Protein AF-A0A943FW60-F1 (afdb_monomer)

Mean predicted aligned error: 16.67 Å

Nearest PDB structures (foldseek):
  3njx-assembly1_A  TM=7.071E-01  e=3.151E-04  Aspergillus aculeatus
  1nkg-assembly1_A  TM=7.070E-01  e=3.762E-04  Aspergillus aculeatus
  6fwv-assembly1_A  TM=6.153E-01  e=6.038E-04  Bacillus anthracis
  6fwv-assembly2_B  TM=6.222E-01  e=6.406E-04  Bacillus anthracis
  4iyk-assembly1_A  TM=6.056E-01  e=4.251E-03  Bacteroides uniformis ATCC 8492

Radius of gyration: 39.15 Å; Cα contacts (8 Å, |Δi|>4): 670; chains: 1; bounding box: 63×108×120 Å

Foldseek 3Di:
DDDDDDDDDDDDDDDDDPDPDPPPPPPPPKAKEKEFEPADDQPDKKWKWKDDPPDIDIWIADRRRITMDIRDDFAKIWIWIDDPQKFTDDIDIFGGDPHYGYDYYTYIHGEDPPDWDWDWDDDPGPPTDIGIDHDDDFDWDQDPNDTFGAAPADCQVVCCVPALEGEGPPAHHDHNVNNVLLVVLLVLQDADDDHAHEYEYEDCDDDVLQKDWDDDPRYIYMYGYPCLPVQQPWDFDDDPNDTDITGDCSSVLRSLCVRCVLQPNQVSLQVRLCPQQNAGADDPWPCVQCPPNQNDGCLQFDRDDSNVSSLVSSLLVPDDSVLSYFPLEYYETETDAPDARPVCRPDQKAWQQVDVSTYIYGYPVLCVDPDSVSVSVSVVVNSVVRVVVVVVVD

Secondary structure (DSSP, 8-state):
------------------------------EEEEEEEES--TT--PEEEEE-SS-EEEEE--TTSEEEEEEEPSEEEEEEEE-TTEE-PPPEEEEE-SS-EEPPPEE-EEPPSS---EEEE--SSTT-EEEE----PPP-EEETTEEE-B--STTHHHHHHHH-EEEE-SSSPPPHHHHHHHHHHHTTS---S----EEEEEESS--GGGEEEE--SS-EEEEEEGGGGTTTS-EEEEETTEEEEE---HHHHHHHHHHHTTTT-HHHHHHHIIIIIS-BS--S-HHHHHTTTT---GGGEEPPPHHHHHHHHHHHHTS-GGGTS-TTEEEEEEEPTT---SS-TT-SEEEETTSSSEEEEE-GGGG--SSHHHHHHHHHHHHHHHHHHHHHT-

Sequence (394 aa):
MKNVKRILLSMILVVVIQLCFPCDTISATELSTSGRITGLQNGDAANVILYNNYQSYSAATDEKGDYSFRGIESGDYFVKIDMAGYSVPKPVQVKVESAGVVVPDMEVTKAAESDYFYQWKADDTYFGYEETANVVSPWKVEFLDEDVYPSDATDSIRLYQKYKVILSDEEKKWAGDYTSRFYELYQNIPQQGEKKPSKWILTDKHINNDITITYGEEANTVTLSKDVFQNAIPRKAKVNGTLGTFFSNRLYDALVRYVTHDGEDIDAVDYILVQNFGCSIKVPDYEELTAGVTDETAAAFEMFKPEELVAILNMFEEMPSGFHKISGLKYLIRRTDGTKNPIYPDAAAVSWVHHDPGYMEFVDVAFKGDQVSDTFRLMLHEKSHFYIVHRKSR

Solvent-accessible surface area (backbone atoms only — not comparable to full-atom values): 23099 Å² total; per-residue (Å²): 134,89,87,87,85,88,88,79,91,82,89,80,88,83,79,91,74,87,75,84,69,80,84,73,76,81,71,69,79,65,26,41,38,37,36,40,41,43,62,70,58,94,85,56,66,45,36,36,38,43,32,51,96,87,53,76,48,77,35,62,29,42,94,79,25,43,35,63,49,71,69,48,77,76,46,72,31,36,38,39,64,55,60,87,67,32,26,43,62,79,67,44,80,44,71,40,55,86,79,67,36,70,48,76,72,44,63,34,44,72,41,64,99,71,70,77,61,83,47,87,48,90,59,100,51,94,78,51,58,71,44,36,55,68,68,78,75,77,61,78,41,82,53,94,93,35,87,40,57,46,43,89,32,79,33,33,62,56,37,30,77,78,52,33,34,37,41,34,45,86,77,31,75,70,47,44,70,56,35,44,52,49,51,62,52,54,71,72,54,66,81,79,84,86,71,58,39,30,42,37,35,35,35,92,57,90,46,74,79,37,45,48,77,48,85,48,95,76,42,32,43,35,42,33,21,55,68,28,59,58,47,42,68,73,39,86,40,71,60,95,87,43,80,46,76,48,62,38,61,52,44,56,48,35,54,48,31,65,71,12,59,55,30,66,36,59,68,45,48,34,48,33,33,38,75,62,33,48,25,34,65,79,74,92,50,44,45,73,67,26,53,96,75,75,66,41,50,61,88,57,42,42,82,75,52,29,66,56,46,48,47,52,54,49,52,50,65,74,43,59,77,84,62,32,50,50,71,63,47,39,37,48,47,30,40,33,79,92,54,63,49,94,89,50,65,85,53,43,58,49,58,41,67,89,44,88,74,6,34,37,40,32,31,56,66,35,78,65,47,98,43,76,65,53,34,45,50,47,53,54,53,42,56,43,53,33,54,56,56,60,59,72,78,107

pLDDT: mean 77.91, std 17.72, range [29.31, 97.94]

Structure (mmCIF, N/CA/C/O backbone):
data_AF-A0A943FW60-F1
#
_entry.id   AF-A0A943FW60-F1
#
loop_
_atom_site.group_PDB
_atom_site.id
_atom_site.type_symbol
_atom_site.label_atom_id
_atom_site.label_alt_id
_atom_site.label_comp_id
_atom_site.label_asym_id
_atom_site.label_entity_id
_atom_site.label_seq_id
_atom_site.pdbx_PDB_ins_code
_atom_site.Cartn_x
_atom_site.Cartn_y
_atom_site.Cartn_z
_atom_site.occupancy
_atom_site.B_iso_or_equiv
_atom_site.auth_seq_id
_atom_site.auth_comp_id
_atom_site.auth_asym_id
_atom_site.auth_atom_id
_atom_site.pdbx_PDB_model_num
ATOM 1 N N . MET A 1 1 ? -34.688 -87.440 65.136 1.00 37.09 1 MET A N 1
ATOM 2 C CA . MET A 1 1 ? -33.322 -87.992 65.315 1.00 37.09 1 MET A CA 1
ATOM 3 C C . MET A 1 1 ? -32.353 -86.814 65.317 1.00 37.09 1 MET A C 1
ATOM 5 O O . MET A 1 1 ? -32.345 -86.087 64.342 1.00 37.09 1 MET A O 1
ATOM 9 N N . LYS A 1 2 ? -31.844 -86.412 66.495 1.00 35.75 2 LYS A N 1
ATOM 10 C CA . LYS A 1 2 ? -30.420 -86.535 66.903 1.00 35.75 2 LYS A CA 1
ATOM 11 C C . LYS A 1 2 ? -29.481 -85.807 65.910 1.00 35.75 2 LYS A C 1
ATOM 13 O O . LYS A 1 2 ? -29.371 -86.254 64.784 1.00 35.75 2 LYS A O 1
ATOM 18 N N . ASN A 1 3 ? -28.792 -84.710 66.236 1.00 34.03 3 ASN A N 1
ATOM 19 C CA . ASN A 1 3 ? -27.900 -84.553 67.384 1.00 34.03 3 ASN A CA 1
ATOM 20 C C . ASN A 1 3 ? -27.645 -83.089 67.782 1.00 34.03 3 ASN A C 1
ATOM 22 O O . ASN A 1 3 ? -27.417 -82.216 66.955 1.00 34.03 3 ASN A O 1
ATOM 26 N N . VAL A 1 4 ? -27.598 -82.910 69.098 1.00 36.97 4 VAL A N 1
ATOM 27 C CA . VAL A 1 4 ? -27.123 -81.755 69.861 1.00 36.97 4 VAL A CA 1
ATOM 28 C C . VAL A 1 4 ? -25.605 -81.869 70.055 1.00 36.97 4 VAL A C 1
ATOM 30 O O . VAL A 1 4 ? -25.117 -82.969 70.314 1.00 36.97 4 VAL A O 1
ATOM 33 N N . LYS A 1 5 ? -24.879 -80.744 70.084 1.00 37.06 5 LYS A N 1
ATOM 34 C CA . LYS A 1 5 ? -23.734 -80.566 70.996 1.00 37.06 5 LYS A CA 1
ATOM 35 C C . LYS A 1 5 ? -23.797 -79.181 71.654 1.00 37.06 5 LYS A C 1
ATOM 37 O O . LYS A 1 5 ? -23.880 -78.162 70.984 1.00 37.06 5 LYS A O 1
ATOM 42 N N . ARG A 1 6 ? -23.836 -79.231 72.988 1.00 39.31 6 ARG A N 1
ATOM 43 C CA . ARG A 1 6 ? -23.852 -78.165 74.006 1.00 39.31 6 ARG A CA 1
ATOM 44 C C . ARG A 1 6 ? -22.451 -77.589 74.248 1.00 39.31 6 ARG A C 1
ATOM 46 O O . ARG A 1 6 ? -21.493 -78.266 73.884 1.00 39.31 6 ARG A O 1
ATOM 53 N N . ILE A 1 7 ? -22.400 -76.472 75.000 1.00 36.09 7 ILE A N 1
ATOM 54 C CA . ILE A 1 7 ? -21.472 -76.063 76.107 1.00 36.09 7 ILE A CA 1
ATOM 55 C C . ILE A 1 7 ? -21.351 -74.518 76.053 1.00 36.09 7 ILE A C 1
ATOM 57 O O . ILE A 1 7 ? -21.173 -74.008 74.958 1.00 36.09 7 ILE A O 1
ATOM 61 N N . LEU A 1 8 ? -21.431 -73.667 77.088 1.00 29.86 8 LEU A N 1
ATOM 62 C CA . LEU A 1 8 ? -21.658 -73.689 78.550 1.00 29.86 8 LEU A CA 1
ATOM 63 C C . LEU A 1 8 ? -22.066 -72.226 78.916 1.00 29.86 8 LEU A C 1
ATOM 65 O O . LEU A 1 8 ? -21.502 -71.296 78.355 1.00 29.86 8 LEU A O 1
ATOM 69 N N . LEU A 1 9 ? -23.152 -71.972 79.652 1.00 31.09 9 LEU A N 1
ATOM 70 C CA . LEU A 1 9 ? -23.178 -71.502 81.055 1.00 31.09 9 LEU A CA 1
ATOM 71 C C . LEU A 1 9 ? -22.248 -70.313 81.418 1.00 31.09 9 LEU A C 1
ATOM 73 O O . LEU A 1 9 ? -21.047 -70.514 81.537 1.00 31.09 9 LEU A O 1
ATOM 77 N N . SER A 1 10 ? -22.815 -69.144 81.758 1.00 29.31 10 SER A N 1
ATOM 78 C CA . SER A 1 10 ? -22.619 -68.532 83.090 1.00 29.31 10 SER A CA 1
ATOM 79 C C . SER A 1 10 ? -23.564 -67.345 83.339 1.00 29.31 10 SER A C 1
ATOM 81 O O . SER A 1 10 ? -23.728 -66.470 82.494 1.00 29.31 10 SER A O 1
ATOM 83 N N . MET A 1 11 ? -24.178 -67.350 84.524 1.00 37.59 11 MET A N 1
ATOM 84 C CA . MET A 1 11 ? -24.876 -66.237 85.176 1.00 37.59 11 MET A CA 1
ATOM 85 C C . MET A 1 11 ? -23.999 -64.979 85.243 1.00 37.59 11 MET A C 1
ATOM 87 O O . MET A 1 11 ? -22.787 -65.120 85.379 1.00 37.59 11 MET A O 1
ATOM 91 N N . ILE A 1 12 ? -24.617 -63.791 85.296 1.00 33.78 12 ILE A N 1
ATOM 92 C CA . ILE A 1 12 ? -24.427 -62.802 86.379 1.00 33.78 12 ILE A CA 1
ATOM 93 C C . ILE A 1 12 ? -25.436 -61.644 86.210 1.00 33.78 12 ILE A C 1
ATOM 95 O O . ILE A 1 12 ? -25.520 -60.981 85.182 1.00 33.78 12 ILE A O 1
ATOM 99 N N . LEU A 1 13 ? -26.243 -61.492 87.261 1.00 34.62 13 LEU A N 1
ATOM 100 C CA . LEU A 1 13 ? -26.992 -60.316 87.714 1.00 34.62 13 LEU A CA 1
ATOM 101 C C . LEU A 1 13 ? -26.156 -59.027 87.579 1.00 34.62 13 LEU A C 1
ATOM 103 O O . LEU A 1 13 ? -24.967 -59.121 87.830 1.00 34.62 13 LEU A O 1
ATOM 107 N N . VAL A 1 14 ? -26.744 -57.851 87.306 1.00 30.55 14 VAL A N 1
ATOM 108 C CA . VAL A 1 14 ? -26.433 -56.571 88.004 1.00 30.55 14 VAL A CA 1
ATOM 109 C C . VAL A 1 14 ? -27.142 -55.374 87.343 1.00 30.55 14 VAL A C 1
ATOM 111 O O . VAL A 1 14 ? -26.886 -55.015 86.202 1.00 30.55 14 VAL A O 1
ATOM 114 N N . VAL A 1 15 ? -28.055 -54.802 88.137 1.00 33.50 15 VAL A N 1
ATOM 115 C CA . VAL A 1 15 ? -28.299 -53.372 88.415 1.00 33.50 15 VAL A CA 1
ATOM 116 C C . VAL A 1 15 ? -28.470 -52.415 87.228 1.00 33.50 15 VAL A C 1
ATOM 118 O O . VAL A 1 15 ? -27.521 -51.999 86.573 1.00 33.50 15 VAL A O 1
ATOM 121 N N . VAL A 1 16 ? -29.710 -51.942 87.076 1.00 36.56 16 VAL A N 1
ATOM 122 C CA . VAL A 1 16 ? -30.055 -50.727 86.332 1.00 36.56 16 VAL A CA 1
ATOM 123 C C . VAL A 1 16 ? -29.531 -49.521 87.115 1.00 36.56 16 VAL A C 1
ATOM 125 O O . VAL A 1 16 ? -30.083 -49.166 88.155 1.00 36.56 16 VAL A O 1
ATOM 128 N N . ILE A 1 17 ? -28.455 -48.902 86.628 1.00 37.06 17 ILE A N 1
ATOM 129 C CA . ILE A 1 17 ? -28.017 -47.578 87.077 1.00 37.06 17 ILE A CA 1
ATOM 130 C C . ILE A 1 17 ? -28.623 -46.554 86.118 1.00 37.06 17 ILE A C 1
ATOM 132 O O . ILE A 1 17 ? -28.239 -46.465 84.954 1.00 37.06 17 ILE A O 1
ATOM 136 N N . GLN A 1 18 ? -29.576 -45.778 86.630 1.00 46.03 18 GLN A N 1
ATOM 137 C CA . GLN A 1 18 ? -30.077 -44.565 85.997 1.00 46.03 18 GLN A CA 1
ATOM 138 C C . GLN A 1 18 ? -28.960 -43.507 86.042 1.00 46.03 18 GLN A C 1
ATOM 140 O O . GLN A 1 18 ? -28.789 -42.817 87.045 1.00 46.03 18 GLN A O 1
ATOM 145 N N . LEU A 1 19 ? -28.165 -43.400 84.976 1.00 34.84 19 LEU A N 1
ATOM 146 C CA . LEU A 1 19 ? -27.246 -42.278 84.790 1.00 34.84 19 LEU A CA 1
ATOM 147 C C . LEU A 1 19 ? -28.019 -41.122 84.150 1.00 34.84 19 LEU A C 1
ATOM 149 O O . LEU A 1 19 ? -28.229 -41.086 82.939 1.00 34.84 19 LEU A O 1
ATOM 153 N N . CYS A 1 20 ? -28.450 -40.176 84.985 1.00 42.00 20 CYS A N 1
ATOM 154 C CA . CYS A 1 20 ? -28.709 -38.811 84.541 1.00 42.00 20 CYS A CA 1
ATOM 155 C C . CYS A 1 20 ? -27.380 -38.221 84.060 1.00 42.00 20 CYS A C 1
ATOM 157 O O . CYS A 1 20 ? -26.581 -37.753 84.870 1.00 42.00 20 CYS A O 1
ATOM 159 N N . PHE A 1 21 ? -27.136 -38.260 82.753 1.00 37.72 21 PHE A N 1
ATOM 160 C CA . PHE A 1 21 ? -26.127 -37.405 82.146 1.00 37.72 21 PHE A CA 1
ATOM 161 C C . PHE A 1 21 ? -26.724 -35.998 82.014 1.00 37.72 21 PHE A C 1
ATOM 163 O O . PHE A 1 21 ? -27.829 -35.873 81.474 1.00 37.72 21 PHE A O 1
ATOM 170 N N . PRO A 1 22 ? -26.058 -34.938 82.507 1.00 36.66 22 PRO A N 1
ATOM 171 C CA . PRO A 1 22 ? -26.393 -33.596 82.064 1.00 36.66 22 PRO A CA 1
ATOM 172 C C . PRO A 1 22 ? -26.253 -33.572 80.540 1.00 36.66 22 PRO A C 1
ATOM 174 O O . PRO A 1 22 ? -25.255 -34.027 79.983 1.00 36.66 22 PRO A O 1
ATOM 177 N N . CYS A 1 23 ? -27.300 -33.108 79.862 1.00 35.84 23 CYS A N 1
ATOM 178 C CA . CYS A 1 23 ? -27.227 -32.772 78.451 1.00 35.84 23 CYS A CA 1
ATOM 179 C C . CYS A 1 23 ? -26.368 -31.510 78.344 1.00 35.84 23 CYS A C 1
ATOM 181 O O . CYS A 1 23 ? -26.896 -30.401 78.264 1.00 35.84 23 CYS A O 1
ATOM 183 N N . ASP A 1 24 ? -25.049 -31.678 78.404 1.00 35.44 24 ASP A N 1
ATOM 184 C CA . ASP A 1 24 ? -24.130 -30.632 77.995 1.00 35.44 24 ASP A CA 1
ATOM 185 C C . ASP A 1 24 ? -24.350 -30.441 76.498 1.00 35.44 24 ASP A C 1
ATOM 187 O O . ASP A 1 24 ? -24.058 -31.302 75.665 1.00 35.44 24 ASP A O 1
ATOM 191 N N . THR A 1 25 ? -24.966 -29.313 76.166 1.00 36.19 25 THR A N 1
ATOM 192 C CA . THR A 1 25 ? -24.981 -28.807 74.804 1.00 36.19 25 THR A CA 1
ATOM 193 C C . THR A 1 25 ? -23.523 -28.626 74.401 1.00 36.19 25 THR A C 1
ATOM 195 O O . THR A 1 25 ? -22.812 -27.782 74.944 1.00 36.19 25 THR A O 1
ATOM 198 N N . ILE A 1 26 ? -23.047 -29.450 73.465 1.00 33.66 26 ILE A N 1
ATOM 199 C CA . ILE A 1 26 ? -21.820 -29.150 72.735 1.00 33.66 26 ILE A CA 1
ATOM 200 C C . ILE A 1 26 ? -22.152 -27.898 71.929 1.00 33.66 26 ILE A C 1
ATOM 202 O O . ILE A 1 26 ? -22.713 -27.974 70.839 1.00 33.66 26 ILE A O 1
ATOM 206 N N . SER A 1 27 ? -21.876 -26.731 72.504 1.00 37.31 27 SER A N 1
ATOM 207 C CA . SER A 1 27 ? -21.803 -25.505 71.733 1.00 37.31 27 SER A CA 1
ATOM 208 C C . SER A 1 27 ? -20.583 -25.679 70.840 1.00 37.31 27 SER A C 1
ATOM 210 O O . SER A 1 27 ? -19.449 -25.502 71.289 1.00 37.31 27 SER A O 1
ATOM 212 N N . ALA A 1 28 ? -20.802 -26.092 69.589 1.00 38.62 28 ALA A N 1
ATOM 213 C CA . ALA A 1 28 ? -19.820 -25.838 68.551 1.00 38.62 28 ALA A CA 1
ATOM 214 C C . ALA A 1 28 ? -19.491 -24.347 68.661 1.00 38.62 28 ALA A C 1
ATOM 216 O O . ALA A 1 28 ? -20.400 -23.518 68.746 1.00 38.62 28 ALA A O 1
ATOM 217 N N . THR A 1 29 ? -18.214 -24.001 68.795 1.00 47.34 29 THR A N 1
ATOM 218 C CA . THR A 1 29 ? -17.797 -22.602 68.739 1.00 47.34 29 THR A CA 1
ATOM 219 C C . THR A 1 29 ? -18.213 -22.082 67.372 1.00 47.34 29 THR A C 1
ATOM 221 O O . THR A 1 29 ? -17.558 -22.389 66.381 1.00 47.34 29 THR A O 1
ATOM 224 N N . GLU A 1 30 ? -19.341 -21.376 67.310 1.00 53.62 30 GLU A N 1
ATOM 225 C CA . GLU A 1 30 ? -19.839 -20.783 66.078 1.00 53.62 30 GLU A CA 1
ATOM 226 C C . GLU A 1 30 ? -18.832 -19.720 65.644 1.00 53.62 30 GLU A C 1
ATOM 228 O O . GLU A 1 30 ? -18.739 -18.647 66.242 1.00 53.62 30 GLU A O 1
ATOM 233 N N . LEU A 1 31 ? -18.024 -20.038 64.632 1.00 68.00 31 LEU A N 1
ATOM 234 C CA . LEU A 1 31 ? -17.124 -19.061 64.040 1.00 68.00 31 LEU A CA 1
ATOM 235 C C . LEU A 1 31 ? -17.931 -18.160 63.111 1.00 68.00 31 LEU A C 1
ATOM 237 O O . LEU A 1 31 ? -18.854 -18.598 62.415 1.00 68.00 31 LEU A O 1
ATOM 241 N N . SER A 1 32 ? -17.561 -16.886 63.109 1.00 70.62 32 SER A N 1
ATOM 242 C CA . SER A 1 32 ? -18.087 -15.891 62.190 1.00 70.62 32 SER A CA 1
ATOM 243 C C . SER A 1 32 ? -16.956 -15.274 61.385 1.00 70.62 32 SER A C 1
ATOM 245 O O . SER A 1 32 ? -15.884 -14.991 61.927 1.00 70.62 32 SER A O 1
ATOM 247 N N . THR A 1 33 ? -17.224 -15.014 60.112 1.00 76.38 33 THR A N 1
ATOM 248 C CA . THR A 1 33 ? -16.368 -14.195 59.251 1.00 76.38 33 THR A CA 1
ATOM 249 C C . THR A 1 33 ? -17.203 -13.062 58.678 1.00 76.38 33 THR A C 1
ATOM 251 O O . THR A 1 33 ? -18.402 -13.223 58.432 1.00 76.38 33 THR A O 1
ATOM 254 N N . SER A 1 34 ? -16.585 -11.900 58.527 1.00 78.69 34 SER A N 1
ATOM 255 C CA . SER A 1 34 ? -17.225 -10.705 57.990 1.00 78.69 34 SER A CA 1
ATOM 256 C C . SER A 1 34 ? -16.289 -10.014 57.021 1.00 78.69 34 SER A C 1
ATOM 258 O O . SER A 1 34 ? -15.069 -10.105 57.155 1.00 78.69 34 SER A O 1
ATOM 260 N N . GLY A 1 35 ? -16.870 -9.285 56.087 1.00 81.88 35 GLY A N 1
ATOM 261 C CA . GLY A 1 35 ? -16.140 -8.418 55.183 1.00 81.88 35 GLY A CA 1
ATOM 262 C C . GLY A 1 35 ? -17.048 -7.309 54.693 1.00 81.88 35 GLY A C 1
ATOM 263 O O . GLY A 1 35 ? -18.225 -7.236 55.065 1.00 81.88 35 GLY A O 1
ATOM 264 N N . ARG A 1 36 ? -16.486 -6.461 53.841 1.00 81.81 36 ARG A N 1
ATOM 265 C CA . ARG A 1 36 ? -17.207 -5.353 53.238 1.00 81.81 36 ARG A CA 1
ATOM 266 C C . ARG A 1 36 ? -17.058 -5.366 51.728 1.00 81.81 36 ARG A C 1
ATOM 268 O O . ARG A 1 36 ? -15.999 -5.698 51.195 1.00 81.81 36 ARG A O 1
ATOM 275 N N . ILE A 1 37 ? -18.134 -4.996 51.046 1.00 79.31 37 ILE A N 1
ATOM 276 C CA . ILE A 1 37 ? -18.135 -4.710 49.618 1.00 79.31 37 ILE A CA 1
ATOM 277 C C . ILE A 1 37 ? -18.173 -3.197 49.424 1.00 79.31 37 ILE A C 1
ATOM 279 O O . ILE A 1 37 ? -19.042 -2.507 49.959 1.00 79.31 37 ILE A O 1
ATOM 283 N N . THR A 1 38 ? -17.226 -2.674 48.655 1.00 79.69 38 THR A N 1
ATOM 284 C CA . THR A 1 38 ? -17.142 -1.253 48.299 1.00 79.69 38 THR A CA 1
ATOM 285 C C . THR A 1 38 ? -17.600 -1.034 46.854 1.00 79.69 38 THR A C 1
ATOM 287 O O . THR A 1 38 ? -17.493 -1.930 46.024 1.00 79.69 38 THR A O 1
ATOM 290 N N . GLY A 1 39 ? -18.152 0.147 46.544 1.00 72.75 39 GLY A N 1
ATOM 291 C CA . GLY A 1 39 ? -18.574 0.517 45.180 1.00 72.75 39 GLY A CA 1
ATOM 292 C C . GLY A 1 39 ? -20.020 0.161 44.787 1.00 72.75 39 GLY A C 1
ATOM 293 O O . GLY A 1 39 ? -20.423 0.390 43.645 1.00 72.75 39 GLY A O 1
ATOM 294 N N . LEU A 1 40 ? -20.829 -0.320 45.739 1.00 78.00 40 LEU A N 1
ATOM 295 C CA . LEU A 1 40 ? -22.283 -0.473 45.594 1.00 78.00 40 LEU A CA 1
ATOM 296 C C . LEU A 1 40 ? -22.992 0.889 45.505 1.00 78.00 40 LEU A C 1
ATOM 298 O O . LEU A 1 40 ? -22.668 1.815 46.252 1.00 78.00 40 LEU A O 1
ATOM 302 N N . GLN A 1 41 ? -23.977 1.019 44.609 1.00 76.75 41 GLN A N 1
ATOM 303 C CA . GLN A 1 41 ? -24.851 2.194 44.573 1.00 76.75 41 GLN A CA 1
ATOM 304 C C . GLN A 1 41 ? -25.934 2.131 45.654 1.00 76.75 41 GLN A C 1
ATOM 306 O O . GLN A 1 41 ? -26.288 1.070 46.163 1.00 76.75 41 GLN A O 1
ATOM 311 N N . ASN A 1 42 ? -26.461 3.302 46.012 1.00 67.88 42 ASN A N 1
ATOM 312 C CA . ASN A 1 42 ? -27.416 3.449 47.103 1.00 67.88 42 ASN A CA 1
ATOM 313 C C . ASN A 1 42 ? -28.703 2.646 46.827 1.00 67.88 42 ASN A C 1
ATOM 315 O O . ASN A 1 42 ? -29.452 2.990 45.912 1.00 67.88 42 ASN A O 1
ATOM 319 N N . GLY A 1 43 ? -28.950 1.605 47.627 1.00 66.44 43 GLY A N 1
ATOM 320 C CA . GLY A 1 43 ? -30.103 0.705 47.501 1.00 66.44 43 GLY A CA 1
ATOM 321 C C . GLY A 1 43 ? -29.822 -0.649 46.836 1.00 66.44 43 GLY A C 1
ATOM 322 O O . GLY A 1 43 ? -30.708 -1.501 46.853 1.00 66.44 43 GLY A O 1
ATOM 323 N N . ASP A 1 44 ? -28.616 -0.880 46.304 1.00 74.81 44 ASP A N 1
ATOM 324 C CA . ASP A 1 44 ? -28.230 -2.167 45.712 1.00 74.81 44 ASP A CA 1
ATOM 325 C C . ASP A 1 44 ? -27.589 -3.089 46.771 1.00 74.81 44 ASP A C 1
ATOM 327 O O . ASP A 1 44 ? -26.747 -2.656 47.558 1.00 74.81 44 ASP A O 1
ATOM 331 N N . ALA A 1 45 ? -27.965 -4.373 46.780 1.00 76.31 45 ALA A N 1
ATOM 332 C CA . ALA A 1 45 ? -27.434 -5.384 47.700 1.00 76.31 45 ALA A CA 1
ATOM 333 C C . ALA A 1 45 ? -26.796 -6.545 46.928 1.00 76.31 45 ALA A C 1
ATOM 335 O O . ALA A 1 45 ? -27.416 -7.106 46.023 1.00 76.31 45 ALA A O 1
ATOM 336 N N . ALA A 1 46 ? -25.566 -6.909 47.286 1.00 77.31 46 ALA A N 1
ATOM 337 C CA . ALA A 1 46 ? -24.833 -8.008 46.669 1.00 77.31 46 ALA A CA 1
ATOM 338 C C . ALA A 1 46 ? -25.069 -9.321 47.422 1.00 77.31 46 ALA A C 1
ATOM 340 O O . ALA A 1 46 ? -25.193 -9.328 48.650 1.00 77.31 46 ALA A O 1
ATOM 341 N N . ASN A 1 47 ? -25.077 -10.442 46.698 1.00 78.75 47 ASN A N 1
ATOM 342 C CA . ASN A 1 47 ? -25.062 -11.768 47.304 1.00 78.75 47 ASN A CA 1
ATOM 343 C C . ASN A 1 47 ? -23.614 -12.266 47.394 1.00 78.75 47 ASN A C 1
ATOM 345 O O . ASN A 1 47 ? -22.930 -12.403 46.382 1.00 78.75 47 ASN A O 1
ATOM 349 N N . VAL A 1 48 ? -23.135 -12.538 48.604 1.00 80.81 48 VAL A N 1
ATOM 350 C CA . VAL A 1 48 ? -21.794 -13.074 48.850 1.00 80.81 48 VAL A CA 1
ATOM 351 C C . VAL A 1 48 ? -21.907 -14.552 49.171 1.00 80.81 48 VAL A C 1
ATOM 353 O O . VAL A 1 48 ? -22.685 -14.955 50.036 1.00 80.81 48 VAL A O 1
ATOM 356 N N . ILE A 1 49 ? -21.107 -15.368 48.493 1.00 79.00 49 ILE A N 1
ATOM 357 C CA . ILE A 1 49 ? -21.096 -16.819 48.655 1.00 79.00 49 ILE A CA 1
ATOM 358 C C . ILE A 1 49 ? -19.724 -17.242 49.178 1.00 79.00 49 ILE A C 1
ATOM 360 O O . ILE A 1 49 ? -18.712 -17.043 48.509 1.00 79.00 49 ILE A O 1
ATOM 364 N N . LEU A 1 50 ? -19.701 -17.854 50.361 1.00 79.50 50 LEU A N 1
ATOM 365 C CA . LEU A 1 50 ? -18.534 -18.504 50.955 1.00 79.50 50 LEU A CA 1
ATOM 366 C C . LEU A 1 50 ? -18.655 -20.013 50.734 1.00 79.50 50 LEU A C 1
ATOM 368 O O . LEU A 1 50 ? -19.653 -20.607 51.133 1.00 79.50 50 LEU A O 1
ATOM 372 N N . TYR A 1 51 ? -17.668 -20.657 50.121 1.00 75.69 51 TYR A N 1
ATOM 373 C CA . TYR A 1 51 ? -17.775 -22.072 49.767 1.00 75.69 51 TYR A CA 1
ATOM 374 C C . TYR A 1 51 ? -16.453 -22.829 49.866 1.00 75.69 51 TYR A C 1
ATOM 376 O O . TYR A 1 51 ? -15.372 -22.260 49.741 1.00 75.69 51 TYR A O 1
ATOM 384 N N . ASN A 1 52 ? -16.556 -24.136 50.078 1.00 74.75 52 ASN A N 1
ATOM 385 C CA . ASN A 1 52 ? -15.468 -25.101 49.950 1.00 74.75 52 ASN A CA 1
ATOM 386 C C . ASN A 1 52 ? -15.973 -26.329 49.162 1.00 74.75 52 ASN A C 1
ATOM 388 O O . ASN A 1 52 ? -17.018 -26.282 48.516 1.00 74.75 52 ASN A O 1
ATOM 392 N N . ASN A 1 53 ? -15.246 -27.443 49.214 1.00 65.25 53 ASN A N 1
ATOM 393 C CA . ASN A 1 53 ? -15.560 -28.653 48.443 1.00 65.25 53 ASN A CA 1
ATOM 394 C C . ASN A 1 53 ? -16.825 -29.390 48.912 1.00 65.25 53 ASN A C 1
ATOM 396 O O . ASN A 1 53 ? -17.296 -30.289 48.218 1.00 65.25 53 ASN A O 1
ATOM 400 N N . TYR A 1 54 ? -17.333 -29.075 50.104 1.00 62.75 54 TYR A N 1
ATOM 401 C CA . TYR A 1 54 ? -18.373 -29.845 50.790 1.00 62.75 54 TYR A CA 1
ATOM 402 C C . TYR A 1 54 ? -19.597 -29.002 51.159 1.00 62.75 54 TYR A C 1
ATOM 404 O O . TYR A 1 54 ? -20.687 -29.551 51.321 1.00 62.75 54 TYR A O 1
ATOM 412 N N . GLN A 1 55 ? -19.427 -27.689 51.328 1.00 70.12 55 GLN A N 1
ATOM 413 C CA . GLN A 1 55 ? -20.423 -26.783 51.892 1.00 70.12 55 GLN A CA 1
ATOM 414 C C . GLN A 1 55 ? -20.349 -25.396 51.237 1.00 70.12 55 GLN A C 1
ATOM 416 O O . GLN A 1 55 ? -19.284 -24.930 50.828 1.00 70.12 55 GLN A O 1
ATOM 421 N N . SER A 1 56 ? -21.498 -24.721 51.178 1.00 75.06 56 SER A N 1
ATOM 422 C CA . SER A 1 56 ? -21.634 -23.341 50.709 1.00 75.06 56 SER A CA 1
ATOM 423 C C . SER A 1 56 ? -22.568 -22.555 51.625 1.00 75.06 56 SER A C 1
ATOM 425 O O . SER A 1 56 ? -23.638 -23.047 51.985 1.00 75.06 56 SER A O 1
ATOM 427 N N . TYR A 1 57 ? -22.198 -21.317 51.926 1.00 76.06 57 TYR A N 1
ATOM 428 C CA . TYR A 1 57 ? -22.957 -20.352 52.710 1.00 76.06 57 TYR A CA 1
ATOM 429 C C . TYR A 1 57 ? -23.216 -19.109 51.856 1.00 76.06 57 TYR A C 1
ATOM 431 O O . TYR A 1 57 ? -22.335 -18.678 51.116 1.00 76.06 57 TYR A O 1
ATOM 439 N N . SER A 1 58 ? -24.400 -18.510 51.973 1.00 75.88 58 SER A N 1
ATOM 440 C CA . SER A 1 58 ? -24.774 -17.277 51.267 1.00 75.88 58 SER A CA 1
ATOM 441 C C . SER A 1 58 ? -25.203 -16.196 52.255 1.00 75.88 58 SER A C 1
ATOM 443 O O . SER A 1 58 ? -25.974 -16.483 53.174 1.00 75.88 58 SER A O 1
ATOM 445 N N . ALA A 1 59 ? -24.744 -14.966 52.052 1.00 79.00 59 ALA A N 1
ATOM 446 C CA . ALA A 1 59 ? -25.127 -13.799 52.836 1.00 79.00 59 ALA A CA 1
ATOM 447 C C . ALA A 1 59 ? -25.341 -12.598 51.909 1.00 79.00 59 ALA A C 1
ATOM 449 O O . ALA A 1 59 ? -24.511 -12.323 51.047 1.00 79.00 59 ALA A O 1
ATOM 450 N N . ALA A 1 60 ? -26.438 -11.868 52.105 1.00 76.75 60 ALA A N 1
ATOM 451 C CA . ALA A 1 60 ? -26.654 -10.589 51.436 1.00 76.75 60 ALA A CA 1
ATOM 452 C C . ALA A 1 60 ? -25.931 -9.464 52.193 1.00 76.75 60 ALA A C 1
ATOM 454 O O . ALA A 1 60 ? -25.852 -9.506 53.425 1.00 76.75 60 ALA A O 1
ATOM 455 N N . THR A 1 61 ? -25.429 -8.463 51.472 1.00 83.50 61 THR A N 1
ATOM 456 C CA . THR A 1 61 ? -24.889 -7.241 52.084 1.00 83.50 61 THR A CA 1
ATOM 457 C C . THR A 1 61 ? -25.994 -6.348 52.639 1.00 83.50 61 THR A C 1
ATOM 459 O O . THR A 1 61 ? -27.106 -6.319 52.110 1.00 83.50 61 THR A O 1
ATOM 462 N N . ASP A 1 62 ? -25.676 -5.570 53.672 1.00 79.75 62 ASP A N 1
ATOM 463 C CA . ASP A 1 62 ? -26.524 -4.469 54.129 1.00 79.75 62 ASP A CA 1
ATOM 464 C C . ASP A 1 62 ? -26.380 -3.204 53.251 1.00 79.75 62 ASP A C 1
ATOM 466 O O . ASP A 1 62 ? -25.619 -3.179 52.281 1.00 79.75 62 ASP A O 1
ATOM 470 N N . GLU A 1 63 ? -27.100 -2.127 53.597 1.00 71.38 63 GLU A N 1
ATOM 471 C CA . GLU A 1 63 ? -27.069 -0.835 52.881 1.00 71.38 63 GLU A CA 1
ATOM 472 C C . GLU A 1 63 ? -25.678 -0.165 52.852 1.00 71.38 63 GLU A C 1
ATOM 474 O O . GLU A 1 63 ? -25.462 0.786 52.101 1.00 71.38 63 GLU A O 1
ATOM 479 N N . LYS A 1 64 ? -24.728 -0.627 53.676 1.00 73.69 64 LYS A N 1
ATOM 480 C CA . LYS A 1 64 ? -23.350 -0.115 53.753 1.00 73.69 64 LYS A CA 1
ATOM 481 C C . LYS A 1 64 ? -22.334 -1.028 53.062 1.00 73.69 64 LYS A C 1
ATOM 483 O O . LYS A 1 64 ? -21.146 -0.673 53.026 1.00 73.69 64 LYS A O 1
ATOM 488 N N . GLY A 1 65 ? -22.801 -2.150 52.509 1.00 77.94 65 GLY A N 1
ATOM 489 C CA . GLY A 1 65 ? -21.988 -3.180 51.872 1.00 77.94 65 GLY A CA 1
ATOM 490 C C . GLY A 1 65 ? -21.402 -4.202 52.848 1.00 77.94 65 GLY A C 1
ATOM 491 O O . GLY A 1 65 ? -20.571 -5.009 52.435 1.00 77.94 65 GLY A O 1
ATOM 492 N N . ASP A 1 66 ? -21.795 -4.189 54.123 1.00 83.50 66 ASP A N 1
ATOM 493 C CA . ASP A 1 66 ? -21.260 -5.100 55.134 1.00 83.50 66 ASP A CA 1
ATOM 494 C C . ASP A 1 66 ? -21.996 -6.450 55.076 1.00 83.50 66 ASP A C 1
ATOM 496 O O . ASP A 1 66 ? -23.223 -6.510 54.954 1.00 83.50 66 ASP A O 1
ATOM 500 N N . TYR A 1 67 ? -21.255 -7.558 55.170 1.00 82.81 67 TYR A N 1
ATOM 501 C CA . TYR A 1 67 ? -21.819 -8.911 55.229 1.00 82.81 67 TYR A CA 1
ATOM 502 C C . TYR A 1 67 ? -21.161 -9.738 56.334 1.00 82.81 67 TYR A C 1
ATOM 504 O O . TYR A 1 67 ? -20.007 -9.528 56.717 1.00 82.81 67 TYR A O 1
ATOM 512 N N . SER A 1 68 ? -21.903 -10.715 56.862 1.00 82.06 68 SER A N 1
ATOM 513 C CA . SER A 1 68 ? -21.374 -11.653 57.851 1.00 82.06 68 SER A CA 1
ATOM 514 C C . SER A 1 68 ? -21.950 -13.047 57.666 1.00 82.06 68 SER A C 1
ATOM 516 O O . SER A 1 68 ? -23.138 -13.217 57.397 1.00 82.06 68 SER A O 1
ATOM 518 N N . PHE A 1 69 ? -21.099 -14.042 57.865 1.00 81.38 69 PHE A N 1
ATOM 519 C CA . PHE A 1 69 ? -21.475 -15.444 57.931 1.00 81.38 69 PHE A CA 1
ATOM 520 C C . PHE A 1 69 ? -21.300 -15.939 59.369 1.00 81.38 69 PHE A C 1
ATOM 522 O O . PHE A 1 69 ? -20.386 -15.502 60.073 1.00 81.38 69 PHE A O 1
ATOM 529 N N . ARG A 1 70 ? -22.172 -16.846 59.819 1.00 79.81 70 ARG A N 1
ATOM 530 C CA . ARG A 1 70 ? -22.155 -17.428 61.172 1.00 79.81 70 ARG A CA 1
ATOM 531 C C . ARG A 1 70 ? -22.256 -18.947 61.094 1.00 79.81 70 ARG A C 1
ATOM 533 O O . ARG A 1 70 ? -22.833 -19.466 60.143 1.00 79.81 70 ARG A O 1
ATOM 540 N N . GLY A 1 71 ? -21.734 -19.635 62.107 1.00 73.25 71 GLY A N 1
ATOM 541 C CA . GLY A 1 71 ? -21.817 -21.095 62.205 1.00 73.25 71 GLY A CA 1
ATOM 542 C C . GLY A 1 71 ? -20.931 -21.821 61.191 1.00 73.25 71 GLY A C 1
ATOM 543 O O . GLY A 1 71 ? -21.327 -22.860 60.669 1.00 73.25 71 GLY A O 1
ATOM 544 N N . ILE A 1 72 ? -19.761 -21.257 60.880 1.00 80.00 72 ILE A N 1
ATOM 545 C CA . ILE A 1 72 ? -18.829 -21.827 59.899 1.00 80.00 72 ILE A CA 1
ATOM 546 C C . ILE A 1 72 ? -17.805 -22.714 60.609 1.00 80.00 72 ILE A C 1
ATOM 548 O O . ILE A 1 72 ? -17.295 -22.363 61.674 1.00 80.00 72 ILE A O 1
ATOM 552 N N . GLU A 1 73 ? -17.478 -23.857 60.014 1.00 75.38 73 GLU A N 1
ATOM 553 C CA . GLU A 1 73 ? -16.396 -24.720 60.492 1.00 75.38 73 GLU A CA 1
ATOM 554 C C . GLU A 1 73 ? -15.025 -24.157 60.094 1.00 75.38 73 GLU A C 1
ATOM 556 O O . GLU A 1 73 ? -14.883 -23.533 59.042 1.00 75.38 73 GLU A O 1
ATOM 561 N N . SER A 1 74 ? -13.989 -24.392 60.904 1.00 76.00 74 SER A N 1
ATOM 562 C CA . SER A 1 74 ? -12.633 -23.958 60.549 1.00 76.00 74 SER A CA 1
ATOM 563 C C . SER A 1 74 ? -12.130 -24.701 59.309 1.00 76.00 74 SER A C 1
ATOM 565 O O . SER A 1 74 ? -12.246 -25.922 59.223 1.00 76.00 74 SER A O 1
ATOM 567 N N . GLY A 1 75 ? -11.565 -23.969 58.350 1.00 76.69 75 GLY A N 1
ATOM 568 C CA . GLY A 1 75 ? -11.095 -24.540 57.091 1.00 76.69 75 GLY A CA 1
ATOM 569 C C . GLY A 1 75 ? -10.735 -23.487 56.049 1.00 76.69 75 GLY A C 1
ATOM 570 O O . GLY A 1 75 ? -10.862 -22.284 56.286 1.00 76.69 75 GLY A O 1
ATOM 571 N N . ASP A 1 76 ? -10.284 -23.955 54.889 1.00 81.50 76 ASP A N 1
ATOM 572 C CA . ASP A 1 76 ? -10.013 -23.118 53.722 1.00 81.50 76 ASP A CA 1
ATOM 573 C C . ASP A 1 76 ? -11.287 -22.978 52.878 1.00 81.50 76 ASP A C 1
ATOM 575 O O . ASP A 1 76 ? -11.901 -23.972 52.482 1.00 81.50 76 ASP A O 1
ATOM 579 N N . TYR A 1 77 ? -11.675 -21.737 52.599 1.00 81.88 77 TYR A N 1
ATOM 580 C CA . TYR A 1 77 ? -12.853 -21.387 51.814 1.00 81.88 77 TYR A CA 1
ATOM 581 C C . TYR A 1 77 ? -12.487 -20.417 50.690 1.00 81.88 77 TYR A C 1
ATOM 583 O O . TYR A 1 77 ? -11.448 -19.761 50.717 1.00 81.88 77 TYR A O 1
ATOM 591 N N . PHE A 1 78 ? -13.383 -20.287 49.721 1.00 79.25 78 PHE A N 1
ATOM 592 C CA . PHE A 1 78 ? -13.381 -19.232 48.719 1.00 79.25 78 PHE A CA 1
ATOM 593 C C . PHE A 1 78 ? -14.599 -18.338 48.917 1.00 79.25 78 PHE A C 1
ATOM 595 O O . PHE A 1 78 ? -15.692 -18.822 49.207 1.00 79.25 78 PHE A O 1
ATOM 602 N N . VAL A 1 79 ? -14.410 -17.033 48.752 1.00 82.06 79 VAL A N 1
ATOM 603 C CA . VAL A 1 79 ? -15.479 -16.033 48.772 1.00 82.06 79 VAL A CA 1
ATOM 604 C C . VAL A 1 79 ? -15.679 -15.516 47.356 1.00 82.06 79 VAL A C 1
ATOM 606 O O . VAL A 1 79 ? -14.716 -15.070 46.736 1.00 82.06 79 VAL A O 1
ATOM 609 N N . LYS A 1 80 ? -16.917 -15.543 46.855 1.00 80.12 80 LYS A N 1
ATOM 610 C CA . LYS A 1 80 ? -17.305 -14.917 45.585 1.00 80.12 80 LYS A CA 1
ATOM 611 C C . LYS A 1 80 ? -18.501 -13.987 45.751 1.00 80.12 80 LYS A C 1
ATOM 613 O O . LYS A 1 80 ? -19.302 -14.161 46.669 1.00 80.12 80 LYS A O 1
ATOM 618 N N . ILE A 1 81 ? -18.622 -13.037 44.832 1.00 79.00 81 ILE A N 1
ATOM 619 C CA . ILE A 1 81 ? -19.761 -12.124 44.732 1.00 79.00 81 ILE A CA 1
ATOM 620 C C . ILE A 1 81 ? -20.615 -12.558 43.545 1.00 79.00 81 ILE A C 1
ATOM 622 O O . ILE A 1 81 ? -20.099 -12.784 42.455 1.00 79.00 81 ILE A O 1
ATOM 626 N N . ASP A 1 82 ? -21.914 -12.675 43.778 1.00 74.94 82 ASP A N 1
ATOM 627 C CA . ASP A 1 82 ? -22.934 -12.954 42.779 1.00 74.94 82 ASP A CA 1
ATOM 628 C C . ASP A 1 82 ? -23.867 -11.740 42.694 1.00 74.94 82 ASP A C 1
ATOM 630 O O . ASP A 1 82 ? -24.615 -11.431 43.629 1.00 74.94 82 ASP A O 1
ATOM 634 N N . MET A 1 83 ? -23.736 -10.975 41.609 1.00 70.31 83 MET A N 1
ATOM 635 C CA . MET A 1 83 ? -24.454 -9.719 41.426 1.00 70.31 83 MET A CA 1
ATOM 636 C C . MET A 1 83 ? -24.615 -9.374 39.945 1.00 70.31 83 MET A C 1
ATOM 638 O O . MET A 1 83 ? -23.646 -9.311 39.191 1.00 70.31 83 MET A O 1
ATOM 642 N N . ALA A 1 84 ? -25.850 -9.081 39.537 1.00 67.00 84 ALA A N 1
ATOM 643 C CA . ALA A 1 84 ? -26.148 -8.615 38.188 1.00 67.00 84 ALA A CA 1
ATOM 644 C C . ALA A 1 84 ? -25.858 -7.113 38.036 1.00 67.00 84 ALA A C 1
ATOM 646 O O . ALA A 1 84 ? -26.121 -6.326 38.942 1.00 67.00 84 ALA A O 1
ATOM 647 N N . GLY A 1 85 ? -25.358 -6.704 36.865 1.00 68.00 85 GLY A N 1
ATOM 648 C CA . GLY A 1 85 ? -25.147 -5.288 36.536 1.00 68.00 85 GLY A CA 1
ATOM 649 C C . GLY A 1 85 ? -23.943 -4.630 37.222 1.00 68.00 85 GLY A C 1
ATOM 650 O O . GLY A 1 85 ? -23.826 -3.409 37.192 1.00 68.00 85 GLY A O 1
ATOM 651 N N . TYR A 1 86 ? -23.044 -5.411 37.821 1.00 74.44 86 TYR A N 1
ATOM 652 C CA . TYR A 1 86 ? -21.798 -4.946 38.438 1.00 74.44 86 TYR A CA 1
ATOM 653 C C . TYR A 1 86 ? -20.631 -5.774 37.926 1.00 74.44 86 TYR A C 1
ATOM 655 O O . TYR A 1 86 ? -20.813 -6.967 37.727 1.00 74.44 86 TYR A O 1
ATOM 663 N N . SER A 1 87 ? -19.452 -5.169 37.750 1.00 72.62 87 SER A N 1
ATOM 664 C CA . SER A 1 87 ? -18.178 -5.867 37.551 1.00 72.62 87 SER A CA 1
ATOM 665 C C . SER A 1 87 ? -17.709 -6.459 38.879 1.00 72.62 87 SER A C 1
ATOM 667 O O . SER A 1 87 ? -17.505 -5.709 39.839 1.00 72.62 87 SER A O 1
ATOM 669 N N . VAL A 1 88 ? -17.594 -7.790 38.941 1.00 76.75 88 VAL A N 1
ATOM 670 C CA . VAL A 1 88 ? -17.223 -8.534 40.155 1.00 76.75 88 VAL A CA 1
ATOM 671 C C . VAL A 1 88 ? -15.771 -9.039 40.092 1.00 76.75 88 VAL A C 1
ATOM 673 O O . VAL A 1 88 ? -15.311 -9.468 39.030 1.00 76.75 88 VAL A O 1
ATOM 676 N N . PRO A 1 89 ? -15.023 -8.997 41.210 1.00 74.94 89 PRO A N 1
ATOM 677 C CA . PRO A 1 89 ? -13.658 -9.509 41.279 1.00 74.94 89 PRO A CA 1
ATOM 678 C C . PRO A 1 89 ? -13.618 -11.046 41.317 1.00 74.94 89 PRO A C 1
ATOM 680 O O . PRO A 1 89 ? -14.614 -11.716 41.591 1.00 74.94 89 PRO A O 1
ATOM 683 N N . LYS A 1 90 ? -12.430 -11.616 41.073 1.00 75.44 90 LYS A N 1
ATOM 684 C CA . LYS A 1 90 ? -12.199 -13.068 41.167 1.00 75.44 90 LYS A CA 1
ATOM 685 C C . LYS A 1 90 ? -12.410 -13.588 42.598 1.00 75.44 90 LYS A C 1
ATOM 687 O O . LYS A 1 90 ? -12.144 -12.836 43.538 1.00 75.44 90 LYS A O 1
ATOM 692 N N . PRO A 1 91 ? -12.793 -14.870 42.780 1.00 78.56 91 PRO A N 1
ATOM 693 C CA . PRO A 1 91 ? -12.945 -15.461 44.100 1.00 78.56 91 PRO A CA 1
ATOM 694 C C . PRO A 1 91 ? -11.675 -15.330 44.941 1.00 78.56 91 PRO A C 1
ATOM 696 O O . PRO A 1 91 ? -10.569 -15.608 44.472 1.00 78.56 91 PRO A O 1
ATOM 699 N N . VAL A 1 92 ? -11.839 -14.929 46.198 1.00 80.75 92 VAL A N 1
ATOM 700 C CA . VAL A 1 92 ? -10.735 -14.741 47.145 1.00 80.75 92 VAL A CA 1
ATOM 701 C C . VAL A 1 92 ? -10.661 -15.949 48.067 1.00 80.75 92 VAL A C 1
ATOM 703 O O . VAL A 1 92 ? -11.658 -16.323 48.684 1.00 80.75 92 VAL A O 1
ATOM 706 N N . GLN A 1 93 ? -9.481 -16.557 48.188 1.00 81.06 93 GLN A N 1
ATOM 707 C CA . GLN A 1 93 ? -9.259 -17.621 49.163 1.00 81.06 93 GLN A CA 1
ATOM 708 C C . GLN A 1 93 ? -9.157 -17.024 50.572 1.00 81.06 93 GLN A C 1
ATOM 710 O O . GLN A 1 93 ? -8.356 -16.123 50.822 1.00 81.06 93 GLN A O 1
ATOM 715 N N . VAL A 1 94 ? -9.953 -17.547 51.500 1.00 81.94 94 VAL A N 1
ATOM 716 C CA . VAL A 1 94 ? -10.012 -17.119 52.897 1.00 81.94 94 VAL A CA 1
ATOM 717 C C . VAL A 1 94 ? -9.852 -18.330 53.798 1.00 81.94 94 VAL A C 1
ATOM 719 O O . VAL A 1 94 ? -10.532 -19.343 53.643 1.00 81.94 94 VAL A O 1
ATOM 722 N N . LYS A 1 95 ? -8.966 -18.208 54.783 1.00 80.62 95 LYS A N 1
ATOM 723 C CA . LYS A 1 95 ? -8.754 -19.233 55.797 1.00 80.62 95 LYS A CA 1
ATOM 724 C C . LYS A 1 95 ? -9.536 -18.882 57.054 1.00 80.62 95 LYS A C 1
ATOM 726 O O . LYS A 1 95 ? -9.233 -17.882 57.697 1.00 80.62 95 LYS A O 1
ATOM 731 N N . VAL A 1 96 ? -10.540 -19.687 57.398 1.00 78.56 96 VAL A N 1
ATOM 732 C CA . VAL A 1 96 ? -11.374 -19.489 58.590 1.00 78.56 96 VAL A CA 1
ATOM 733 C C . VAL A 1 96 ? -10.733 -20.217 59.773 1.00 78.56 96 VAL A C 1
ATOM 735 O O . VAL A 1 96 ? -10.816 -21.439 59.889 1.00 78.56 96 VAL A O 1
ATOM 738 N N . GLU A 1 97 ? -10.084 -19.465 60.661 1.00 70.62 97 GLU A N 1
ATOM 739 C CA . GLU A 1 97 ? -9.512 -19.930 61.934 1.00 70.62 97 GLU A CA 1
ATOM 740 C C . GLU A 1 97 ? -10.131 -19.136 63.102 1.00 70.62 97 GLU A C 1
ATOM 742 O O . GLU A 1 97 ? -10.855 -18.169 62.880 1.00 70.62 97 GLU A O 1
ATOM 747 N N . SER A 1 98 ? -9.932 -19.586 64.345 1.00 57.66 98 SER A N 1
ATOM 748 C CA . SER A 1 98 ? -10.592 -19.093 65.572 1.00 57.66 98 SER A CA 1
ATOM 749 C C . SER A 1 98 ? -10.969 -17.595 65.597 1.00 57.66 98 SER A C 1
ATOM 751 O O . SER A 1 98 ? -10.119 -16.744 65.370 1.00 57.66 98 SER A O 1
ATOM 753 N N . ALA A 1 99 ? -12.235 -17.325 65.948 1.00 52.03 99 ALA A N 1
ATOM 754 C CA . ALA A 1 99 ? -12.913 -16.043 66.186 1.00 52.03 99 ALA A CA 1
ATOM 755 C C . ALA A 1 99 ? -12.326 -14.792 65.493 1.00 52.03 99 ALA A C 1
ATOM 757 O O . ALA A 1 99 ? -11.495 -14.088 66.063 1.00 52.03 99 ALA A O 1
ATOM 758 N N . GLY A 1 100 ? -12.891 -14.445 64.328 1.00 56.47 100 GLY A N 1
ATOM 759 C CA . GLY A 1 100 ? -12.782 -13.097 63.754 1.00 56.47 100 GLY A CA 1
ATOM 760 C C . GLY A 1 100 ? -11.921 -12.985 62.500 1.00 56.47 100 GLY A C 1
ATOM 761 O O . GLY A 1 100 ? -11.077 -12.096 62.416 1.00 56.47 100 GLY A O 1
ATOM 762 N N . VAL A 1 101 ? -12.140 -13.849 61.506 1.00 60.88 101 VAL A N 1
ATOM 763 C CA . VAL A 1 101 ? -11.494 -13.685 60.197 1.00 60.88 101 VAL A CA 1
ATOM 764 C C . VAL A 1 101 ? -12.181 -12.564 59.429 1.00 60.88 101 VAL A C 1
ATOM 766 O O . VAL A 1 101 ? -13.377 -12.646 59.137 1.00 60.88 101 VAL A O 1
ATOM 769 N N . VAL A 1 102 ? -11.414 -11.522 59.114 1.00 63.38 102 VAL A N 1
ATOM 770 C CA . VAL A 1 102 ? -11.836 -10.426 58.242 1.00 63.38 102 VAL A CA 1
ATOM 771 C C . VAL A 1 102 ? -11.509 -10.823 56.808 1.00 63.38 102 VAL A C 1
ATOM 773 O O . VAL A 1 102 ? -10.342 -11.022 56.467 1.00 63.38 102 VAL A O 1
ATOM 776 N N . VAL A 1 103 ? -12.541 -10.972 55.981 1.00 69.44 103 VAL A N 1
ATOM 777 C CA . VAL A 1 103 ? -12.362 -11.119 54.534 1.00 69.44 103 VAL A CA 1
ATOM 778 C C . VAL A 1 103 ? -11.845 -9.781 54.000 1.00 69.44 103 VAL A C 1
ATOM 780 O O . VAL A 1 103 ? -12.405 -8.751 54.383 1.00 69.44 103 VAL A O 1
ATOM 783 N N . PRO A 1 104 ? -10.801 -9.759 53.149 1.00 70.69 104 PRO A N 1
ATOM 784 C CA . PRO A 1 104 ? -10.377 -8.531 52.488 1.00 70.69 104 PRO A CA 1
ATOM 785 C C . PRO A 1 104 ? -11.558 -7.836 51.807 1.00 70.69 104 PRO A C 1
ATOM 787 O O . PRO A 1 104 ? -12.396 -8.505 51.197 1.00 70.69 104 PRO A O 1
ATOM 790 N N . ASP A 1 105 ? -11.612 -6.509 51.908 1.00 76.25 105 ASP A N 1
ATOM 791 C CA . ASP A 1 105 ? -12.647 -5.726 51.237 1.00 76.25 105 ASP A CA 1
ATOM 792 C C . ASP A 1 105 ? -12.621 -6.020 49.732 1.00 76.25 105 ASP A C 1
ATOM 794 O O . ASP A 1 105 ? -11.561 -6.024 49.098 1.00 76.25 105 ASP A O 1
ATOM 798 N N . MET A 1 106 ? -13.795 -6.289 49.168 1.00 76.25 106 MET A N 1
ATOM 799 C CA . MET A 1 106 ? -13.955 -6.566 47.744 1.00 76.25 106 MET A CA 1
ATOM 800 C C . MET A 1 106 ? -14.622 -5.370 47.076 1.00 76.25 106 MET A C 1
ATOM 802 O O . MET A 1 106 ? -15.698 -4.942 47.485 1.00 76.25 106 MET A O 1
ATOM 806 N N . GLU A 1 107 ? -13.989 -4.829 46.044 1.00 80.00 107 GLU A N 1
ATOM 807 C CA . GLU A 1 107 ? -14.527 -3.700 45.289 1.00 80.00 107 GLU A CA 1
ATOM 808 C C . GLU A 1 107 ? -15.356 -4.202 44.101 1.00 80.00 107 GLU A C 1
ATOM 810 O O . GLU A 1 107 ? -14.905 -5.059 43.339 1.00 80.00 107 GLU A O 1
ATOM 815 N N . VAL A 1 108 ? -16.564 -3.658 43.941 1.00 77.88 108 VAL A N 1
ATOM 816 C CA . VAL A 1 108 ? -17.419 -3.850 42.764 1.00 77.88 108 VAL A CA 1
ATOM 817 C C . VAL A 1 108 ? -17.637 -2.516 42.065 1.00 77.88 108 VAL A C 1
ATOM 819 O O . VAL A 1 108 ? -17.682 -1.464 42.693 1.00 77.88 108 VAL A O 1
ATOM 822 N N . THR A 1 109 ? -17.795 -2.530 40.746 1.00 78.19 109 THR A N 1
ATOM 823 C CA . THR A 1 109 ? -18.081 -1.311 39.971 1.00 78.19 109 THR A CA 1
ATOM 824 C C . THR A 1 109 ? -19.370 -1.499 39.189 1.00 78.19 109 THR A C 1
ATOM 826 O O . THR A 1 109 ? -19.480 -2.479 38.456 1.00 78.19 109 THR A O 1
ATOM 829 N N . LYS A 1 110 ? -20.344 -0.584 39.312 1.00 73.94 110 LYS A N 1
ATOM 830 C CA . LYS A 1 110 ? -21.592 -0.677 38.535 1.00 73.94 110 LYS A CA 1
ATOM 831 C C . LYS A 1 110 ? -21.286 -0.661 37.039 1.00 73.94 110 LYS A C 1
ATOM 833 O O . LYS A 1 110 ? -20.562 0.215 36.564 1.00 73.94 110 LYS A O 1
ATOM 838 N N . ALA A 1 111 ? -21.842 -1.627 36.321 1.00 64.44 111 ALA A N 1
ATOM 839 C CA . ALA A 1 111 ? -21.725 -1.707 34.878 1.00 64.44 111 ALA A CA 1
ATOM 840 C C . ALA A 1 111 ? -22.573 -0.616 34.210 1.00 64.44 111 ALA A C 1
ATOM 842 O O . ALA A 1 111 ? -23.642 -0.252 34.706 1.00 64.44 111 ALA A O 1
ATOM 843 N N . ALA A 1 112 ? -22.086 -0.071 33.094 1.00 62.75 112 ALA A N 1
ATOM 844 C CA . ALA A 1 112 ? -22.846 0.890 32.301 1.00 62.75 112 ALA A CA 1
ATOM 845 C C . ALA A 1 112 ? -24.153 0.247 31.793 1.00 62.75 112 ALA A C 1
ATOM 847 O O . ALA A 1 112 ? -24.176 -0.936 31.464 1.00 62.75 112 ALA A O 1
ATOM 848 N N . GLU A 1 113 ? -25.244 1.019 31.717 1.00 57.12 113 GLU A N 1
ATOM 849 C CA . GLU A 1 113 ? -26.590 0.514 31.369 1.00 57.12 113 GLU A CA 1
ATOM 850 C C . GLU A 1 113 ? -26.693 -0.109 29.963 1.00 57.12 113 GLU A C 1
ATOM 852 O O . GLU A 1 113 ? -27.675 -0.785 29.658 1.00 57.12 113 GLU A O 1
ATOM 857 N N . SER A 1 114 ? -25.683 0.098 29.115 1.00 52.84 114 SER A N 1
ATOM 858 C CA . SER A 1 114 ? -25.586 -0.489 27.780 1.00 52.84 114 SER A CA 1
ATOM 859 C C . SER A 1 114 ? -24.398 -1.448 27.722 1.00 52.84 114 SER A C 1
ATOM 861 O O . SER A 1 114 ? -23.252 -1.047 27.898 1.00 52.84 114 SER A O 1
ATOM 863 N N . ASP A 1 115 ? -24.728 -2.712 27.458 1.00 53.72 115 ASP A N 1
ATOM 864 C CA . ASP A 1 115 ? -23.847 -3.806 27.050 1.00 53.72 115 ASP A CA 1
ATOM 865 C C . ASP A 1 115 ? -22.967 -4.441 28.145 1.00 53.72 115 ASP A C 1
ATOM 867 O O . ASP A 1 115 ? -21.841 -4.036 28.417 1.00 53.72 115 ASP A O 1
ATOM 871 N N . TYR A 1 116 ? -23.465 -5.540 28.721 1.00 51.59 116 TYR A N 1
ATOM 872 C CA . TYR A 1 116 ? -22.685 -6.508 29.499 1.00 51.59 116 TYR A CA 1
ATOM 873 C C . TYR A 1 116 ? -22.727 -7.879 28.815 1.00 51.59 116 TYR A C 1
ATOM 875 O O . TYR A 1 116 ? -23.715 -8.243 28.175 1.00 51.59 116 TYR A O 1
ATOM 883 N N . PHE A 1 117 ? -21.666 -8.669 28.971 1.00 50.72 117 PHE A N 1
ATOM 884 C CA . PHE A 1 117 ? -21.674 -10.085 28.609 1.00 50.72 117 PHE A CA 1
ATOM 885 C C . PHE A 1 117 ? -21.060 -10.923 29.731 1.00 50.72 117 PHE A C 1
ATOM 887 O O . PHE A 1 117 ? -20.165 -10.469 30.442 1.00 50.72 117 PHE A O 1
ATOM 894 N N . TYR A 1 118 ? -21.556 -12.150 29.872 1.00 50.69 118 TYR A N 1
ATOM 895 C CA . TYR A 1 118 ? -21.084 -13.117 30.859 1.00 50.69 118 TYR A CA 1
ATOM 896 C C . TYR A 1 118 ? -20.094 -14.078 30.213 1.00 50.69 118 TYR A C 1
ATOM 898 O O . TYR A 1 118 ? -20.343 -14.590 29.117 1.00 50.69 118 TYR A O 1
ATOM 906 N N . GLN A 1 119 ? -18.997 -14.372 30.907 1.00 48.72 119 GLN A N 1
ATOM 907 C CA . GLN A 1 119 ? -18.084 -15.437 30.511 1.00 48.72 119 GLN A CA 1
ATOM 908 C C . GLN A 1 119 ? -17.922 -16.451 31.644 1.00 48.72 119 GLN A C 1
ATOM 910 O O . GLN A 1 119 ? -17.524 -16.100 32.751 1.00 48.72 119 GLN A O 1
ATOM 915 N N . TRP A 1 120 ? -18.171 -17.725 31.335 1.00 49.38 120 TRP A N 1
ATOM 916 C CA . TRP A 1 120 ? -17.866 -18.845 32.223 1.00 49.38 120 TRP A CA 1
ATOM 917 C C . TRP A 1 120 ? -16.414 -19.278 32.030 1.00 49.38 120 TRP A C 1
ATOM 919 O O . TRP A 1 120 ? -16.007 -19.613 30.912 1.00 49.38 120 TRP A O 1
ATOM 929 N N . LYS A 1 121 ? -15.632 -19.302 33.111 1.00 48.38 121 LYS A N 1
ATOM 930 C CA . LYS A 1 121 ? -14.281 -19.875 33.129 1.00 48.38 121 LYS A CA 1
ATOM 931 C C . LYS A 1 121 ? -14.216 -20.984 34.171 1.00 48.38 121 LYS A C 1
ATOM 933 O O . LYS A 1 121 ? -14.610 -20.788 35.315 1.00 48.38 121 LYS A O 1
ATOM 938 N N . ALA A 1 122 ? -13.716 -22.145 33.757 1.00 47.41 122 ALA A N 1
ATOM 939 C CA . ALA A 1 122 ? -13.285 -23.172 34.693 1.00 47.41 122 ALA A CA 1
ATOM 940 C C . ALA A 1 122 ? -11.927 -22.746 35.267 1.00 47.41 122 ALA A C 1
ATOM 942 O O . ALA A 1 122 ? -11.004 -22.459 34.501 1.00 47.41 122 ALA A O 1
ATOM 943 N N . ASP A 1 123 ? -11.821 -22.677 36.587 1.00 58.22 123 ASP A N 1
ATOM 944 C CA . ASP A 1 123 ? -10.587 -22.399 37.316 1.00 58.22 123 ASP A CA 1
ATOM 945 C C . ASP A 1 123 ? -10.342 -23.486 38.375 1.00 58.22 123 ASP A C 1
ATOM 947 O O . ASP A 1 123 ? -11.091 -24.460 38.465 1.00 58.22 123 ASP A O 1
ATOM 951 N N . ASP A 1 124 ? -9.282 -23.338 39.172 1.00 54.94 124 ASP A N 1
ATOM 952 C CA . ASP A 1 124 ? -8.950 -24.281 40.249 1.00 54.94 124 ASP A CA 1
ATOM 953 C C . ASP A 1 124 ? -9.947 -24.217 41.433 1.00 54.94 124 ASP A C 1
ATOM 955 O O . ASP A 1 124 ? -9.764 -24.916 42.435 1.00 54.94 124 ASP A O 1
ATOM 959 N N . THR A 1 125 ? -11.009 -23.398 41.350 1.00 56.16 125 THR A N 1
ATOM 960 C CA . THR A 1 125 ? -12.087 -23.373 42.344 1.00 56.16 125 THR A CA 1
ATOM 961 C C . THR A 1 125 ? -13.187 -24.372 41.982 1.00 56.16 125 THR A C 1
ATOM 963 O O . THR A 1 125 ? -13.562 -24.562 40.828 1.00 56.16 125 THR A O 1
ATOM 966 N N . TYR A 1 126 ? -13.760 -25.017 42.997 1.00 52.00 126 TYR A N 1
ATOM 967 C CA . TYR A 1 126 ? -14.669 -26.156 42.816 1.00 52.00 126 TYR A CA 1
ATOM 968 C C . TYR A 1 126 ? -16.011 -25.813 42.149 1.00 52.00 126 TYR A C 1
ATOM 970 O O . TYR A 1 126 ? -16.716 -26.721 41.714 1.00 52.00 126 TYR A O 1
ATOM 978 N N . PHE A 1 127 ? -16.373 -24.528 42.065 1.00 50.47 127 PHE A N 1
ATOM 979 C CA . PHE A 1 127 ? -17.690 -24.083 41.598 1.00 50.47 127 PHE A CA 1
ATOM 980 C C . PHE A 1 127 ? -17.667 -23.140 40.391 1.00 50.47 127 PHE A C 1
ATOM 982 O O . PHE A 1 127 ? -18.744 -22.781 39.913 1.00 50.47 127 PHE A O 1
ATOM 989 N N . GLY A 1 128 ? -16.493 -22.749 39.884 1.00 50.62 128 GLY A N 1
ATOM 990 C CA . GLY A 1 128 ? -16.388 -21.696 38.875 1.00 50.62 128 GLY A CA 1
ATOM 991 C C . GLY A 1 128 ? -16.993 -20.360 39.339 1.00 50.62 128 GLY A C 1
ATOM 992 O O . GLY A 1 128 ? -17.690 -20.250 40.361 1.00 50.62 128 GLY A O 1
ATOM 993 N N . TYR A 1 129 ? -16.722 -19.304 38.584 1.00 49.19 129 TYR A N 1
ATOM 994 C CA . TYR A 1 129 ? -17.266 -17.982 38.874 1.00 49.19 129 TYR A CA 1
ATOM 995 C C . TYR A 1 129 ? -17.618 -17.230 37.591 1.00 49.19 129 TYR A C 1
ATOM 997 O O . TYR A 1 129 ? -17.079 -17.510 36.517 1.00 49.19 129 TYR A O 1
ATOM 1005 N N . GLU A 1 130 ? -18.569 -16.308 37.719 1.00 47.25 130 GLU A N 1
ATOM 1006 C CA . GLU A 1 130 ? -18.972 -15.406 36.647 1.00 47.25 130 GLU A CA 1
ATOM 1007 C C . GLU A 1 130 ? -18.101 -14.146 36.717 1.00 47.25 130 GLU A C 1
ATOM 1009 O O . GLU A 1 130 ? -17.982 -13.530 37.774 1.00 47.25 130 GLU A O 1
ATOM 1014 N N . GLU A 1 131 ? -17.469 -13.773 35.602 1.00 48.72 131 GLU A N 1
ATOM 1015 C CA . GLU A 1 131 ? -16.844 -12.456 35.441 1.00 48.72 131 GLU A CA 1
ATOM 1016 C C . GLU A 1 131 ? -17.777 -11.558 34.632 1.00 48.72 131 GLU A C 1
ATOM 1018 O O . GLU A 1 131 ? -18.261 -11.934 33.562 1.00 48.72 131 GLU A O 1
ATOM 1023 N N . THR A 1 132 ? -17.974 -10.344 35.124 1.00 46.03 132 THR A N 1
ATOM 1024 C CA . THR A 1 132 ? -18.654 -9.247 34.438 1.00 46.03 132 THR A CA 1
ATOM 1025 C C . THR A 1 132 ? -17.619 -8.164 34.158 1.00 46.03 132 THR A C 1
ATOM 1027 O O . THR A 1 132 ? -16.948 -7.675 35.066 1.00 46.03 132 THR A O 1
ATOM 1030 N N . ALA A 1 133 ? -17.441 -7.798 32.892 1.00 43.66 133 ALA A N 1
ATOM 1031 C CA . ALA A 1 133 ? -16.484 -6.775 32.482 1.00 43.66 133 ALA A CA 1
ATOM 1032 C C . ALA A 1 133 ? -17.223 -5.544 31.954 1.00 43.66 133 ALA A C 1
ATOM 1034 O O . ALA A 1 133 ? -18.183 -5.668 31.194 1.00 43.66 133 ALA A O 1
ATOM 1035 N N . ASN A 1 134 ? -16.747 -4.359 32.333 1.00 41.94 134 ASN A N 1
ATOM 1036 C CA . ASN A 1 134 ? -17.182 -3.118 31.705 1.00 41.94 134 ASN A CA 1
ATOM 1037 C C . ASN A 1 134 ? -16.663 -3.075 30.265 1.00 41.94 134 ASN A C 1
ATOM 1039 O O . ASN A 1 134 ? -15.487 -3.364 30.020 1.00 41.94 134 ASN A O 1
ATOM 1043 N N . VAL A 1 135 ? -17.520 -2.683 29.321 1.00 46.97 135 VAL A N 1
ATOM 1044 C CA . VAL A 1 135 ? -17.079 -2.344 27.965 1.00 46.97 135 VAL A CA 1
ATOM 1045 C C . VAL A 1 135 ? -16.096 -1.184 28.087 1.00 46.97 135 VAL A C 1
ATOM 1047 O O . VAL A 1 135 ? -16.411 -0.140 28.660 1.00 46.97 135 VAL A O 1
ATOM 1050 N N . VAL A 1 136 ? -14.870 -1.390 27.606 1.00 50.12 136 VAL A N 1
ATOM 1051 C CA . VAL A 1 136 ? -13.845 -0.345 27.563 1.00 50.12 136 VAL A CA 1
ATOM 1052 C C . VAL A 1 136 ? -14.413 0.811 26.745 1.00 50.12 136 VAL A C 1
ATOM 1054 O O . VAL A 1 136 ? -14.683 0.642 25.557 1.00 50.12 136 VAL A O 1
ATOM 1057 N N . SER A 1 137 ? -14.619 1.971 27.378 1.00 52.69 137 SER A N 1
ATOM 1058 C CA . SER A 1 137 ? -15.050 3.175 26.663 1.00 52.69 137 SER A CA 1
ATOM 1059 C C . SER A 1 137 ? -14.064 3.444 25.523 1.00 52.69 137 SER A C 1
ATOM 1061 O O . SER A 1 137 ? -12.854 3.461 25.784 1.00 52.69 137 SER A O 1
ATOM 1063 N N . PRO A 1 138 ? -14.537 3.659 24.281 1.00 60.19 138 PRO A N 1
ATOM 1064 C CA . PRO A 1 138 ? -13.650 3.936 23.165 1.00 60.19 138 PRO A CA 1
ATOM 1065 C C . PRO A 1 138 ? -12.811 5.175 23.485 1.00 60.19 138 PRO A C 1
ATOM 1067 O O . PRO A 1 138 ? -13.308 6.181 23.999 1.00 60.19 138 PRO A O 1
ATOM 1070 N N . TRP A 1 139 ? -11.508 5.070 23.241 1.00 62.25 139 TRP A N 1
ATOM 1071 C CA . TRP A 1 139 ? -10.586 6.188 23.381 1.00 62.25 139 TRP A CA 1
ATOM 1072 C C . TRP A 1 139 ? -10.864 7.203 22.269 1.00 62.25 139 TRP A C 1
ATOM 1074 O O . TRP A 1 139 ? -11.294 6.833 21.179 1.00 62.25 139 TRP A O 1
ATOM 1084 N N . LYS A 1 140 ? -10.657 8.489 22.553 1.00 75.50 140 LYS A N 1
ATOM 1085 C CA . LYS A 1 140 ? -10.927 9.572 21.602 1.00 75.50 140 LYS A CA 1
ATOM 1086 C C . LYS A 1 140 ? -9.637 10.136 21.019 1.00 75.50 140 LYS A C 1
ATOM 1088 O O . LYS A 1 140 ? -8.636 10.245 21.732 1.00 75.50 140 LYS A O 1
ATOM 1093 N N . VAL A 1 141 ? -9.680 10.502 19.742 1.00 76.62 141 VAL A N 1
ATOM 1094 C CA . VAL A 1 141 ? -8.606 11.206 19.038 1.00 76.62 141 VAL A CA 1
ATOM 1095 C C . VAL A 1 141 ? -9.180 12.472 18.428 1.00 76.62 141 VAL A C 1
ATOM 1097 O O . VAL A 1 141 ? -10.124 12.405 17.652 1.00 76.62 141 VAL A O 1
ATOM 1100 N N . GLU A 1 142 ? -8.589 13.611 18.764 1.00 75.19 142 GLU A N 1
ATOM 1101 C CA . GLU A 1 142 ? -8.893 14.883 18.113 1.00 75.19 142 GLU A CA 1
ATOM 1102 C C . GLU A 1 142 ? -8.227 14.892 16.728 1.00 75.19 142 GLU A C 1
ATOM 1104 O O . GLU A 1 142 ? -7.006 14.746 16.611 1.00 75.19 142 GLU A O 1
ATOM 1109 N N . PHE A 1 143 ? -9.035 14.975 15.673 1.00 72.56 143 PHE A N 1
ATOM 1110 C CA . PHE A 1 143 ? -8.606 14.965 14.278 1.00 72.56 143 PHE A CA 1
ATOM 1111 C C . PHE A 1 143 ? -9.277 16.122 13.540 1.00 72.56 143 PHE A C 1
ATOM 1113 O O . PHE A 1 143 ? -10.494 16.122 13.397 1.00 72.56 143 PHE A O 1
ATOM 1120 N N . LEU A 1 144 ? -8.484 17.083 13.049 1.00 76.44 144 LEU A N 1
ATOM 1121 C CA . LEU A 1 144 ? -8.984 18.304 12.393 1.00 76.44 144 LEU A CA 1
ATOM 1122 C C . LEU A 1 144 ? -10.040 19.044 13.246 1.00 76.44 144 LEU A C 1
ATOM 1124 O O . LEU A 1 144 ? -11.105 19.387 12.745 1.00 76.44 144 LEU A O 1
ATOM 1128 N N . ASP A 1 145 ? -9.754 19.237 14.540 1.00 73.50 145 ASP A N 1
ATOM 1129 C CA . ASP A 1 145 ? -10.648 19.851 15.541 1.00 73.50 145 ASP A CA 1
ATOM 1130 C C . ASP A 1 145 ? -11.990 19.112 15.772 1.00 73.50 145 ASP A C 1
ATOM 1132 O O . ASP A 1 145 ? -12.901 19.637 16.418 1.00 73.50 145 ASP A O 1
ATOM 1136 N N . GLU A 1 146 ? -12.116 17.871 15.285 1.00 76.75 146 GLU A N 1
ATOM 1137 C CA . GLU A 1 146 ? -13.262 16.990 15.523 1.00 76.75 146 GLU A CA 1
ATOM 1138 C C . GLU A 1 146 ? -12.865 15.765 16.363 1.00 76.75 146 GLU A C 1
ATOM 1140 O O . GLU A 1 146 ? -11.823 15.139 16.153 1.00 76.75 146 GLU A O 1
ATOM 1145 N N . ASP A 1 147 ? -13.722 15.382 17.315 1.00 76.56 147 ASP A N 1
ATOM 1146 C CA . ASP A 1 147 ? -13.547 14.150 18.090 1.00 76.56 147 ASP A CA 1
ATOM 1147 C C . ASP A 1 147 ? -13.863 12.931 17.197 1.00 76.56 147 ASP A C 1
ATOM 1149 O O . ASP A 1 147 ? -15.016 12.674 16.844 1.00 76.56 147 ASP A O 1
ATOM 1153 N N . VAL A 1 148 ? -12.836 12.143 16.861 1.00 76.19 148 VAL A N 1
ATOM 1154 C CA . VAL A 1 148 ? -12.955 10.869 16.138 1.00 76.19 148 VAL A CA 1
ATOM 1155 C C . VAL A 1 148 ? -12.697 9.716 17.100 1.00 76.19 148 VAL A C 1
ATOM 1157 O O . VAL A 1 148 ? -11.695 9.688 17.817 1.00 76.19 148 VAL A O 1
ATOM 1160 N N . TYR A 1 149 ? -13.593 8.730 17.093 1.00 75.12 149 TYR A N 1
ATOM 1161 C CA . TYR A 1 149 ? -13.450 7.496 17.862 1.00 75.12 149 TYR A CA 1
ATOM 1162 C C . TYR A 1 149 ? -12.818 6.418 16.979 1.00 75.12 149 TYR A C 1
ATOM 1164 O O . TYR A 1 149 ? -13.469 5.945 16.043 1.00 75.12 149 TYR A O 1
ATOM 1172 N N . PRO A 1 150 ? -11.556 6.025 17.227 1.00 75.62 150 PRO A N 1
ATOM 1173 C CA . PRO A 1 150 ? -10.913 4.980 16.451 1.00 75.62 150 PRO A CA 1
ATOM 1174 C C . PRO A 1 150 ? -11.565 3.624 16.722 1.00 75.62 150 PRO A C 1
ATOM 1176 O O . PRO A 1 150 ? -12.024 3.355 17.833 1.00 75.62 150 PRO A O 1
ATOM 1179 N N . SER A 1 151 ? -11.539 2.750 15.719 1.00 75.31 151 SER A N 1
ATOM 1180 C CA . SER A 1 151 ? -12.100 1.404 15.812 1.00 7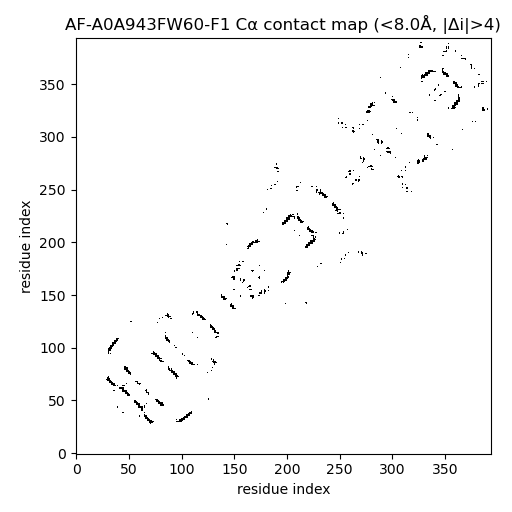5.31 151 SER A CA 1
ATOM 1181 C C . SER A 1 151 ? -11.499 0.603 16.974 1.00 75.31 151 SER A C 1
ATOM 1183 O O . SER A 1 151 ? -10.296 0.692 17.250 1.00 75.31 151 SER A O 1
ATOM 1185 N N . ASP A 1 152 ? -12.336 -0.219 17.610 1.00 66.69 152 ASP A N 1
ATOM 1186 C CA . ASP A 1 152 ? -11.992 -1.164 18.682 1.00 66.69 152 ASP A CA 1
ATOM 1187 C C . ASP A 1 152 ? -11.276 -2.433 18.174 1.00 66.69 152 ASP A C 1
ATOM 1189 O O . ASP A 1 152 ? -10.871 -3.293 18.961 1.00 66.69 152 ASP A O 1
ATOM 1193 N N . ALA A 1 153 ? -11.099 -2.556 16.857 1.00 69.38 153 ALA A N 1
ATOM 1194 C CA . ALA A 1 153 ? -10.482 -3.704 16.213 1.00 69.38 153 ALA A CA 1
ATOM 1195 C C . ALA A 1 153 ? -8.991 -3.897 16.576 1.00 69.38 153 ALA A C 1
ATOM 1197 O O . ALA A 1 153 ? -8.242 -2.957 16.853 1.00 69.38 153 ALA A O 1
ATOM 1198 N N . THR A 1 154 ? -8.551 -5.159 16.539 1.00 68.69 154 THR A N 1
ATOM 1199 C CA . THR A 1 154 ? -7.325 -5.672 17.178 1.00 68.69 154 THR A CA 1
ATOM 1200 C C . THR A 1 154 ? -6.044 -4.884 16.882 1.00 68.69 154 THR A C 1
ATOM 1202 O O . THR A 1 154 ? -5.254 -4.657 17.799 1.00 68.69 154 THR A O 1
ATOM 1205 N N . ASP A 1 155 ? -5.821 -4.455 15.637 1.00 77.06 155 ASP A N 1
ATOM 1206 C CA . ASP A 1 155 ? -4.580 -3.772 15.236 1.00 77.06 155 ASP A CA 1
ATOM 1207 C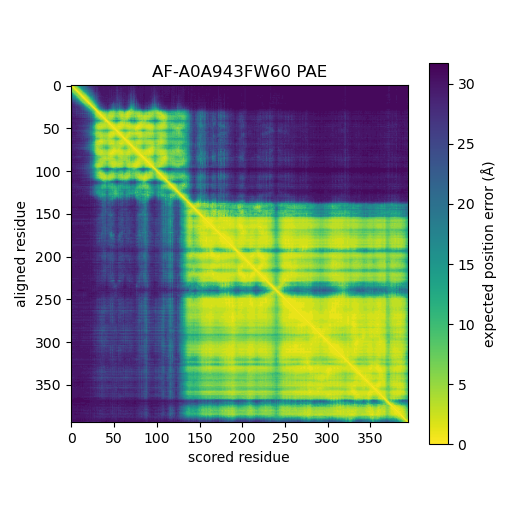 C . ASP A 1 155 ? -4.736 -2.251 15.037 1.00 77.06 155 ASP A C 1
ATOM 1209 O O . ASP A 1 155 ? -3.763 -1.569 14.703 1.00 77.06 155 ASP A O 1
ATOM 1213 N N . SER A 1 156 ? -5.917 -1.692 15.331 1.00 74.75 156 SER A N 1
ATOM 1214 C CA . SER A 1 156 ? -6.209 -0.249 15.242 1.00 74.75 156 SER A CA 1
ATOM 1215 C C . SER A 1 156 ? -5.240 0.592 16.087 1.00 74.75 156 SER A C 1
ATOM 1217 O O . SER A 1 156 ? -4.624 1.546 15.606 1.00 74.75 156 SER A O 1
ATOM 1219 N N . ILE A 1 157 ? -4.979 0.165 17.328 1.00 76.88 157 ILE A N 1
ATOM 1220 C CA . ILE A 1 157 ? -4.047 0.850 18.238 1.00 76.88 157 ILE A CA 1
ATOM 1221 C C . ILE A 1 157 ? -2.610 0.821 17.695 1.00 76.88 157 ILE A C 1
ATOM 1223 O O . ILE A 1 157 ? -1.889 1.817 17.784 1.00 76.88 157 ILE A O 1
ATOM 1227 N N . ARG A 1 158 ? -2.176 -0.301 17.104 1.00 83.19 158 ARG A N 1
ATOM 1228 C CA . ARG A 1 158 ? -0.816 -0.432 16.552 1.00 83.19 158 ARG A CA 1
ATOM 1229 C C . ARG A 1 158 ? -0.626 0.449 15.321 1.00 83.19 158 ARG A C 1
ATOM 1231 O O . ARG A 1 158 ? 0.432 1.066 15.172 1.00 83.19 158 ARG A O 1
ATOM 1238 N N . LEU A 1 159 ? -1.646 0.519 14.466 1.00 87.00 159 LEU A N 1
ATOM 1239 C CA . LEU A 1 159 ? -1.684 1.407 13.307 1.00 87.00 159 LEU A CA 1
ATOM 1240 C C . LEU A 1 159 ? -1.569 2.874 13.732 1.00 87.00 159 LEU A C 1
ATOM 1242 O O . LEU A 1 159 ? -0.717 3.598 13.210 1.00 87.00 159 LEU A O 1
ATOM 1246 N N . TYR A 1 160 ? -2.309 3.285 14.759 1.00 87.62 160 TYR A N 1
ATOM 1247 C CA . TYR A 1 160 ? -2.206 4.639 15.290 1.00 87.62 160 TYR A CA 1
ATOM 1248 C C . TYR A 1 160 ? -0.831 4.936 15.899 1.00 87.62 160 TYR A C 1
ATOM 1250 O O . TYR A 1 160 ? -0.183 5.918 15.536 1.00 87.62 160 TYR A O 1
ATOM 1258 N N . GLN A 1 161 ? -0.338 4.083 16.798 1.00 85.19 161 GLN A N 1
ATOM 1259 C CA . GLN A 1 161 ? 0.912 4.342 17.516 1.00 85.19 161 GLN A CA 1
ATOM 1260 C C . GLN A 1 161 ? 2.129 4.412 16.583 1.00 85.19 161 GLN A C 1
ATOM 1262 O O . GLN A 1 161 ? 2.991 5.271 16.769 1.00 85.19 161 GLN A O 1
ATOM 1267 N N . LYS A 1 162 ? 2.200 3.532 15.574 1.00 88.62 162 LYS A N 1
ATOM 1268 C CA . LYS A 1 162 ? 3.370 3.407 14.686 1.00 88.62 162 LYS A CA 1
ATOM 1269 C C . LYS A 1 162 ? 3.258 4.226 13.397 1.00 88.62 162 LYS A C 1
ATOM 1271 O O . LYS A 1 162 ? 4.286 4.600 12.820 1.00 88.62 162 LYS A O 1
ATOM 1276 N N . TYR A 1 163 ? 2.038 4.479 12.923 1.00 91.12 163 TYR A N 1
ATOM 1277 C CA . TYR A 1 163 ? 1.800 5.117 11.627 1.00 91.12 163 TYR A CA 1
ATOM 1278 C C . TYR A 1 163 ? 0.878 6.334 11.667 1.00 91.12 163 TYR A C 1
ATOM 1280 O O . TYR A 1 163 ? 0.678 6.940 10.622 1.00 91.12 163 TYR A O 1
ATOM 1288 N N . LYS A 1 164 ? 0.331 6.701 12.835 1.00 92.06 164 LYS A N 1
ATOM 1289 C CA . LYS A 1 164 ? -0.675 7.770 12.969 1.00 92.06 164 LYS A CA 1
ATOM 1290 C C . LYS A 1 164 ? -1.906 7.536 12.079 1.00 92.06 164 LYS A C 1
ATOM 1292 O O . LYS A 1 164 ? -2.568 8.480 11.661 1.00 92.06 164 LYS A O 1
ATOM 1297 N N . VAL A 1 165 ? -2.204 6.265 11.803 1.00 93.81 165 VAL A N 1
ATOM 1298 C CA . VAL A 1 165 ? -3.389 5.819 11.064 1.00 93.81 165 VAL A CA 1
ATOM 1299 C C . VAL A 1 165 ? -4.537 5.645 12.053 1.00 93.81 165 VAL A C 1
ATOM 1301 O O . VAL A 1 165 ? -4.431 4.869 13.001 1.00 93.81 165 VAL A O 1
ATOM 1304 N N . ILE A 1 166 ? -5.621 6.376 11.830 1.00 91.88 166 ILE A N 1
ATOM 1305 C CA . ILE A 1 166 ? -6.856 6.334 12.609 1.00 91.88 166 ILE A CA 1
ATOM 1306 C C . ILE A 1 166 ? -7.892 5.595 11.767 1.00 91.88 166 ILE A C 1
ATOM 1308 O O . ILE A 1 166 ? -8.291 6.078 10.709 1.00 91.88 166 ILE A O 1
ATOM 1312 N N . LEU A 1 167 ? -8.320 4.422 12.222 1.00 88.06 167 LEU A N 1
ATOM 1313 C CA . LEU A 1 167 ? -9.390 3.670 11.570 1.00 88.06 167 LEU A CA 1
ATOM 1314 C C . LEU A 1 167 ? -10.737 4.174 12.092 1.00 88.06 167 LEU A C 1
ATOM 1316 O O . LEU A 1 167 ? -11.008 4.027 13.280 1.00 88.06 167 LEU A O 1
ATOM 1320 N N . SER A 1 168 ? -11.552 4.781 11.231 1.00 88.69 168 SER A N 1
ATOM 1321 C CA . SER A 1 168 ? -12.872 5.314 11.588 1.00 88.69 168 SER A CA 1
ATOM 1322 C C . SER A 1 168 ? -13.974 4.324 11.213 1.00 88.69 168 SER A C 1
ATOM 1324 O O . SER A 1 168 ? -14.025 3.854 10.074 1.00 88.69 168 SER A O 1
ATOM 1326 N N . ASP A 1 169 ? -14.874 4.049 12.161 1.00 84.31 169 ASP A N 1
ATOM 1327 C CA . ASP A 1 169 ? -16.073 3.218 11.967 1.00 84.31 169 ASP A CA 1
ATOM 1328 C C . ASP A 1 169 ? -17.296 4.046 11.496 1.00 84.31 169 ASP A C 1
ATOM 1330 O O . ASP A 1 169 ? -18.427 3.562 11.544 1.00 84.31 169 ASP A O 1
ATOM 1334 N N . GLU A 1 170 ? -17.090 5.293 11.042 1.00 84.38 170 GLU A N 1
ATOM 1335 C CA . GLU A 1 170 ? -18.162 6.252 10.710 1.00 84.38 170 GLU A CA 1
ATOM 1336 C C . GLU A 1 170 ? -19.112 5.792 9.589 1.00 84.38 170 GLU A C 1
ATOM 1338 O O . GLU A 1 170 ? -20.314 6.043 9.664 1.00 84.38 170 GLU A O 1
ATOM 1343 N N . GLU A 1 171 ? -18.603 5.096 8.566 1.00 86.38 171 GLU A N 1
ATOM 1344 C CA . GLU A 1 171 ? -19.428 4.549 7.478 1.00 86.38 171 GLU A CA 1
ATOM 1345 C C . GLU A 1 171 ? -19.602 3.027 7.593 1.00 86.38 171 GLU A C 1
ATOM 1347 O O . GLU A 1 171 ? -20.721 2.504 7.510 1.00 86.38 171 GLU A O 1
ATOM 1352 N N . LYS A 1 172 ? -18.502 2.293 7.792 1.00 85.25 172 LYS A N 1
ATOM 1353 C CA . LYS A 1 172 ? -18.511 0.845 8.026 1.00 85.25 172 LYS A CA 1
ATOM 1354 C C . LYS A 1 172 ? -17.555 0.480 9.142 1.00 85.25 172 LYS A C 1
ATOM 1356 O O . LYS A 1 172 ? -16.439 0.984 9.196 1.00 85.25 172 LYS A O 1
ATOM 1361 N N . LYS A 1 173 ? -17.983 -0.485 9.959 1.00 81.88 173 LYS A N 1
ATOM 1362 C CA . LYS A 1 173 ? -17.155 -1.043 11.024 1.00 81.88 173 LYS A CA 1
ATOM 1363 C C . LYS A 1 173 ? -15.986 -1.848 10.449 1.00 81.88 173 LYS A C 1
ATOM 1365 O O . LYS A 1 173 ? -16.193 -2.750 9.630 1.00 81.88 173 LYS A O 1
ATOM 1370 N N . TRP A 1 174 ? -14.779 -1.556 10.918 1.00 81.38 174 TRP A N 1
ATOM 1371 C CA . TRP A 1 174 ? -13.577 -2.334 10.652 1.00 81.38 174 TRP A CA 1
ATOM 1372 C C . TRP A 1 174 ? -13.636 -3.679 11.382 1.00 81.38 174 TRP A C 1
ATOM 1374 O O . TRP A 1 174 ? -13.820 -3.755 12.595 1.00 81.38 174 TRP A O 1
ATOM 1384 N N . ALA A 1 175 ? -13.471 -4.771 10.637 1.00 77.31 175 ALA A N 1
ATOM 1385 C CA . ALA A 1 175 ? -13.369 -6.102 11.220 1.00 77.31 175 ALA A CA 1
ATOM 1386 C C . ALA A 1 175 ? -11.933 -6.380 11.699 1.00 77.31 175 ALA A C 1
ATOM 1388 O O . ALA A 1 175 ? -10.964 -5.873 11.128 1.00 77.31 175 ALA A O 1
ATOM 1389 N N . GLY A 1 176 ? -11.783 -7.205 12.740 1.00 70.25 176 GLY A N 1
ATOM 1390 C CA . GLY A 1 176 ? -10.473 -7.523 13.320 1.00 70.25 176 GLY A CA 1
ATOM 1391 C C . GLY A 1 176 ? -9.487 -8.093 12.296 1.00 70.25 176 GLY A C 1
ATOM 1392 O O . GLY A 1 176 ? -8.361 -7.614 12.192 1.00 70.25 176 GLY A O 1
ATOM 1393 N N . ASP A 1 177 ? -9.942 -9.030 11.463 1.00 73.25 177 ASP A N 1
ATOM 1394 C CA . ASP A 1 177 ? -9.161 -9.628 10.377 1.00 73.25 177 ASP A CA 1
ATOM 1395 C C . ASP A 1 177 ? -8.728 -8.607 9.311 1.00 73.25 177 ASP A C 1
ATOM 1397 O O . ASP A 1 177 ? -7.606 -8.688 8.805 1.00 73.25 177 ASP A O 1
ATOM 1401 N N . TYR A 1 178 ? -9.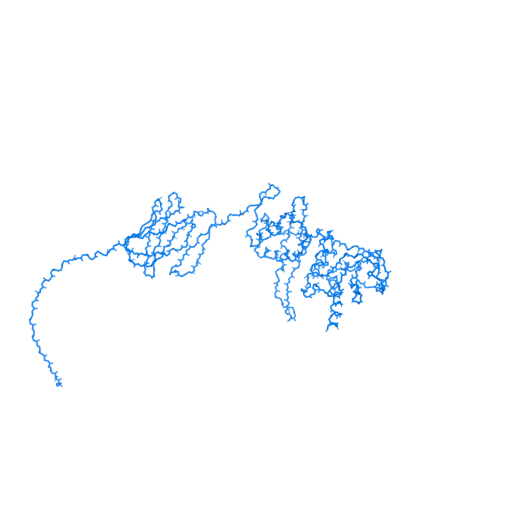562 -7.605 9.016 1.00 82.62 178 TYR A N 1
ATOM 1402 C CA . TYR A 1 178 ? -9.202 -6.508 8.110 1.00 82.62 178 TYR A CA 1
ATOM 1403 C C . TYR A 1 178 ? -8.088 -5.650 8.700 1.00 82.62 178 TYR A C 1
ATOM 1405 O O . TYR A 1 178 ? -7.108 -5.362 8.013 1.00 82.62 178 TYR A O 1
ATOM 1413 N N . THR A 1 179 ? -8.192 -5.287 9.982 1.00 79.31 179 THR A N 1
ATOM 1414 C CA . THR A 1 179 ? -7.161 -4.474 10.646 1.00 79.31 179 THR A CA 1
ATOM 1415 C C . THR A 1 179 ? -5.828 -5.202 10.758 1.00 79.31 179 THR A C 1
ATOM 1417 O O . THR A 1 179 ? -4.785 -4.602 10.495 1.00 79.31 179 THR A O 1
ATOM 1420 N N . SER A 1 180 ? -5.851 -6.507 11.046 1.00 80.00 180 SER A N 1
ATOM 1421 C CA . SER A 1 180 ? -4.640 -7.325 11.076 1.00 80.00 180 SER A CA 1
ATOM 1422 C C . SER A 1 180 ? -3.988 -7.420 9.706 1.00 80.00 180 SER A C 1
ATOM 1424 O O . SER A 1 180 ? -2.776 -7.242 9.595 1.00 80.00 180 SER A O 1
ATOM 1426 N N . ARG A 1 181 ? -4.778 -7.633 8.645 1.00 82.56 181 ARG A N 1
ATOM 1427 C CA . ARG A 1 181 ? -4.239 -7.706 7.284 1.00 82.56 181 ARG A CA 1
ATOM 1428 C C . ARG A 1 181 ? -3.711 -6.358 6.790 1.00 82.56 181 ARG A C 1
ATOM 1430 O O . ARG A 1 181 ? -2.660 -6.329 6.154 1.00 82.56 181 ARG A O 1
ATOM 1437 N N . PHE A 1 182 ? -4.398 -5.258 7.108 1.00 87.88 182 PHE A N 1
ATOM 1438 C CA . PHE A 1 182 ? -3.899 -3.905 6.853 1.00 87.88 182 PHE A CA 1
ATOM 1439 C C . PHE A 1 182 ? -2.532 -3.744 7.508 1.00 87.88 182 PHE A C 1
ATOM 1441 O O . PHE A 1 182 ? -1.559 -3.436 6.825 1.00 87.88 182 PHE A O 1
ATOM 1448 N N . TYR A 1 183 ? -2.442 -3.971 8.820 1.00 86.56 183 TYR A N 1
ATOM 1449 C CA . TYR A 1 183 ? -1.202 -3.793 9.566 1.00 86.56 183 TYR A CA 1
ATOM 1450 C C . TYR A 1 183 ? -0.063 -4.652 9.007 1.00 86.56 183 TYR A C 1
ATOM 1452 O O . TYR A 1 183 ? 1.047 -4.149 8.836 1.00 86.56 183 TYR A O 1
ATOM 1460 N N . GLU A 1 184 ? -0.346 -5.916 8.676 1.00 85.81 184 GLU A N 1
ATOM 1461 C CA . GLU A 1 184 ? 0.625 -6.862 8.124 1.00 85.81 184 GLU A CA 1
ATOM 1462 C C . GLU A 1 184 ? 1.227 -6.396 6.792 1.00 85.81 184 GLU A C 1
ATOM 1464 O O . GLU A 1 184 ? 2.435 -6.515 6.598 1.00 85.81 184 GLU A O 1
ATOM 1469 N N . LEU A 1 185 ? 0.410 -5.868 5.878 1.00 89.44 185 LEU A N 1
ATOM 1470 C CA . LEU A 1 185 ? 0.901 -5.353 4.598 1.00 89.44 185 LEU A CA 1
ATOM 1471 C C . LEU A 1 185 ? 1.578 -3.997 4.769 1.00 89.44 185 LEU A C 1
ATOM 1473 O O . LEU A 1 185 ? 2.675 -3.776 4.264 1.00 89.44 185 LEU A O 1
ATOM 1477 N N . TYR A 1 186 ? 0.960 -3.103 5.535 1.00 93.19 186 TYR A N 1
ATOM 1478 C CA . TYR A 1 186 ? 1.439 -1.737 5.694 1.00 93.19 186 TYR A CA 1
ATOM 1479 C C . TYR A 1 186 ? 2.798 -1.664 6.396 1.00 93.19 186 TYR A C 1
ATOM 1481 O O . TYR A 1 186 ? 3.600 -0.780 6.103 1.00 93.19 186 TYR A O 1
ATOM 1489 N N . GLN A 1 187 ? 3.116 -2.617 7.281 1.00 91.19 187 GLN A N 1
ATOM 1490 C CA . GLN A 1 187 ? 4.454 -2.704 7.874 1.00 91.19 187 GLN A CA 1
ATOM 1491 C C . GLN A 1 187 ? 5.554 -3.110 6.892 1.00 91.19 187 GLN A C 1
ATOM 1493 O O . GLN A 1 187 ? 6.715 -2.792 7.149 1.00 91.19 187 GLN A O 1
ATOM 1498 N N . ASN A 1 188 ? 5.195 -3.796 5.806 1.00 90.44 188 ASN A N 1
ATOM 1499 C CA . ASN A 1 188 ? 6.129 -4.263 4.785 1.00 90.44 188 ASN A CA 1
ATOM 1500 C C . ASN A 1 188 ? 6.322 -3.234 3.663 1.00 90.44 188 ASN A C 1
ATOM 1502 O O . ASN A 1 188 ? 7.185 -3.432 2.812 1.00 90.44 188 ASN A O 1
ATOM 1506 N N . ILE A 1 189 ? 5.559 -2.135 3.668 1.00 95.00 189 ILE A N 1
ATOM 1507 C CA . ILE A 1 189 ? 5.741 -1.009 2.751 1.00 95.00 189 ILE A CA 1
ATOM 1508 C C . ILE A 1 189 ? 6.640 0.026 3.449 1.00 95.00 189 ILE A C 1
ATOM 1510 O O . ILE A 1 189 ? 6.187 0.721 4.366 1.00 95.00 189 ILE A O 1
ATOM 1514 N N . PRO A 1 190 ? 7.927 0.117 3.076 1.00 94.12 190 PRO A N 1
ATOM 1515 C CA . PRO A 1 190 ? 8.859 1.046 3.695 1.00 94.12 190 PRO A CA 1
ATOM 1516 C C . PRO A 1 190 ? 8.502 2.490 3.308 1.00 94.12 190 PRO A C 1
ATOM 1518 O O . PRO A 1 190 ? 8.156 2.776 2.167 1.00 94.12 190 PRO A O 1
ATOM 1521 N N . GLN A 1 191 ? 8.586 3.403 4.275 1.00 90.50 191 GLN A N 1
ATOM 1522 C CA . GLN A 1 191 ? 8.221 4.818 4.127 1.00 90.50 191 GLN A CA 1
ATOM 1523 C C . GLN A 1 191 ? 9.363 5.699 4.636 1.00 90.50 191 GLN A C 1
ATOM 1525 O O . GLN A 1 191 ? 10.009 5.345 5.628 1.00 90.50 191 GLN A O 1
ATOM 1530 N N . GLN A 1 192 ? 9.591 6.840 3.988 1.00 85.25 192 GLN A N 1
ATOM 1531 C CA . GLN A 1 192 ? 10.546 7.856 4.438 1.00 85.25 192 GLN A CA 1
ATOM 1532 C C . GLN A 1 192 ? 9.821 9.042 5.083 1.00 85.25 192 GLN A C 1
ATOM 1534 O O . GLN A 1 192 ? 8.663 9.311 4.781 1.00 85.25 192 GLN A O 1
ATOM 1539 N N . GLY A 1 193 ? 10.525 9.766 5.955 1.00 81.25 193 GLY A N 1
ATOM 1540 C CA . GLY A 1 193 ? 10.037 11.017 6.535 1.00 81.25 193 GLY A CA 1
ATOM 1541 C C . GLY A 1 193 ? 9.063 10.865 7.707 1.00 81.25 193 GLY A C 1
ATOM 1542 O O . GLY A 1 193 ? 8.796 9.770 8.212 1.00 81.25 193 GLY A O 1
ATOM 1543 N N . GLU A 1 194 ? 8.575 12.011 8.183 1.00 78.56 194 GLU A N 1
ATOM 1544 C CA . GLU A 1 194 ? 7.573 12.075 9.244 1.00 78.56 194 GLU A CA 1
ATOM 1545 C C . GLU A 1 194 ? 6.184 11.735 8.705 1.00 78.56 194 GLU A C 1
ATOM 1547 O O . GLU A 1 194 ? 5.760 12.204 7.649 1.00 78.56 194 GLU A O 1
ATOM 1552 N N . LYS A 1 195 ? 5.454 10.914 9.461 1.00 81.25 195 LYS A N 1
ATOM 1553 C CA . LYS A 1 195 ? 4.125 10.449 9.066 1.00 81.25 195 LYS A CA 1
ATOM 1554 C C . LYS A 1 195 ? 3.075 11.441 9.534 1.00 81.25 195 LYS A C 1
ATOM 1556 O O . LYS A 1 195 ? 2.849 11.576 10.739 1.00 81.25 195 LYS A O 1
ATOM 1561 N N . LYS A 1 196 ? 2.403 12.077 8.577 1.00 87.38 196 LYS A N 1
ATOM 1562 C CA . LYS A 1 196 ? 1.202 12.863 8.858 1.00 87.38 196 LYS A CA 1
ATOM 1563 C C . LYS A 1 196 ? 0.078 11.950 9.369 1.00 87.38 196 LYS A C 1
ATOM 1565 O O . LYS A 1 196 ? -0.060 10.829 8.865 1.00 87.38 196 LYS A O 1
ATOM 1570 N N . PRO A 1 197 ? -0.730 12.399 10.345 1.00 92.38 197 PRO A N 1
ATOM 1571 C CA . PRO A 1 197 ? -1.942 11.695 10.734 1.00 92.38 197 PRO A CA 1
ATOM 1572 C C . PRO A 1 197 ? -2.856 11.437 9.536 1.00 92.38 197 PRO A C 1
ATOM 1574 O O . PRO A 1 197 ? -2.980 12.271 8.638 1.00 92.38 197 PRO A O 1
ATOM 1577 N N . SER A 1 198 ? -3.506 10.275 9.521 1.00 95.00 198 SER A N 1
ATOM 1578 C CA . SER A 1 198 ? -4.468 9.934 8.473 1.00 95.00 198 SER A CA 1
ATOM 1579 C C . SER A 1 198 ? -5.695 9.231 9.030 1.00 95.00 198 SER A C 1
ATOM 1581 O O . SER A 1 198 ? -5.564 8.291 9.812 1.00 95.00 198 SER A O 1
ATOM 1583 N N . LYS A 1 199 ? -6.884 9.671 8.613 1.00 94.88 199 LYS A N 1
ATOM 1584 C CA . LYS A 1 199 ? -8.168 9.040 8.943 1.00 94.88 199 LYS A CA 1
ATOM 1585 C C . LYS A 1 199 ? -8.610 8.142 7.793 1.00 94.88 199 LYS A C 1
ATOM 1587 O O . LYS A 1 199 ? -8.704 8.609 6.663 1.00 94.88 199 LYS A O 1
ATOM 1592 N N . TRP A 1 200 ? -8.885 6.873 8.080 1.00 95.75 200 TRP A N 1
ATOM 1593 C CA . TRP A 1 200 ? -9.243 5.853 7.095 1.00 95.75 200 TRP A CA 1
ATOM 1594 C C . TRP A 1 200 ? -10.664 5.349 7.322 1.00 95.75 200 TRP A C 1
ATOM 1596 O O . TRP A 1 200 ? -11.004 4.898 8.416 1.00 95.75 200 TRP A O 1
ATOM 1606 N N . ILE A 1 201 ? -11.475 5.398 6.271 1.00 93.81 201 ILE A N 1
ATOM 1607 C CA . ILE A 1 201 ? -12.905 5.088 6.287 1.00 93.81 201 ILE A CA 1
ATOM 1608 C C . ILE A 1 201 ? -13.165 3.925 5.328 1.00 93.81 201 ILE A C 1
ATOM 1610 O O . ILE A 1 201 ? -12.628 3.907 4.219 1.00 93.81 201 ILE A O 1
ATOM 1614 N N . LEU A 1 202 ? -13.989 2.958 5.736 1.00 91.75 202 LEU A N 1
ATOM 1615 C CA . LEU A 1 202 ? -14.447 1.873 4.863 1.00 91.75 202 LEU A CA 1
ATOM 1616 C C . LEU A 1 202 ? -15.813 2.180 4.261 1.00 91.75 202 LEU A C 1
ATOM 1618 O O . LEU A 1 202 ? -16.744 2.536 4.978 1.00 91.75 202 LEU A O 1
ATOM 1622 N N . THR A 1 203 ? -15.962 1.918 2.965 1.00 92.44 203 THR A N 1
ATOM 1623 C CA . THR A 1 203 ? -17.246 2.009 2.261 1.00 92.44 203 THR A CA 1
ATOM 1624 C C . THR A 1 203 ? -17.576 0.719 1.511 1.00 92.44 203 THR A C 1
ATOM 1626 O O . THR A 1 203 ? -16.690 0.008 1.042 1.00 92.44 203 THR A O 1
ATOM 1629 N N . ASP A 1 204 ? -18.869 0.425 1.360 1.00 91.06 204 ASP A N 1
ATOM 1630 C CA . ASP A 1 204 ? -19.352 -0.623 0.446 1.00 91.06 204 ASP A CA 1
ATOM 1631 C C . ASP A 1 204 ? -19.489 -0.103 -1.002 1.00 91.06 204 ASP A C 1
ATOM 1633 O O . ASP A 1 204 ? -19.855 -0.854 -1.906 1.00 91.06 204 ASP A O 1
ATOM 1637 N N . LYS A 1 205 ? -19.247 1.193 -1.242 1.00 91.75 205 LYS A N 1
ATOM 1638 C CA . LYS A 1 205 ? -19.297 1.768 -2.587 1.00 91.75 205 LYS A CA 1
ATOM 1639 C C . LYS A 1 205 ? -18.096 1.299 -3.404 1.00 91.75 205 LYS A C 1
ATOM 1641 O O . LYS A 1 205 ? -16.983 1.143 -2.896 1.00 91.75 205 LYS A O 1
ATOM 1646 N N . HIS A 1 206 ? -18.332 1.119 -4.698 1.00 90.69 206 HIS A N 1
ATOM 1647 C CA . HIS A 1 206 ? -17.246 0.939 -5.645 1.00 90.69 206 HIS A CA 1
ATOM 1648 C C . HIS A 1 206 ? -16.475 2.254 -5.791 1.00 90.69 206 HIS A C 1
ATOM 1650 O O . HIS A 1 206 ? -17.076 3.315 -5.968 1.00 90.69 206 HIS A O 1
ATOM 1656 N N . ILE A 1 207 ? -15.153 2.158 -5.720 1.00 92.25 207 ILE A N 1
ATOM 1657 C CA . ILE A 1 207 ? -14.215 3.256 -5.922 1.00 92.25 207 ILE A CA 1
ATOM 1658 C C . ILE A 1 207 ? -13.206 2.781 -6.969 1.00 92.25 207 ILE A C 1
ATOM 1660 O O . ILE A 1 207 ? -12.759 1.635 -6.913 1.00 92.25 207 ILE A O 1
ATOM 1664 N N . ASN A 1 208 ? -12.844 3.645 -7.917 1.00 89.00 208 ASN A N 1
ATOM 1665 C CA . ASN A 1 208 ? -11.776 3.338 -8.869 1.00 89.00 208 ASN A CA 1
ATOM 1666 C C . ASN A 1 208 ? -10.464 3.102 -8.114 1.00 89.00 208 ASN A C 1
ATOM 1668 O O . ASN A 1 208 ? -10.144 3.854 -7.199 1.00 89.00 208 ASN A O 1
ATOM 1672 N N . ASN A 1 209 ? -9.724 2.055 -8.485 1.00 88.31 209 ASN A N 1
ATOM 1673 C CA . ASN A 1 209 ? -8.503 1.622 -7.788 1.00 88.31 209 ASN A CA 1
ATOM 1674 C C . ASN A 1 209 ? -8.708 1.331 -6.286 1.00 88.31 209 ASN A C 1
ATOM 1676 O O . ASN A 1 209 ? -7.752 1.252 -5.523 1.00 88.31 209 ASN A O 1
ATOM 1680 N N . ASP A 1 210 ? -9.966 1.173 -5.863 1.00 93.31 210 ASP A N 1
ATOM 1681 C CA . ASP A 1 210 ? -10.401 0.859 -4.505 1.00 93.31 210 ASP A CA 1
ATOM 1682 C C . ASP A 1 210 ? -10.031 1.866 -3.403 1.00 93.31 210 ASP A C 1
ATOM 1684 O O . ASP A 1 210 ? -10.275 1.598 -2.221 1.00 93.31 210 ASP A O 1
ATOM 1688 N N . ILE A 1 211 ? -9.500 3.034 -3.767 1.00 96.38 211 ILE A N 1
ATOM 1689 C CA . ILE A 1 211 ? -9.062 4.065 -2.827 1.00 96.38 211 ILE A CA 1
ATOM 1690 C C . ILE A 1 211 ? -9.373 5.473 -3.343 1.00 96.38 211 ILE A C 1
ATOM 1692 O O . ILE A 1 211 ? -9.313 5.766 -4.532 1.00 96.38 211 ILE A O 1
ATOM 1696 N N . THR A 1 212 ? -9.726 6.372 -2.431 1.00 96.38 212 THR A N 1
ATOM 1697 C CA . THR A 1 212 ? -9.769 7.818 -2.671 1.00 96.38 212 THR A CA 1
ATOM 1698 C C . THR A 1 212 ? -9.038 8.516 -1.542 1.00 96.38 212 THR A C 1
ATOM 1700 O O . THR A 1 212 ? -9.276 8.210 -0.372 1.00 96.38 212 THR A O 1
ATOM 1703 N N . ILE A 1 213 ? -8.153 9.447 -1.889 1.00 95.50 213 ILE A N 1
ATOM 1704 C CA . ILE A 1 213 ? -7.281 10.125 -0.936 1.00 95.50 213 ILE A CA 1
ATOM 1705 C C . ILE A 1 213 ? -7.493 11.629 -1.052 1.00 95.50 213 ILE A C 1
ATOM 1707 O O . ILE A 1 213 ? -7.383 12.207 -2.129 1.00 95.50 213 ILE A O 1
ATOM 1711 N N . THR A 1 214 ? -7.766 12.260 0.082 1.00 94.56 214 THR A N 1
ATOM 1712 C CA . THR A 1 214 ? -7.802 13.711 0.227 1.00 94.56 214 THR A CA 1
ATOM 1713 C C . THR A 1 214 ? -6.594 14.124 1.054 1.00 94.56 214 THR A C 1
ATOM 1715 O O . THR A 1 214 ? -6.556 13.899 2.268 1.00 94.56 214 THR A O 1
ATOM 1718 N N . TYR A 1 215 ? -5.599 14.706 0.389 1.00 90.12 215 TYR A N 1
ATOM 1719 C CA . TYR A 1 215 ? -4.384 15.202 1.028 1.00 90.12 215 TYR A CA 1
ATOM 1720 C C . TYR A 1 215 ? -4.630 16.580 1.644 1.00 90.12 215 TYR A C 1
ATOM 1722 O O . TYR A 1 215 ? -5.001 17.520 0.941 1.00 90.12 215 TYR A O 1
ATOM 1730 N N . GLY A 1 216 ? -4.431 16.692 2.956 1.00 87.50 216 GLY A N 1
ATOM 1731 C CA . GLY A 1 216 ? -4.522 17.952 3.691 1.00 87.50 216 GLY A CA 1
ATOM 1732 C C . GLY A 1 216 ? -3.152 18.456 4.145 1.00 87.50 216 GLY A C 1
ATOM 1733 O O . GLY A 1 216 ? -2.151 17.731 4.124 1.00 87.50 216 GLY A O 1
ATOM 1734 N N . GLU A 1 217 ? -3.096 19.716 4.579 1.00 85.19 217 GLU A N 1
ATOM 1735 C CA . GLU A 1 217 ? -1.862 20.294 5.124 1.00 85.19 217 GLU A CA 1
ATOM 1736 C C . GLU A 1 217 ? -1.438 19.576 6.413 1.00 85.19 217 GLU A C 1
ATOM 1738 O O . GLU A 1 217 ? -0.286 19.142 6.521 1.00 85.19 217 GLU A O 1
ATOM 1743 N N . GLU A 1 218 ? -2.383 19.368 7.333 1.00 85.44 218 GLU A N 1
ATOM 1744 C CA . GLU A 1 218 ? -2.138 18.775 8.654 1.00 85.44 218 GLU A CA 1
ATOM 1745 C C . GLU A 1 218 ? -2.405 17.267 8.708 1.00 85.44 218 GLU A C 1
ATOM 1747 O O . GLU A 1 218 ? -1.673 16.529 9.370 1.00 85.44 218 GLU A O 1
ATOM 1752 N N . ALA A 1 219 ? -3.426 16.790 7.992 1.00 90.50 219 ALA A N 1
ATOM 1753 C CA . ALA A 1 219 ? -3.818 15.388 8.003 1.00 90.50 219 ALA A CA 1
ATOM 1754 C C . ALA A 1 219 ? -4.474 14.948 6.691 1.00 90.50 219 ALA A C 1
ATOM 1756 O O . ALA A 1 219 ? -5.065 15.751 5.970 1.00 90.50 219 ALA A O 1
ATOM 1757 N N . ASN A 1 220 ? -4.400 13.648 6.406 1.00 93.94 220 ASN A N 1
ATOM 1758 C CA . ASN A 1 220 ? -4.997 13.049 5.214 1.00 93.94 220 ASN A CA 1
ATOM 1759 C C . ASN A 1 220 ? -6.299 12.323 5.562 1.00 93.94 220 ASN A C 1
ATOM 1761 O O . ASN A 1 220 ? -6.406 11.694 6.614 1.00 93.94 220 ASN A O 1
ATOM 1765 N N . THR A 1 221 ? -7.267 12.338 4.651 1.00 95.00 221 THR A N 1
ATOM 1766 C CA . THR A 1 221 ? -8.460 11.485 4.750 1.00 95.00 221 THR A CA 1
ATOM 1767 C C . THR A 1 221 ? -8.455 10.479 3.613 1.00 95.00 221 THR A C 1
ATOM 1769 O O . THR A 1 221 ? -8.271 10.849 2.458 1.00 95.00 221 THR A O 1
ATOM 1772 N N . VAL A 1 222 ? -8.651 9.205 3.937 1.00 96.62 222 VAL A N 1
ATOM 1773 C CA . VAL A 1 222 ? -8.624 8.097 2.985 1.00 96.62 222 VAL A CA 1
ATOM 1774 C C . VAL A 1 222 ? -9.932 7.329 3.071 1.00 96.62 222 VAL A C 1
ATOM 1776 O O . VAL A 1 222 ? -10.360 6.932 4.152 1.00 96.62 222 VAL A O 1
ATOM 1779 N N . THR A 1 223 ? -10.555 7.088 1.924 1.00 96.69 223 THR A N 1
ATOM 1780 C CA . THR A 1 223 ? -11.714 6.200 1.811 1.00 96.69 223 THR A CA 1
ATOM 1781 C C . THR A 1 223 ? -11.308 4.961 1.029 1.00 96.69 223 THR A C 1
ATOM 1783 O O . THR A 1 223 ? -10.846 5.073 -0.104 1.00 96.69 223 THR A O 1
ATOM 1786 N N . LEU A 1 224 ? -11.477 3.787 1.634 1.00 95.56 224 LEU A N 1
ATOM 1787 C CA . LEU A 1 224 ? -11.204 2.490 1.026 1.00 95.56 224 LEU A CA 1
ATOM 1788 C C . LEU A 1 224 ? -12.504 1.762 0.708 1.00 95.56 224 LEU A C 1
ATOM 1790 O O . LEU A 1 224 ? -13.393 1.645 1.557 1.00 95.56 224 LEU A O 1
ATOM 1794 N N . SER A 1 225 ? -12.580 1.187 -0.488 1.00 94.62 225 SER A N 1
ATOM 1795 C CA . SER A 1 225 ? -13.628 0.220 -0.787 1.00 94.62 225 SER A CA 1
ATOM 1796 C C . SER A 1 225 ? -13.379 -1.060 0.006 1.00 94.62 225 SER A C 1
ATOM 1798 O O . SER A 1 225 ? -12.274 -1.599 0.012 1.00 94.62 225 SER A O 1
ATOM 1800 N N . LYS A 1 226 ? -14.415 -1.607 0.644 1.00 88.50 226 LYS A N 1
ATOM 1801 C CA . LYS A 1 226 ? -14.344 -2.885 1.369 1.00 88.50 226 LYS A CA 1
ATOM 1802 C C . LYS A 1 226 ? -13.888 -4.043 0.474 1.00 88.50 226 LYS A C 1
ATOM 1804 O O . LYS A 1 226 ? -13.351 -5.040 0.964 1.00 88.50 226 LYS A O 1
ATOM 1809 N N . ASP A 1 227 ? -14.050 -3.898 -0.836 1.00 88.94 227 ASP A N 1
ATOM 1810 C CA . ASP A 1 227 ? -13.649 -4.891 -1.819 1.00 88.94 227 ASP A CA 1
ATOM 1811 C C . ASP A 1 227 ? -12.139 -5.176 -1.838 1.00 88.94 227 ASP A C 1
ATOM 1813 O O . ASP A 1 227 ? -11.750 -6.277 -2.242 1.00 88.94 227 ASP A O 1
ATOM 1817 N N . VAL A 1 228 ? -11.292 -4.272 -1.318 1.00 89.44 228 VAL A N 1
ATOM 1818 C CA . VAL A 1 228 ? -9.848 -4.537 -1.155 1.00 89.44 228 VAL A CA 1
ATOM 1819 C C . VAL A 1 228 ? -9.567 -5.765 -0.297 1.00 89.44 228 VAL A C 1
ATOM 1821 O O . VAL A 1 228 ? -8.547 -6.423 -0.488 1.00 89.44 228 VAL A O 1
ATOM 1824 N N . PHE A 1 229 ? -10.471 -6.107 0.629 1.00 84.88 229 PHE A N 1
ATOM 1825 C CA . PHE A 1 229 ? -10.319 -7.249 1.531 1.00 84.88 229 PHE A CA 1
ATOM 1826 C C . PHE A 1 229 ? -10.795 -8.570 0.919 1.00 84.88 229 PHE A C 1
ATOM 1828 O O . PHE A 1 229 ? -10.544 -9.641 1.486 1.00 84.88 229 PHE A O 1
ATOM 1835 N N . GLN A 1 230 ? -11.435 -8.546 -0.256 1.00 80.94 230 GLN A N 1
ATOM 1836 C CA . GLN A 1 230 ? -11.822 -9.770 -0.949 1.00 80.94 230 GLN A CA 1
ATOM 1837 C C . GLN A 1 230 ? -10.572 -10.551 -1.367 1.00 80.94 230 GLN A C 1
ATOM 1839 O O . GLN A 1 230 ? -9.778 -10.106 -2.192 1.00 80.94 230 GLN A O 1
ATOM 1844 N N . ASN A 1 231 ? -10.405 -11.742 -0.787 1.00 74.25 231 ASN A N 1
ATOM 1845 C CA . ASN A 1 231 ? -9.225 -12.596 -0.959 1.00 74.25 231 ASN A CA 1
ATOM 1846 C C . ASN A 1 231 ? -7.897 -11.944 -0.535 1.00 74.25 231 ASN A C 1
ATOM 1848 O O . ASN A 1 231 ? -6.840 -12.462 -0.877 1.00 74.25 231 ASN A O 1
ATOM 1852 N N . ALA A 1 232 ? -7.914 -10.854 0.237 1.00 69.38 232 ALA A N 1
ATOM 1853 C CA . ALA A 1 232 ? -6.681 -10.243 0.733 1.00 69.38 232 ALA A CA 1
ATOM 1854 C C . ALA A 1 232 ? -5.926 -11.166 1.697 1.00 69.38 232 ALA A C 1
ATOM 1856 O O . ALA A 1 232 ? -4.703 -11.106 1.768 1.00 69.38 232 ALA A O 1
ATOM 1857 N N . ILE A 1 233 ? -6.648 -12.020 2.432 1.00 71.25 233 ILE A N 1
ATOM 1858 C CA . ILE A 1 233 ? -6.075 -13.023 3.334 1.00 71.25 233 ILE A CA 1
ATOM 1859 C C . ILE A 1 233 ? -5.685 -14.259 2.509 1.00 71.25 233 ILE A C 1
ATOM 1861 O O . ILE A 1 233 ? -6.584 -14.909 1.960 1.00 71.25 233 ILE A O 1
ATOM 1865 N N . PRO A 1 234 ? -4.392 -14.626 2.441 1.00 67.31 234 PRO A N 1
ATOM 1866 C CA . PRO A 1 234 ? -3.949 -15.740 1.617 1.00 67.31 234 PRO A CA 1
ATOM 1867 C C . PRO A 1 234 ? -4.522 -17.085 2.070 1.00 67.31 234 PRO A C 1
ATOM 1869 O O . PRO A 1 234 ? -4.476 -17.442 3.247 1.00 67.31 234 PRO A O 1
ATOM 1872 N N . ARG A 1 235 ? -5.046 -17.868 1.122 1.00 68.94 235 ARG A N 1
ATOM 1873 C CA . ARG A 1 235 ? -5.623 -19.199 1.374 1.00 68.94 235 ARG A CA 1
ATOM 1874 C C . ARG A 1 235 ? -4.885 -20.257 0.573 1.00 68.94 235 ARG A C 1
ATOM 1876 O O . ARG A 1 235 ? -4.523 -20.033 -0.577 1.00 68.94 235 ARG A O 1
ATOM 1883 N N . LYS A 1 236 ? -4.695 -21.447 1.143 1.00 69.19 236 LYS A N 1
ATOM 1884 C CA . LYS A 1 236 ? -4.173 -22.586 0.375 1.00 69.19 236 LYS A CA 1
ATOM 1885 C C . LYS A 1 236 ? -5.241 -23.044 -0.615 1.00 69.19 236 LYS A C 1
ATOM 1887 O O . LYS A 1 236 ? -6.337 -23.417 -0.206 1.00 69.19 236 LYS A O 1
ATOM 1892 N N . ALA A 1 237 ? -4.909 -23.043 -1.897 1.00 66.25 237 ALA A N 1
ATOM 1893 C CA . ALA A 1 237 ? -5.769 -23.507 -2.975 1.00 66.25 237 ALA A CA 1
ATOM 1894 C C . ALA A 1 237 ? -5.062 -24.613 -3.764 1.00 66.25 237 ALA A C 1
ATOM 1896 O O . ALA A 1 237 ? -3.835 -24.684 -3.808 1.00 66.25 237 ALA A O 1
ATOM 1897 N N . LYS A 1 238 ? -5.834 -25.506 -4.383 1.00 71.00 238 LYS A N 1
ATOM 1898 C CA . LYS A 1 238 ? -5.305 -26.483 -5.338 1.00 71.00 238 LYS A CA 1
ATOM 1899 C C . LYS A 1 238 ? -5.785 -26.102 -6.726 1.00 71.00 238 LYS A C 1
ATOM 1901 O O . LYS A 1 238 ? -6.989 -26.072 -6.958 1.00 71.00 238 LYS A O 1
ATOM 1906 N N . VAL A 1 239 ? -4.852 -25.864 -7.640 1.00 63.53 239 VAL A N 1
ATOM 1907 C CA . VAL A 1 239 ? -5.145 -25.642 -9.059 1.00 63.53 239 VAL A CA 1
ATOM 1908 C C . VAL A 1 239 ? -4.472 -26.768 -9.835 1.00 63.53 239 VAL A C 1
ATOM 1910 O O . VAL A 1 239 ? -3.261 -26.945 -9.744 1.00 63.53 239 VAL A O 1
ATOM 1913 N N . ASN A 1 240 ? -5.262 -27.579 -10.545 1.00 64.25 240 ASN A N 1
ATOM 1914 C CA . ASN A 1 240 ? -4.780 -28.714 -11.348 1.00 64.25 240 ASN A CA 1
ATOM 1915 C C . ASN A 1 240 ? -3.857 -29.693 -10.591 1.00 64.25 240 ASN A C 1
ATOM 1917 O O . ASN A 1 240 ? -2.878 -30.191 -11.136 1.00 64.25 240 ASN A O 1
ATOM 1921 N N . GLY A 1 241 ? -4.153 -29.963 -9.315 1.00 68.12 241 GLY A N 1
ATOM 1922 C CA . GLY A 1 241 ? -3.367 -30.877 -8.473 1.00 68.12 241 GLY A CA 1
ATOM 1923 C C . GLY A 1 241 ? -2.146 -30.245 -7.792 1.00 68.12 241 GLY A C 1
ATOM 1924 O O . GLY A 1 241 ? -1.634 -30.823 -6.833 1.00 68.12 241 GLY A O 1
ATOM 1925 N N . THR A 1 242 ? -1.740 -29.037 -8.192 1.00 58.91 242 THR A N 1
ATOM 1926 C CA . THR A 1 242 ? -0.657 -28.277 -7.556 1.00 58.91 242 THR A CA 1
ATOM 1927 C C . THR A 1 242 ? -1.211 -27.436 -6.405 1.00 58.91 242 THR A C 1
ATOM 1929 O O . THR A 1 242 ? -2.161 -26.671 -6.576 1.00 58.91 242 THR A O 1
ATOM 1932 N N . LEU A 1 243 ? -0.632 -27.596 -5.211 1.00 66.75 243 LEU A N 1
ATOM 1933 C CA . LEU A 1 243 ? -0.891 -26.733 -4.054 1.00 66.75 243 LEU A CA 1
ATOM 1934 C C . LEU A 1 243 ? -0.261 -25.358 -4.301 1.00 66.75 243 LEU A C 1
ATOM 1936 O O . LEU A 1 243 ? 0.944 -25.266 -4.515 1.00 66.75 243 LEU A O 1
ATOM 1940 N N . GLY A 1 244 ? -1.071 -24.309 -4.238 1.00 62.53 244 GLY A N 1
ATOM 1941 C CA . GLY A 1 244 ? -0.647 -22.916 -4.316 1.00 62.53 244 GLY A CA 1
ATOM 1942 C C . GLY A 1 244 ? -1.334 -22.065 -3.252 1.00 62.53 244 GLY A C 1
ATOM 1943 O O . GLY A 1 244 ? -2.165 -22.547 -2.477 1.00 62.53 244 GLY A O 1
ATOM 1944 N N . THR A 1 245 ? -0.987 -20.785 -3.221 1.00 67.81 245 THR A N 1
ATOM 1945 C CA . THR A 1 245 ? -1.634 -19.793 -2.361 1.00 67.81 245 THR A CA 1
ATOM 1946 C C . THR A 1 245 ? -2.480 -18.884 -3.242 1.00 67.81 245 THR A C 1
ATOM 1948 O O . THR A 1 245 ? -1.981 -18.345 -4.221 1.00 67.81 245 THR A O 1
ATOM 1951 N N . PHE A 1 246 ? -3.761 -18.743 -2.917 1.00 71.31 246 PHE A N 1
ATOM 1952 C CA . PHE A 1 246 ? -4.687 -17.834 -3.580 1.00 71.31 246 PHE A CA 1
ATOM 1953 C C . PHE A 1 246 ? -4.877 -16.597 -2.705 1.00 71.31 246 PHE A C 1
ATOM 1955 O O . PHE A 1 246 ? -5.277 -16.721 -1.543 1.00 71.31 246 PHE A O 1
ATOM 1962 N N . PHE A 1 247 ? -4.554 -15.429 -3.252 1.00 76.25 247 PHE A N 1
ATOM 1963 C CA . PHE A 1 247 ? -4.705 -14.134 -2.598 1.00 76.25 247 PHE A CA 1
ATOM 1964 C C . PHE A 1 247 ? -4.908 -13.025 -3.637 1.00 76.25 247 PHE A C 1
ATOM 1966 O O . PHE A 1 247 ? -4.725 -13.248 -4.831 1.00 76.25 247 PHE A O 1
ATOM 1973 N N . SER A 1 248 ? -5.315 -11.851 -3.165 1.00 82.38 248 SER A N 1
ATOM 1974 C CA . SER A 1 248 ? -5.508 -10.625 -3.938 1.00 82.38 248 SER A CA 1
ATOM 1975 C C . SER A 1 248 ? -4.574 -9.537 -3.420 1.00 82.38 248 SER A C 1
ATOM 1977 O O . SER A 1 248 ? -4.487 -9.332 -2.205 1.00 82.38 248 SER A O 1
ATOM 1979 N N . ASN A 1 249 ? -3.942 -8.807 -4.339 1.00 86.94 249 ASN A N 1
ATOM 1980 C CA . ASN A 1 249 ? -3.094 -7.658 -4.031 1.00 86.94 249 ASN A CA 1
ATOM 1981 C C . ASN A 1 249 ? -3.829 -6.311 -4.029 1.00 86.94 249 ASN A C 1
ATOM 1983 O O . ASN A 1 249 ? -3.194 -5.281 -3.851 1.00 86.94 249 ASN A O 1
ATOM 1987 N N . ARG A 1 250 ? -5.163 -6.283 -4.144 1.00 91.44 250 ARG A N 1
ATOM 1988 C CA . ARG A 1 250 ? -5.942 -5.024 -4.158 1.00 91.44 250 ARG A CA 1
ATOM 1989 C C . ARG A 1 250 ? -5.683 -4.133 -2.941 1.00 91.44 250 ARG A C 1
ATOM 1991 O O . ARG A 1 250 ? -5.543 -2.925 -3.075 1.00 91.44 250 ARG A O 1
ATOM 1998 N N . LEU A 1 251 ? -5.564 -4.729 -1.752 1.00 91.94 251 LEU A N 1
ATOM 1999 C CA . LEU A 1 251 ? -5.198 -3.975 -0.552 1.00 91.94 251 LEU A CA 1
ATOM 2000 C C . LEU A 1 251 ? -3.763 -3.442 -0.623 1.00 91.94 251 LEU A C 1
ATOM 2002 O O . LEU A 1 251 ? -3.524 -2.317 -0.208 1.00 91.94 251 LEU A O 1
ATOM 2006 N N . TYR A 1 252 ? -2.816 -4.224 -1.144 1.00 93.75 252 TYR A N 1
ATOM 2007 C CA . TYR A 1 252 ? -1.444 -3.752 -1.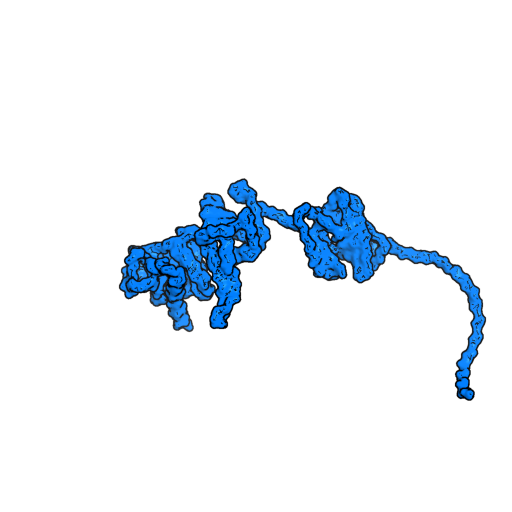325 1.00 93.75 252 TYR A CA 1
ATOM 2008 C C . TYR A 1 252 ? -1.392 -2.568 -2.300 1.00 93.75 252 TYR A C 1
ATOM 2010 O O . TYR A 1 252 ? -0.782 -1.555 -1.973 1.00 93.75 252 TYR A O 1
ATOM 2018 N N . ASP A 1 253 ? -2.098 -2.660 -3.431 1.00 93.94 253 ASP A N 1
ATOM 2019 C CA . ASP A 1 253 ? -2.219 -1.595 -4.434 1.00 93.94 253 ASP A CA 1
ATOM 2020 C C . ASP A 1 253 ? -2.711 -0.281 -3.809 1.00 93.94 253 ASP A C 1
ATOM 2022 O O . ASP A 1 253 ? -2.031 0.741 -3.885 1.00 93.94 253 ASP A O 1
ATOM 2026 N N . ALA A 1 254 ? -3.824 -0.333 -3.071 1.00 95.62 254 ALA A N 1
ATOM 2027 C CA . ALA A 1 254 ? -4.385 0.829 -2.386 1.00 95.62 254 ALA A CA 1
ATOM 2028 C C . ALA A 1 254 ? -3.415 1.445 -1.357 1.00 95.62 254 ALA A C 1
ATOM 2030 O O . ALA A 1 254 ? -3.269 2.665 -1.271 1.00 95.62 254 ALA A O 1
ATOM 2031 N N . LEU A 1 255 ? -2.716 0.613 -0.577 1.00 95.88 255 LEU A N 1
ATOM 2032 C CA . LEU A 1 255 ? -1.742 1.091 0.408 1.00 95.88 255 LEU A CA 1
ATOM 2033 C C . LEU A 1 255 ? -0.513 1.726 -0.256 1.00 95.88 255 LEU A C 1
ATOM 2035 O O . LEU A 1 255 ? -0.019 2.745 0.229 1.00 95.88 255 LEU A O 1
ATOM 2039 N N . VAL A 1 256 ? -0.028 1.153 -1.360 1.00 96.38 256 VAL A N 1
ATOM 2040 C CA . VAL A 1 256 ? 1.086 1.712 -2.136 1.00 96.38 256 VAL A CA 1
ATOM 2041 C C . VAL A 1 256 ? 0.693 3.045 -2.758 1.00 96.38 256 VAL A C 1
ATOM 2043 O O . VAL A 1 256 ? 1.466 3.994 -2.645 1.00 96.38 256 VAL A O 1
ATOM 2046 N N . ARG A 1 257 ? -0.510 3.164 -3.332 1.00 96.06 257 ARG A N 1
ATOM 2047 C CA . ARG A 1 257 ? -1.030 4.441 -3.852 1.00 96.06 257 ARG A CA 1
ATOM 2048 C C . ARG A 1 257 ? -1.029 5.529 -2.789 1.00 96.06 257 ARG A C 1
ATOM 2050 O O . ARG A 1 257 ? -0.532 6.622 -3.036 1.00 96.06 257 ARG A O 1
ATOM 2057 N N . TYR A 1 258 ? -1.478 5.207 -1.575 1.00 96.06 258 TYR A N 1
ATOM 2058 C CA . TYR A 1 258 ? -1.419 6.154 -0.463 1.00 96.06 258 TYR A CA 1
ATOM 2059 C C . TYR A 1 258 ? 0.007 6.607 -0.136 1.00 96.06 258 TYR A C 1
ATOM 2061 O O . TYR A 1 258 ? 0.256 7.807 -0.011 1.00 96.06 258 TYR A O 1
ATOM 2069 N N . VAL A 1 259 ? 0.937 5.657 -0.013 1.00 95.25 259 VAL A N 1
ATOM 2070 C CA . VAL A 1 259 ? 2.332 5.934 0.362 1.00 95.25 259 VAL A CA 1
ATOM 2071 C C . VAL A 1 259 ? 3.087 6.712 -0.716 1.00 95.25 259 VAL A C 1
ATOM 2073 O O . VAL A 1 259 ? 3.962 7.503 -0.383 1.00 95.25 259 VAL A O 1
ATOM 2076 N N . THR A 1 260 ? 2.765 6.485 -1.986 1.00 95.69 260 THR A N 1
ATOM 2077 C CA . THR A 1 260 ? 3.520 7.009 -3.136 1.00 95.69 260 THR A CA 1
ATOM 2078 C C . THR A 1 260 ? 2.842 8.180 -3.840 1.00 95.69 260 THR A C 1
ATOM 2080 O O . THR A 1 260 ? 3.317 8.604 -4.888 1.00 95.69 260 THR A O 1
ATOM 2083 N N . HIS A 1 261 ? 1.732 8.692 -3.299 1.00 95.06 261 HIS A N 1
ATOM 2084 C CA . HIS A 1 261 ? 0.915 9.717 -3.956 1.00 95.06 261 HIS A CA 1
ATOM 2085 C C . HIS A 1 261 ? 0.477 9.287 -5.366 1.00 95.06 261 HIS A C 1
ATOM 2087 O O . HIS A 1 261 ? 0.796 9.939 -6.352 1.00 95.06 261 HIS A O 1
ATOM 2093 N N . ASP A 1 262 ? -0.167 8.120 -5.466 1.00 94.56 262 ASP A N 1
ATOM 2094 C CA . ASP A 1 262 ? -0.551 7.491 -6.741 1.00 94.56 262 ASP A CA 1
ATOM 2095 C C . ASP A 1 262 ? 0.628 7.304 -7.724 1.00 94.56 262 ASP A C 1
ATOM 2097 O O . ASP A 1 262 ? 0.462 7.299 -8.942 1.00 94.56 262 ASP A O 1
ATOM 2101 N N . GLY A 1 263 ? 1.838 7.113 -7.187 1.00 95.38 263 GLY A N 1
ATOM 2102 C CA . GLY A 1 263 ? 3.073 6.955 -7.955 1.00 95.38 263 GLY A CA 1
ATOM 2103 C C . GLY A 1 263 ? 3.730 8.269 -8.388 1.00 95.38 263 GLY A C 1
ATOM 2104 O O . GLY A 1 263 ? 4.752 8.224 -9.070 1.00 95.38 263 GLY A O 1
ATOM 2105 N N . GLU A 1 264 ? 3.180 9.429 -8.019 1.00 96.12 264 GLU A N 1
ATOM 2106 C CA . GLU A 1 264 ? 3.776 10.734 -8.333 1.00 96.12 264 GLU A CA 1
ATOM 2107 C C . GLU A 1 264 ? 5.014 11.040 -7.474 1.00 96.12 264 GLU A C 1
ATOM 2109 O O . GLU A 1 264 ? 5.927 11.735 -7.927 1.00 96.12 264 GLU A O 1
ATOM 2114 N N . ASP A 1 265 ? 5.090 10.495 -6.255 1.00 96.00 265 ASP A N 1
ATOM 2115 C CA . ASP A 1 265 ? 6.265 10.618 -5.391 1.00 96.00 265 ASP A CA 1
ATOM 2116 C C . ASP A 1 265 ? 7.344 9.598 -5.792 1.00 96.00 265 ASP A C 1
ATOM 2118 O O . ASP A 1 265 ? 7.425 8.473 -5.285 1.00 96.00 265 ASP A O 1
ATOM 2122 N N . ILE A 1 266 ? 8.204 10.020 -6.722 1.00 97.00 266 ILE A N 1
ATOM 2123 C CA . ILE A 1 266 ? 9.326 9.225 -7.239 1.00 97.00 266 ILE A CA 1
ATOM 2124 C C . ILE A 1 266 ? 10.304 8.818 -6.128 1.00 97.00 266 ILE A C 1
ATOM 2126 O O . ILE A 1 266 ? 10.915 7.749 -6.213 1.00 97.00 266 ILE A O 1
ATOM 2130 N N . ASP A 1 267 ? 10.465 9.630 -5.081 1.00 96.88 267 ASP A N 1
ATOM 2131 C CA . ASP A 1 267 ? 11.357 9.311 -3.968 1.00 96.88 267 ASP A CA 1
ATOM 2132 C C . ASP A 1 267 ? 10.789 8.173 -3.118 1.00 96.88 267 ASP A C 1
ATOM 2134 O O . ASP A 1 267 ? 11.515 7.223 -2.805 1.00 96.88 267 ASP A O 1
ATOM 2138 N N . ALA A 1 268 ? 9.489 8.215 -2.818 1.00 96.50 268 ALA A N 1
ATOM 2139 C CA . ALA A 1 268 ? 8.795 7.141 -2.116 1.00 96.50 268 ALA A CA 1
ATOM 2140 C C . ALA A 1 268 ? 8.785 5.834 -2.926 1.00 96.50 268 ALA A C 1
ATOM 2142 O O . ALA A 1 268 ? 9.086 4.769 -2.377 1.00 96.50 268 ALA A O 1
ATOM 2143 N N . VAL A 1 269 ? 8.499 5.902 -4.232 1.00 97.88 269 VAL A N 1
ATOM 2144 C CA . VAL A 1 269 ? 8.521 4.730 -5.125 1.00 97.88 269 VAL A CA 1
ATOM 2145 C C . VAL A 1 269 ? 9.913 4.102 -5.170 1.00 97.88 269 VAL A C 1
ATOM 2147 O O . VAL A 1 269 ? 10.063 2.901 -4.931 1.00 97.88 269 VAL A O 1
ATOM 2150 N N . ASP A 1 270 ? 10.943 4.904 -5.449 1.00 97.94 270 ASP A N 1
ATOM 2151 C CA . ASP A 1 270 ? 12.324 4.427 -5.531 1.00 97.94 270 ASP A CA 1
ATOM 2152 C C . ASP A 1 270 ? 12.797 3.852 -4.190 1.00 97.94 270 ASP A C 1
ATOM 2154 O O . ASP A 1 270 ? 13.468 2.821 -4.156 1.00 97.94 270 ASP A O 1
ATOM 2158 N N . TYR A 1 271 ? 12.373 4.436 -3.065 1.00 97.69 271 TYR A N 1
ATOM 2159 C CA . TYR A 1 271 ? 12.676 3.886 -1.750 1.00 97.69 271 TYR A CA 1
ATOM 2160 C C . TYR A 1 271 ? 12.089 2.484 -1.554 1.00 97.69 271 TYR A C 1
ATOM 2162 O O . TYR A 1 271 ? 12.801 1.592 -1.084 1.00 97.69 271 TYR A O 1
ATOM 2170 N N . ILE A 1 272 ? 10.833 2.252 -1.950 1.00 97.38 272 ILE A N 1
ATOM 2171 C CA . ILE A 1 272 ? 10.226 0.915 -1.899 1.00 97.38 272 ILE A CA 1
ATOM 2172 C C . ILE A 1 272 ? 10.988 -0.051 -2.813 1.00 97.38 272 ILE A C 1
ATOM 2174 O O . ILE A 1 272 ? 11.344 -1.150 -2.375 1.00 97.38 272 ILE A O 1
ATOM 2178 N N . LEU A 1 273 ? 11.308 0.364 -4.043 1.00 97.12 273 LEU A N 1
ATOM 2179 C CA . LEU A 1 273 ? 12.079 -0.442 -4.994 1.00 97.12 273 LEU A CA 1
ATOM 2180 C C . LEU A 1 273 ? 13.442 -0.855 -4.433 1.00 97.12 273 LEU A C 1
ATOM 2182 O O . LEU A 1 273 ? 13.788 -2.039 -4.455 1.00 97.12 273 LEU A O 1
ATOM 2186 N N . VAL A 1 274 ? 14.185 0.075 -3.843 1.00 96.75 274 VAL A N 1
ATOM 2187 C CA . VAL A 1 274 ? 15.509 -0.203 -3.281 1.00 96.75 274 VAL A CA 1
ATOM 2188 C C . VAL A 1 274 ? 15.404 -1.102 -2.049 1.00 96.75 274 VAL A C 1
ATOM 2190 O O . VAL A 1 274 ? 16.120 -2.105 -1.942 1.00 96.75 274 VAL A O 1
ATOM 2193 N N . GLN A 1 275 ? 14.509 -0.777 -1.112 1.00 95.88 275 GLN A N 1
ATOM 2194 C CA . GLN A 1 275 ? 14.406 -1.491 0.162 1.00 95.88 275 GLN A CA 1
ATOM 2195 C C . GLN A 1 275 ? 13.846 -2.902 0.003 1.00 95.88 275 GLN A C 1
ATOM 2197 O O . GLN A 1 275 ? 14.398 -3.835 0.595 1.00 95.88 275 GLN A O 1
ATOM 2202 N N . ASN A 1 276 ? 12.806 -3.083 -0.810 1.00 95.19 276 ASN A N 1
ATOM 2203 C CA . ASN A 1 276 ? 12.133 -4.372 -0.944 1.00 95.19 276 ASN A CA 1
ATOM 2204 C C . ASN A 1 276 ? 12.677 -5.184 -2.120 1.00 95.19 276 ASN A C 1
ATOM 2206 O O . ASN A 1 276 ? 12.875 -6.390 -1.971 1.00 95.19 276 ASN A O 1
ATOM 2210 N N . PHE A 1 277 ? 13.013 -4.540 -3.241 1.00 94.81 277 PHE A N 1
ATOM 2211 C CA . PHE A 1 277 ? 13.308 -5.225 -4.504 1.00 94.81 277 PHE A CA 1
ATOM 2212 C C . PHE A 1 277 ? 14.763 -5.091 -4.989 1.00 94.81 277 PHE A C 1
ATOM 2214 O O . PHE A 1 277 ? 15.194 -5.822 -5.880 1.00 94.81 277 PHE A O 1
ATOM 2221 N N . GLY A 1 278 ? 15.570 -4.247 -4.340 1.00 94.62 278 GLY A N 1
ATOM 2222 C CA . GLY A 1 278 ? 17.010 -4.139 -4.585 1.00 94.62 278 GLY A CA 1
ATOM 2223 C C . GLY A 1 278 ? 17.395 -3.452 -5.897 1.00 94.62 278 GLY A C 1
ATOM 2224 O O . GLY A 1 278 ? 18.557 -3.548 -6.292 1.00 94.62 278 GLY A O 1
ATOM 2225 N N . CYS A 1 279 ? 16.452 -2.767 -6.544 1.00 95.81 279 CYS A N 1
ATOM 2226 C CA . CYS A 1 279 ? 16.660 -2.003 -7.772 1.00 95.81 279 CYS A CA 1
ATOM 2227 C C . CYS A 1 279 ? 16.208 -0.549 -7.595 1.00 95.81 279 CYS A C 1
ATOM 2229 O O . CYS A 1 279 ? 15.446 -0.250 -6.682 1.00 95.81 279 CYS A O 1
ATOM 2231 N N . SER A 1 280 ? 16.662 0.335 -8.477 1.00 97.56 280 SER A N 1
ATOM 223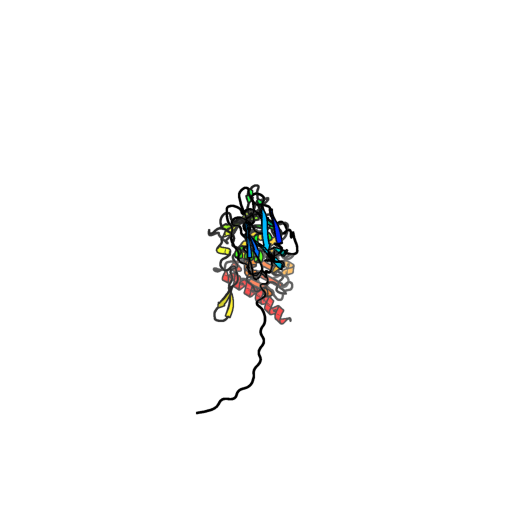2 C CA . SER A 1 280 ? 16.330 1.759 -8.476 1.00 97.56 280 SER A CA 1
ATOM 2233 C C . SER A 1 280 ? 15.828 2.206 -9.850 1.00 97.56 280 SER A C 1
ATOM 2235 O O . SER A 1 280 ? 16.208 1.642 -10.874 1.00 97.56 280 SER A O 1
ATOM 2237 N N . ILE A 1 281 ? 14.978 3.227 -9.872 1.00 97.50 281 ILE A N 1
ATOM 2238 C CA . ILE A 1 281 ? 14.553 3.943 -11.091 1.00 97.50 281 ILE A CA 1
ATOM 2239 C C . ILE A 1 281 ? 15.346 5.240 -11.300 1.00 97.50 281 ILE A C 1
ATOM 2241 O O . ILE A 1 281 ? 15.173 5.935 -12.299 1.00 97.50 281 ILE A O 1
ATOM 2245 N N . LYS A 1 282 ? 16.235 5.581 -10.362 1.00 96.81 282 LYS A N 1
ATOM 2246 C CA . LYS A 1 282 ? 17.078 6.775 -10.410 1.00 96.81 282 LYS A CA 1
ATOM 2247 C C . LYS A 1 282 ? 18.460 6.415 -10.928 1.00 96.81 282 LYS A C 1
ATOM 2249 O O . LYS A 1 282 ? 19.349 6.031 -10.171 1.00 96.81 282 LYS A O 1
ATOM 2254 N N . VAL A 1 283 ? 18.633 6.552 -12.236 1.00 96.19 283 VAL A N 1
ATOM 2255 C CA . VAL A 1 283 ? 19.924 6.356 -12.901 1.00 96.19 283 VAL A CA 1
ATOM 2256 C C . VAL A 1 283 ? 20.765 7.633 -12.780 1.00 96.19 283 VAL A C 1
ATOM 2258 O O . VAL A 1 283 ? 20.303 8.685 -13.226 1.00 96.19 283 VAL A O 1
ATOM 2261 N N . PRO A 1 284 ? 21.983 7.577 -12.203 1.00 94.62 284 PRO A N 1
ATOM 2262 C CA . PRO A 1 284 ? 22.854 8.751 -12.096 1.00 94.62 284 PRO A CA 1
ATOM 2263 C C . PRO A 1 284 ? 23.393 9.230 -13.448 1.00 94.62 284 PRO A C 1
ATOM 2265 O O . PRO A 1 284 ? 23.448 10.433 -13.690 1.00 94.62 284 PRO A O 1
ATOM 2268 N N . ASP A 1 285 ? 23.778 8.287 -14.312 1.00 95.75 285 ASP A N 1
ATOM 2269 C CA . ASP A 1 285 ? 24.356 8.549 -15.628 1.00 95.75 285 ASP A CA 1
ATOM 2270 C C . ASP A 1 285 ? 23.918 7.461 -16.626 1.00 95.75 285 ASP A C 1
ATOM 2272 O O . ASP A 1 285 ? 24.233 6.280 -16.466 1.00 95.75 285 ASP A O 1
ATOM 2276 N N . TYR A 1 286 ? 23.144 7.861 -17.638 1.00 95.88 286 TYR A N 1
ATOM 2277 C CA . TYR A 1 286 ? 22.657 6.960 -18.687 1.00 95.88 286 TYR A CA 1
ATOM 2278 C C . TYR A 1 286 ? 23.726 6.621 -19.730 1.00 95.88 286 TYR A C 1
ATOM 2280 O O . TYR A 1 286 ? 23.678 5.537 -20.311 1.00 95.88 286 TYR A O 1
ATOM 2288 N N . GLU A 1 287 ? 24.680 7.523 -19.966 1.00 95.81 287 GLU A N 1
ATOM 2289 C CA . GLU A 1 287 ? 25.768 7.287 -20.914 1.00 95.81 287 GLU A CA 1
ATOM 2290 C C . GLU A 1 287 ? 26.712 6.221 -20.351 1.00 95.81 287 GLU A C 1
ATOM 2292 O O . GLU A 1 287 ? 27.047 5.268 -21.049 1.00 95.81 287 GLU A O 1
ATOM 2297 N N . GLU A 1 288 ? 27.038 6.299 -19.056 1.00 95.50 288 GLU A N 1
ATOM 2298 C CA . GLU A 1 288 ? 27.794 5.243 -18.369 1.00 95.50 288 GLU A CA 1
ATOM 2299 C C . GLU A 1 288 ? 27.012 3.920 -18.311 1.00 95.50 288 GLU A C 1
ATOM 2301 O O . GLU A 1 288 ? 27.578 2.858 -18.567 1.00 95.50 288 GLU A O 1
ATOM 2306 N N . LEU A 1 289 ? 25.706 3.966 -18.012 1.00 95.31 289 LEU A N 1
ATOM 2307 C CA . LEU A 1 289 ? 24.875 2.762 -17.894 1.00 95.31 289 LEU A CA 1
ATOM 2308 C C . LEU A 1 289 ? 24.753 1.978 -19.210 1.00 95.31 289 LEU A C 1
ATOM 2310 O O . LEU A 1 289 ? 24.623 0.755 -19.178 1.00 95.31 289 LEU A O 1
ATOM 2314 N N . THR A 1 290 ? 24.737 2.666 -20.353 1.00 95.19 290 THR A N 1
ATOM 2315 C CA . THR A 1 290 ? 24.502 2.042 -21.667 1.00 95.19 290 THR A CA 1
ATOM 2316 C C . THR A 1 290 ? 25.772 1.851 -22.500 1.00 95.19 290 THR A C 1
ATOM 2318 O O . THR A 1 290 ? 25.701 1.277 -23.595 1.00 95.19 290 THR A O 1
ATOM 2321 N N . ALA A 1 291 ? 26.925 2.291 -21.987 1.00 94.69 291 ALA A N 1
ATOM 2322 C CA . ALA A 1 291 ? 28.216 2.209 -22.657 1.00 94.69 291 ALA A CA 1
ATOM 2323 C C . ALA A 1 291 ? 28.575 0.768 -23.057 1.00 94.69 291 ALA A C 1
ATOM 2325 O O . ALA A 1 291 ? 28.539 -0.164 -22.255 1.00 94.69 291 ALA A O 1
ATOM 2326 N N . GLY A 1 292 ? 28.951 0.574 -24.320 1.00 90.62 292 GLY A N 1
ATOM 2327 C CA . GLY A 1 292 ? 29.295 -0.733 -24.880 1.00 90.62 292 GLY A CA 1
ATOM 2328 C C . GLY A 1 292 ? 28.099 -1.661 -25.117 1.00 90.62 292 GLY A C 1
ATOM 2329 O O . GLY A 1 292 ? 28.302 -2.810 -25.519 1.00 90.62 292 GLY A O 1
ATOM 2330 N N . VAL A 1 293 ? 26.872 -1.180 -24.886 1.00 90.19 293 VAL A N 1
ATOM 2331 C CA . VAL A 1 293 ? 25.626 -1.897 -25.173 1.00 90.19 293 VAL A CA 1
ATOM 2332 C C . VAL A 1 293 ? 24.831 -1.168 -26.247 1.00 90.19 293 VAL A C 1
ATOM 2334 O O . VAL A 1 293 ? 24.780 -1.643 -27.379 1.00 90.19 293 VAL A O 1
ATOM 2337 N N . THR A 1 294 ? 24.218 -0.032 -25.908 1.00 92.75 294 THR A N 1
ATOM 2338 C CA . THR A 1 294 ? 23.487 0.811 -26.866 1.00 92.75 294 THR A CA 1
ATOM 2339 C C . THR A 1 294 ? 24.164 2.158 -27.109 1.00 92.75 294 THR A C 1
ATOM 2341 O O . THR A 1 294 ? 23.858 2.782 -28.123 1.00 92.75 294 THR A O 1
ATOM 2344 N N . ASP A 1 295 ? 25.110 2.565 -26.250 1.00 94.94 295 ASP A N 1
ATOM 2345 C CA . ASP A 1 295 ? 25.850 3.833 -26.341 1.00 94.94 295 ASP A CA 1
ATOM 2346 C C . ASP A 1 295 ? 24.906 5.051 -26.467 1.00 94.94 295 ASP A C 1
ATOM 2348 O O . ASP A 1 295 ? 25.071 5.921 -27.327 1.00 94.94 295 ASP A O 1
ATOM 2352 N N . GLU A 1 296 ? 23.869 5.096 -25.624 1.00 95.00 296 GLU A N 1
ATOM 2353 C CA . GLU A 1 296 ? 22.811 6.108 -25.651 1.00 95.00 296 GLU A CA 1
ATOM 2354 C C . GLU A 1 296 ? 22.909 7.081 -24.468 1.00 95.00 296 GLU A C 1
ATOM 2356 O O . GLU A 1 296 ? 23.371 6.758 -23.380 1.00 95.00 296 GLU A O 1
ATOM 2361 N N . THR A 1 297 ? 22.417 8.303 -24.656 1.00 94.88 297 THR A N 1
ATOM 2362 C CA . THR A 1 297 ? 22.349 9.301 -23.578 1.00 94.88 297 THR A CA 1
ATOM 2363 C C . THR A 1 297 ? 20.956 9.337 -22.952 1.00 94.88 297 THR A C 1
ATOM 2365 O O . THR A 1 297 ? 20.014 8.704 -23.435 1.00 94.88 297 THR A O 1
ATOM 2368 N N . ALA A 1 298 ? 20.782 10.160 -21.914 1.00 94.56 298 ALA A N 1
ATOM 2369 C CA . ALA A 1 298 ? 19.488 10.383 -21.266 1.00 94.56 298 ALA A CA 1
ATOM 2370 C C . ALA A 1 298 ? 18.359 10.809 -22.233 1.00 94.56 298 ALA A C 1
ATOM 2372 O O . ALA A 1 298 ? 17.194 10.659 -21.898 1.00 94.56 298 ALA A O 1
ATOM 2373 N N . ALA A 1 299 ? 18.671 11.301 -23.441 1.00 94.94 299 ALA A N 1
ATOM 2374 C CA . ALA A 1 299 ? 17.669 11.672 -24.445 1.00 94.94 299 ALA A CA 1
ATOM 2375 C C . ALA A 1 299 ? 16.834 10.484 -24.972 1.00 94.94 299 ALA A C 1
ATOM 2377 O O . ALA A 1 299 ? 15.738 10.690 -25.497 1.00 94.94 299 ALA A O 1
ATOM 2378 N N . ALA A 1 300 ? 17.342 9.253 -24.854 1.00 95.19 300 ALA A N 1
ATOM 2379 C CA . ALA A 1 300 ? 16.632 8.039 -25.259 1.00 95.19 300 ALA A CA 1
ATOM 2380 C C . ALA A 1 300 ? 15.622 7.541 -24.207 1.00 95.19 300 ALA A C 1
ATOM 2382 O O . ALA A 1 300 ? 14.819 6.650 -24.503 1.00 95.19 300 ALA A O 1
ATOM 2383 N N . PHE A 1 301 ? 15.654 8.109 -22.999 1.00 96.69 301 PHE A N 1
ATOM 2384 C CA . PHE A 1 301 ? 14.935 7.610 -21.834 1.00 96.69 301 PHE A CA 1
ATOM 2385 C C . PHE A 1 301 ? 14.078 8.696 -21.184 1.00 96.69 301 PHE A C 1
ATOM 2387 O O . PHE A 1 301 ? 14.365 9.889 -21.261 1.00 96.69 301 PHE A O 1
ATOM 2394 N N . GLU A 1 302 ? 13.027 8.268 -20.495 1.00 95.88 302 GLU A N 1
ATOM 2395 C CA . GLU A 1 302 ? 12.191 9.135 -19.672 1.00 95.88 302 GLU A CA 1
ATOM 2396 C C . GLU A 1 302 ? 11.801 8.435 -18.368 1.00 95.88 302 GLU A C 1
ATOM 2398 O O . GLU A 1 302 ? 11.957 7.223 -18.219 1.00 95.88 302 GLU A O 1
ATOM 2403 N N . MET A 1 303 ? 11.297 9.201 -17.399 1.00 96.12 303 MET A N 1
ATOM 2404 C CA . MET A 1 303 ? 10.761 8.619 -16.170 1.00 96.12 303 MET A CA 1
ATOM 2405 C C . MET A 1 303 ? 9.473 7.841 -16.468 1.00 96.12 303 MET A C 1
ATOM 2407 O O . MET A 1 303 ? 8.677 8.239 -17.322 1.00 96.12 303 MET A O 1
ATOM 2411 N N . PHE A 1 304 ? 9.255 6.751 -15.734 1.00 96.25 304 PHE A N 1
ATOM 2412 C CA . PHE A 1 304 ? 7.991 6.018 -15.763 1.00 96.25 304 PHE A CA 1
ATOM 2413 C C . PHE A 1 304 ? 6.809 6.921 -15.413 1.00 96.25 304 PHE A C 1
ATOM 2415 O O . PHE A 1 304 ? 6.929 7.856 -14.618 1.00 96.25 304 PHE A O 1
ATOM 2422 N N . LYS A 1 305 ? 5.650 6.630 -16.003 1.00 94.75 305 LYS A N 1
ATOM 2423 C CA . LYS A 1 305 ? 4.405 7.303 -15.630 1.00 94.75 305 LYS A CA 1
ATOM 2424 C C . LYS A 1 305 ? 3.952 6.796 -14.246 1.00 94.75 305 LYS A C 1
ATOM 2426 O O . LYS A 1 305 ? 4.214 5.635 -13.928 1.00 94.75 305 LYS A O 1
ATOM 2431 N N . PRO A 1 306 ? 3.232 7.602 -13.444 1.00 95.38 306 PRO A N 1
ATOM 2432 C CA . PRO A 1 306 ? 2.822 7.211 -12.088 1.00 95.38 306 PRO A CA 1
ATOM 2433 C C . PRO A 1 306 ? 2.107 5.851 -12.021 1.00 95.38 306 PRO A C 1
ATOM 2435 O O . PRO A 1 306 ? 2.465 4.984 -11.228 1.00 95.38 306 PRO A O 1
ATOM 2438 N N . GLU A 1 307 ? 1.181 5.600 -12.949 1.00 91.44 307 GLU A N 1
ATOM 2439 C CA . GLU A 1 307 ? 0.441 4.334 -13.004 1.00 91.44 307 GLU A CA 1
ATOM 2440 C C . GLU A 1 307 ? 1.333 3.132 -13.376 1.00 91.44 307 GLU A C 1
ATOM 2442 O O . GLU A 1 307 ? 1.127 2.023 -12.886 1.00 91.44 307 GLU A O 1
ATOM 2447 N N . GLU A 1 308 ? 2.373 3.344 -14.192 1.00 93.19 308 GLU A N 1
ATOM 2448 C CA . GLU A 1 308 ? 3.362 2.305 -14.509 1.00 93.19 308 GLU A CA 1
ATOM 2449 C C . GLU A 1 308 ? 4.199 1.957 -13.268 1.00 93.19 308 GLU A C 1
ATOM 2451 O O . GLU A 1 308 ? 4.519 0.790 -13.050 1.00 93.19 308 GLU A O 1
ATOM 2456 N N . LEU A 1 309 ? 4.517 2.945 -12.425 1.00 95.50 309 LEU A N 1
ATOM 2457 C CA . LEU A 1 309 ? 5.261 2.746 -11.179 1.00 95.50 309 LEU A CA 1
ATOM 2458 C C . LEU A 1 309 ? 4.457 1.957 -10.143 1.00 95.50 309 LEU A C 1
ATOM 2460 O O . LEU A 1 309 ? 4.981 1.002 -9.564 1.00 95.50 309 LEU A O 1
ATOM 2464 N N . VAL A 1 310 ? 3.184 2.311 -9.942 1.00 94.00 310 VAL A N 1
ATOM 2465 C CA . VAL A 1 310 ? 2.280 1.549 -9.065 1.00 94.00 310 VAL A CA 1
ATOM 2466 C C . VAL A 1 310 ? 2.142 0.112 -9.574 1.00 94.00 310 VAL A C 1
ATOM 2468 O O . VAL A 1 310 ? 2.268 -0.834 -8.791 1.00 94.00 310 VAL A O 1
ATOM 2471 N N . ALA A 1 311 ? 1.995 -0.068 -10.892 1.00 90.62 311 ALA A N 1
ATOM 2472 C CA . ALA A 1 311 ? 1.962 -1.389 -11.506 1.00 90.62 311 ALA A CA 1
ATOM 2473 C C . ALA A 1 311 ? 3.256 -2.179 -11.242 1.00 90.62 311 ALA A C 1
ATOM 2475 O O . ALA A 1 311 ? 3.172 -3.309 -10.770 1.00 90.62 311 ALA A O 1
ATOM 2476 N N . ILE A 1 312 ? 4.446 -1.601 -11.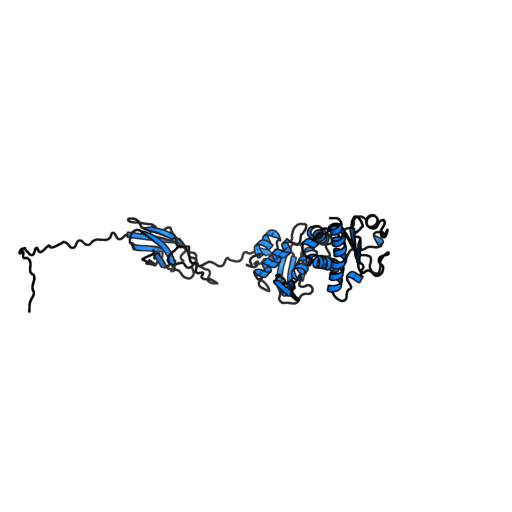461 1.00 92.69 312 ILE A N 1
ATOM 2477 C CA . ILE A 1 312 ? 5.736 -2.263 -11.178 1.00 92.69 312 ILE A CA 1
ATOM 2478 C C . ILE A 1 312 ? 5.794 -2.763 -9.729 1.00 92.69 312 ILE A C 1
ATOM 2480 O O . ILE A 1 312 ? 6.145 -3.922 -9.493 1.00 92.69 312 ILE A O 1
ATOM 2484 N N . LEU A 1 313 ? 5.440 -1.913 -8.759 1.00 94.44 313 LEU A N 1
ATOM 2485 C CA . LEU A 1 313 ? 5.461 -2.269 -7.338 1.00 94.44 313 LEU A CA 1
ATOM 2486 C C . LEU A 1 313 ? 4.521 -3.438 -7.033 1.00 94.44 313 LEU A C 1
ATOM 2488 O O . LEU A 1 313 ? 4.923 -4.398 -6.374 1.00 94.44 313 LEU A O 1
ATOM 2492 N N . ASN A 1 314 ? 3.296 -3.390 -7.555 1.00 90.44 314 ASN A N 1
ATOM 2493 C CA . ASN A 1 314 ? 2.307 -4.446 -7.366 1.00 90.44 314 ASN A CA 1
ATOM 2494 C C . ASN A 1 314 ? 2.770 -5.778 -7.987 1.00 90.44 314 ASN A C 1
ATOM 2496 O O . ASN A 1 314 ? 2.758 -6.821 -7.333 1.00 90.44 314 ASN A O 1
ATOM 2500 N N . MET A 1 315 ? 3.285 -5.734 -9.219 1.00 88.12 315 MET A N 1
ATOM 2501 C CA . MET A 1 315 ? 3.793 -6.914 -9.924 1.00 88.12 315 MET A CA 1
ATOM 2502 C C . MET A 1 315 ? 5.001 -7.537 -9.219 1.00 88.12 315 MET A C 1
ATOM 2504 O O . MET A 1 315 ? 5.155 -8.758 -9.206 1.00 88.12 315 MET A O 1
ATOM 2508 N N . PHE A 1 316 ? 5.875 -6.718 -8.633 1.00 90.94 316 PHE A N 1
ATOM 2509 C CA . PHE A 1 316 ? 7.023 -7.215 -7.883 1.00 90.94 316 PHE A CA 1
ATOM 2510 C C . PHE A 1 316 ? 6.620 -7.829 -6.541 1.00 90.94 316 PHE A C 1
ATOM 2512 O O . PHE A 1 316 ? 7.222 -8.830 -6.154 1.00 90.94 316 PHE A O 1
ATOM 2519 N N . GLU A 1 317 ? 5.604 -7.288 -5.868 1.00 90.44 317 GLU A N 1
ATOM 2520 C CA . GLU A 1 317 ? 5.070 -7.845 -4.619 1.00 90.44 317 GLU A CA 1
ATOM 2521 C C . GLU A 1 317 ? 4.342 -9.182 -4.823 1.00 90.44 317 GLU A C 1
ATOM 2523 O O . GLU A 1 317 ? 4.355 -10.037 -3.943 1.00 90.44 317 GLU A O 1
ATOM 2528 N N . GLU A 1 318 ? 3.721 -9.408 -5.986 1.00 85.81 318 GLU A N 1
ATOM 2529 C CA . GLU A 1 318 ? 3.119 -10.711 -6.312 1.00 85.81 318 GLU A CA 1
ATOM 2530 C C . GLU A 1 318 ? 4.154 -11.842 -6.442 1.00 85.81 318 GLU A C 1
ATOM 2532 O O . GLU A 1 318 ? 3.804 -13.028 -6.390 1.00 85.81 318 GLU A O 1
ATOM 2537 N N . MET A 1 319 ? 5.434 -11.508 -6.626 1.00 84.62 319 MET A N 1
ATOM 2538 C CA . MET A 1 319 ? 6.480 -12.513 -6.751 1.00 84.62 319 MET A CA 1
ATOM 2539 C C . MET A 1 319 ? 6.735 -13.215 -5.407 1.00 84.62 319 MET A C 1
ATOM 2541 O O . MET A 1 319 ? 6.515 -12.661 -4.335 1.00 84.62 319 MET A O 1
ATOM 2545 N N . PRO A 1 320 ? 7.250 -14.457 -5.406 1.00 83.94 320 PRO A N 1
ATOM 2546 C CA . PRO A 1 320 ? 7.699 -15.068 -4.163 1.00 83.94 320 PRO A CA 1
ATOM 2547 C C . PRO A 1 320 ? 8.813 -14.221 -3.534 1.00 83.94 320 PRO A C 1
ATOM 2549 O O . PRO A 1 320 ? 9.708 -13.765 -4.242 1.00 83.94 320 PRO A O 1
ATOM 2552 N N . SER A 1 321 ? 8.839 -14.101 -2.205 1.00 83.19 321 SER A N 1
ATOM 2553 C CA . SER A 1 321 ? 9.802 -13.246 -1.485 1.00 83.19 321 SER A CA 1
ATOM 2554 C C . SER A 1 321 ? 11.275 -13.499 -1.846 1.00 83.19 321 SER A C 1
ATOM 2556 O O . SER A 1 321 ? 12.082 -12.572 -1.881 1.00 83.19 321 SER A O 1
ATOM 2558 N N . GLY A 1 322 ? 11.634 -14.740 -2.196 1.00 82.56 322 GLY A N 1
ATOM 2559 C CA . GLY A 1 322 ? 12.975 -15.099 -2.678 1.00 82.56 322 GLY A CA 1
ATOM 2560 C C . GLY A 1 322 ? 13.366 -14.498 -4.038 1.00 82.56 322 GLY A C 1
ATOM 2561 O O . GLY A 1 322 ? 14.543 -14.510 -4.383 1.00 82.56 322 GLY A O 1
ATOM 2562 N N . PHE A 1 323 ? 12.402 -13.973 -4.795 1.00 84.12 323 PHE A N 1
ATOM 2563 C CA . PHE A 1 323 ? 12.589 -13.267 -6.064 1.00 84.12 323 PHE A CA 1
ATOM 2564 C C . PHE A 1 323 ? 12.517 -11.747 -5.913 1.00 84.12 323 PHE A C 1
ATOM 2566 O O . PHE A 1 323 ? 12.782 -11.047 -6.886 1.00 84.12 323 PHE A O 1
ATOM 2573 N N . HIS A 1 324 ? 12.199 -11.210 -4.729 1.00 90.00 324 HIS A N 1
ATOM 2574 C CA . HIS A 1 324 ? 12.091 -9.760 -4.558 1.00 90.00 324 HIS A CA 1
ATOM 2575 C C . HIS A 1 324 ? 13.427 -9.083 -4.875 1.00 90.00 324 HIS A C 1
ATOM 2577 O O . HIS A 1 324 ? 13.465 -8.219 -5.749 1.00 90.00 324 HIS A O 1
ATOM 2583 N N . LYS A 1 325 ? 14.526 -9.564 -4.275 1.00 92.00 325 LYS A N 1
ATOM 2584 C CA . LYS A 1 325 ? 15.893 -9.084 -4.526 1.00 92.00 325 LYS A CA 1
ATOM 2585 C C . LYS A 1 325 ? 16.678 -10.084 -5.362 1.00 92.00 325 LYS A C 1
ATOM 2587 O O . LYS A 1 325 ? 16.941 -11.198 -4.909 1.00 92.00 325 LYS A O 1
ATOM 2592 N N . ILE A 1 326 ? 17.100 -9.671 -6.554 1.00 86.50 326 ILE A N 1
ATOM 2593 C CA . ILE A 1 326 ? 17.905 -10.501 -7.456 1.00 86.50 326 ILE A CA 1
ATOM 2594 C C . ILE A 1 326 ? 19.279 -9.866 -7.642 1.00 86.50 326 ILE A C 1
ATOM 2596 O O . ILE A 1 326 ? 19.409 -8.657 -7.803 1.00 86.50 326 ILE A O 1
ATOM 2600 N N . SER A 1 327 ? 20.322 -10.693 -7.590 1.00 86.00 327 SER A N 1
ATOM 2601 C CA . SER A 1 327 ? 21.689 -10.244 -7.850 1.00 86.00 327 SER A CA 1
ATOM 2602 C C . SER A 1 327 ? 21.831 -9.781 -9.306 1.00 86.00 327 SER A C 1
ATOM 2604 O O . SER A 1 327 ? 21.228 -10.366 -10.201 1.00 86.00 327 SER A O 1
ATOM 2606 N N . GLY A 1 328 ? 22.593 -8.712 -9.526 1.00 88.06 328 GLY A N 1
ATOM 2607 C CA . GLY A 1 328 ? 22.842 -8.140 -10.851 1.00 88.06 328 GLY A CA 1
ATOM 2608 C C . GLY A 1 328 ? 21.799 -7.130 -11.334 1.00 88.06 328 GLY A C 1
ATOM 2609 O O . GLY A 1 328 ? 22.176 -6.203 -12.037 1.00 88.06 328 GLY A O 1
ATOM 2610 N N . LEU A 1 329 ? 20.529 -7.228 -10.921 1.00 94.00 329 LEU A N 1
ATOM 2611 C CA . LEU A 1 329 ? 19.521 -6.219 -11.267 1.00 94.00 329 LEU A CA 1
ATOM 2612 C C . LEU A 1 329 ? 19.693 -4.976 -10.384 1.00 94.00 329 LEU A C 1
ATOM 2614 O O . LEU A 1 329 ? 19.475 -5.040 -9.175 1.00 94.00 329 LEU A O 1
ATOM 2618 N N . LYS A 1 330 ? 20.082 -3.854 -10.990 1.00 96.06 330 LYS A N 1
ATOM 2619 C CA . LYS A 1 330 ? 20.313 -2.573 -10.311 1.00 96.06 330 LYS A CA 1
ATOM 2620 C C . LYS A 1 330 ? 19.353 -1.483 -10.738 1.00 96.06 330 LYS A C 1
ATOM 2622 O O . LYS A 1 330 ? 18.873 -0.773 -9.860 1.00 96.06 330 LYS A O 1
ATOM 2627 N N . TYR A 1 331 ? 19.041 -1.387 -12.028 1.00 97.44 331 TYR A N 1
ATOM 2628 C CA . TYR A 1 331 ? 18.188 -0.316 -12.535 1.00 97.44 331 TYR A CA 1
ATOM 2629 C C . TYR A 1 331 ? 16.991 -0.824 -13.332 1.00 97.44 331 TYR A C 1
ATOM 2631 O O . TYR A 1 331 ? 17.063 -1.852 -14.007 1.00 97.44 331 TYR A O 1
ATOM 2639 N N . LEU A 1 332 ? 15.893 -0.081 -13.240 1.00 96.88 332 LEU A N 1
ATOM 2640 C CA . LEU A 1 332 ? 14.760 -0.153 -14.153 1.00 96.88 332 LEU A CA 1
ATOM 2641 C C . LEU A 1 332 ? 14.732 1.160 -14.928 1.00 96.88 332 LEU A C 1
ATOM 2643 O O . LEU A 1 332 ? 14.738 2.225 -14.314 1.00 96.88 332 LEU A O 1
ATOM 2647 N N . ILE A 1 333 ? 14.705 1.088 -16.253 1.00 96.69 333 ILE A N 1
ATOM 2648 C CA . ILE A 1 333 ? 14.682 2.268 -17.117 1.00 96.69 333 ILE A CA 1
ATOM 2649 C C . ILE A 1 333 ? 13.558 2.158 -18.135 1.00 96.69 333 ILE A C 1
ATOM 2651 O O . ILE A 1 333 ? 13.175 1.059 -18.545 1.00 96.69 333 ILE A O 1
ATOM 2655 N N . ARG A 1 334 ? 13.043 3.307 -18.563 1.00 95.44 334 ARG A N 1
ATOM 2656 C CA . ARG A 1 334 ? 11.975 3.399 -19.550 1.00 95.44 334 ARG A CA 1
ATOM 2657 C C . ARG A 1 334 ? 12.427 4.258 -20.718 1.00 95.44 334 ARG A C 1
ATOM 2659 O O . ARG A 1 334 ? 12.933 5.360 -20.525 1.00 95.44 334 ARG A O 1
ATOM 2666 N N . ARG A 1 335 ? 12.248 3.756 -21.937 1.00 94.81 335 ARG A N 1
ATOM 2667 C CA . ARG A 1 335 ? 12.511 4.522 -23.157 1.00 94.81 335 ARG A CA 1
ATOM 2668 C C . ARG A 1 335 ? 11.475 5.627 -23.351 1.00 94.81 335 ARG A C 1
ATOM 2670 O O . ARG A 1 335 ? 10.339 5.503 -22.894 1.00 94.81 335 ARG A O 1
ATOM 2677 N N . THR A 1 336 ? 11.853 6.664 -24.091 1.00 95.00 336 THR A N 1
ATOM 2678 C CA . THR A 1 336 ? 10.928 7.712 -24.540 1.00 95.00 336 THR A CA 1
ATOM 2679 C C . THR A 1 336 ? 9.813 7.123 -25.408 1.00 95.00 336 THR A C 1
ATOM 2681 O O . THR A 1 336 ? 10.076 6.280 -26.275 1.00 95.00 336 THR A O 1
ATOM 2684 N N . ASP A 1 337 ? 8.578 7.583 -25.203 1.00 92.44 337 ASP A N 1
ATOM 2685 C CA . ASP A 1 337 ? 7.393 7.144 -25.944 1.00 92.44 337 ASP A CA 1
ATOM 2686 C C . ASP A 1 337 ? 7.609 7.127 -27.470 1.00 92.44 337 ASP A C 1
ATOM 2688 O O . ASP A 1 337 ? 8.105 8.080 -28.075 1.00 92.44 337 ASP A O 1
ATOM 2692 N N . GLY A 1 338 ? 7.216 6.021 -28.111 1.00 89.06 338 GLY A N 1
ATOM 2693 C CA . GLY A 1 338 ? 7.338 5.827 -29.559 1.00 89.06 338 GLY A CA 1
ATOM 2694 C C . GLY A 1 338 ? 8.745 5.479 -30.059 1.00 89.06 338 GLY A C 1
ATOM 2695 O O . GLY A 1 338 ? 8.917 5.250 -31.260 1.00 89.06 338 GLY A O 1
ATOM 2696 N N . THR A 1 339 ? 9.745 5.404 -29.177 1.00 91.56 339 THR A N 1
ATOM 2697 C CA . THR A 1 339 ? 11.083 4.919 -29.536 1.00 91.56 339 THR A CA 1
ATOM 2698 C C . THR A 1 339 ? 11.194 3.405 -29.361 1.00 91.56 339 THR A C 1
ATOM 27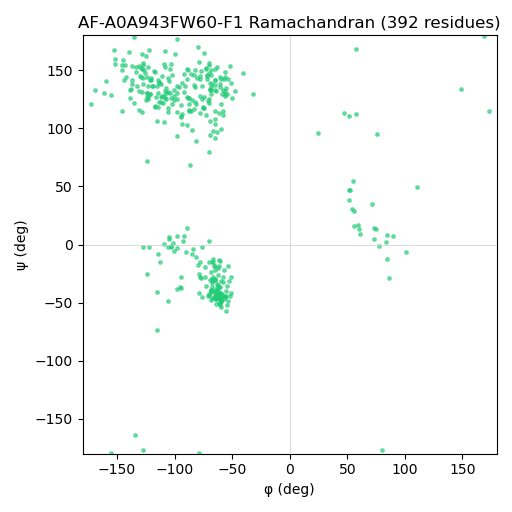00 O O . THR A 1 339 ? 10.517 2.793 -28.537 1.00 91.56 339 THR A O 1
ATOM 2703 N N . LYS A 1 340 ? 12.059 2.785 -30.164 1.00 91.88 340 LYS A N 1
ATOM 2704 C CA . LYS A 1 340 ? 12.358 1.350 -30.110 1.00 91.88 340 LYS A CA 1
ATOM 2705 C C . LYS A 1 340 ? 13.763 1.131 -29.565 1.00 91.88 340 LYS A C 1
ATOM 2707 O O . LYS A 1 340 ? 14.616 2.004 -29.717 1.00 91.88 340 L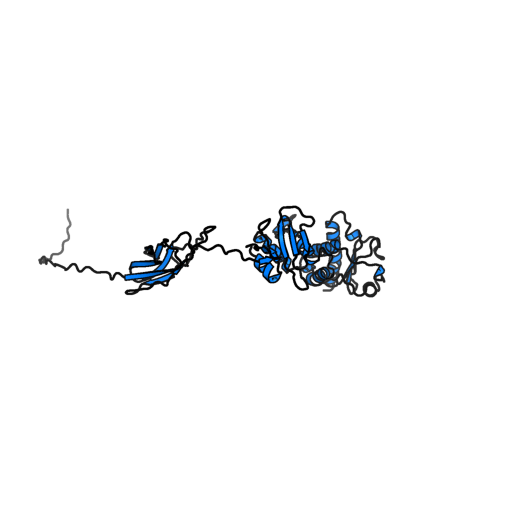YS A O 1
ATOM 2712 N N . ASN A 1 341 ? 14.013 -0.044 -28.993 1.00 93.00 341 ASN A N 1
ATOM 2713 C CA . ASN A 1 341 ? 15.370 -0.439 -28.634 1.00 93.00 341 ASN A CA 1
ATOM 2714 C C . ASN A 1 341 ? 16.244 -0.590 -29.907 1.00 93.00 341 ASN A C 1
ATOM 2716 O O . ASN A 1 341 ? 15.770 -1.178 -30.886 1.00 93.00 341 ASN A O 1
ATOM 2720 N N . PRO A 1 342 ? 17.501 -0.102 -29.919 1.00 93.00 342 PRO A N 1
ATOM 2721 C CA . PRO A 1 342 ? 18.373 -0.170 -31.099 1.00 93.00 342 PRO A CA 1
ATOM 2722 C C . PRO A 1 342 ? 18.760 -1.590 -31.540 1.00 93.00 342 PRO A C 1
ATOM 2724 O O . PRO A 1 342 ? 18.975 -1.825 -32.729 1.00 93.00 342 PRO A O 1
ATOM 2727 N N . ILE A 1 343 ? 18.861 -2.533 -30.598 1.00 93.25 343 ILE A N 1
ATOM 2728 C CA . ILE A 1 343 ? 19.327 -3.910 -30.837 1.00 93.25 343 ILE A CA 1
ATOM 2729 C C . ILE A 1 343 ? 18.147 -4.871 -31.005 1.00 93.25 343 ILE A C 1
ATOM 2731 O O . ILE A 1 343 ? 18.184 -5.756 -31.861 1.00 93.25 343 ILE A O 1
ATOM 2735 N N . TYR A 1 344 ? 17.080 -4.674 -30.227 1.00 91.25 344 TYR A N 1
ATOM 2736 C CA . TYR A 1 344 ? 15.872 -5.500 -30.223 1.00 91.25 344 TYR A CA 1
ATOM 2737 C C . TYR A 1 344 ? 14.607 -4.658 -30.487 1.00 91.25 344 TYR A C 1
ATOM 2739 O O . TYR A 1 344 ? 13.795 -4.465 -29.581 1.00 91.25 344 TYR A O 1
ATOM 2747 N N . PRO A 1 345 ? 14.377 -4.171 -31.724 1.00 90.38 345 PRO A N 1
ATOM 2748 C CA . PRO A 1 345 ? 13.325 -3.187 -32.015 1.00 90.38 345 PRO A CA 1
ATOM 2749 C C . PRO A 1 345 ? 11.878 -3.673 -31.834 1.00 90.38 345 PRO A C 1
ATOM 2751 O O . PRO A 1 345 ? 10.949 -2.864 -31.895 1.00 90.38 345 PRO A O 1
ATOM 2754 N N . ASP A 1 346 ? 11.678 -4.982 -31.676 1.00 88.31 346 ASP A N 1
ATOM 2755 C CA . ASP A 1 346 ? 10.364 -5.616 -31.514 1.00 88.31 346 ASP A CA 1
ATOM 2756 C C . ASP A 1 346 ? 10.133 -6.149 -30.088 1.00 88.31 346 ASP A C 1
ATOM 2758 O O . ASP A 1 346 ? 9.079 -6.716 -29.802 1.00 88.31 346 ASP A O 1
ATOM 2762 N N . ALA A 1 347 ? 11.103 -5.975 -29.183 1.00 87.38 347 ALA A N 1
ATOM 2763 C CA . ALA A 1 347 ? 10.965 -6.365 -27.786 1.00 87.38 347 ALA A CA 1
ATOM 2764 C C . ALA A 1 347 ? 10.210 -5.288 -26.989 1.00 87.38 347 ALA A C 1
ATOM 2766 O O . ALA A 1 347 ? 10.492 -4.097 -27.115 1.00 87.38 347 ALA A O 1
ATOM 2767 N N . ALA A 1 348 ? 9.264 -5.713 -26.146 1.00 89.75 348 ALA A N 1
ATOM 2768 C CA . ALA A 1 348 ? 8.542 -4.820 -25.234 1.00 89.75 348 ALA A CA 1
ATOM 2769 C C . ALA A 1 348 ? 9.374 -4.459 -23.987 1.00 89.75 348 ALA A C 1
ATOM 2771 O O . ALA A 1 348 ? 9.179 -3.410 -23.377 1.00 89.75 348 ALA A O 1
ATOM 2772 N N . ALA A 1 349 ? 10.318 -5.318 -23.617 1.00 92.38 349 ALA A N 1
ATOM 2773 C CA . ALA A 1 349 ? 11.316 -5.049 -22.600 1.00 92.38 349 ALA A CA 1
ATOM 2774 C C . ALA A 1 349 ? 12.584 -5.863 -22.894 1.00 92.38 349 ALA A C 1
ATOM 2776 O O . ALA A 1 349 ? 12.535 -6.833 -23.652 1.00 92.38 349 ALA A O 1
ATOM 2777 N N . VAL A 1 350 ? 13.716 -5.444 -22.332 1.00 93.19 350 VAL A N 1
ATOM 2778 C CA . VAL A 1 350 ? 15.013 -6.108 -22.494 1.00 93.19 350 VAL A CA 1
ATOM 2779 C C . VAL A 1 350 ? 15.749 -6.141 -21.157 1.00 93.19 350 VAL A C 1
ATOM 2781 O O . VAL A 1 350 ? 15.978 -5.106 -20.533 1.00 93.19 350 VAL A O 1
ATOM 2784 N N . SER A 1 351 ? 16.172 -7.333 -20.740 1.00 94.31 351 SER A N 1
ATOM 2785 C CA . SER A 1 351 ? 17.058 -7.533 -19.590 1.00 94.31 351 SER A CA 1
ATOM 2786 C C . SER A 1 351 ? 18.536 -7.599 -19.976 1.00 94.31 351 SER A C 1
ATOM 2788 O O . SER A 1 351 ? 19.015 -8.593 -20.531 1.00 94.31 351 SER A O 1
ATOM 2790 N N . TRP A 1 352 ? 19.309 -6.598 -19.563 1.00 94.69 352 TRP A N 1
ATOM 2791 C CA . TRP A 1 352 ? 20.758 -6.529 -19.761 1.00 94.69 352 TRP A CA 1
ATOM 2792 C C . TRP A 1 352 ? 21.516 -7.242 -18.633 1.00 94.69 352 TRP A C 1
ATOM 2794 O O . TRP A 1 352 ? 22.193 -6.642 -17.803 1.00 94.69 352 TRP A O 1
ATOM 2804 N N . VAL A 1 353 ? 21.387 -8.569 -18.599 1.00 92.00 353 VAL A N 1
ATOM 2805 C CA . VAL A 1 353 ? 21.880 -9.435 -17.505 1.00 92.00 353 VAL A CA 1
ATOM 2806 C C . VAL A 1 353 ? 23.394 -9.635 -17.444 1.00 92.00 353 VAL A C 1
ATOM 2808 O O . VAL A 1 353 ? 23.905 -10.082 -16.419 1.00 92.00 353 VAL A O 1
ATOM 2811 N N . HIS A 1 354 ? 24.100 -9.374 -18.544 1.00 89.44 354 HIS A N 1
ATOM 2812 C CA . HIS A 1 354 ? 25.558 -9.507 -18.645 1.00 89.44 354 HIS A CA 1
ATOM 2813 C C . HIS A 1 354 ? 26.288 -8.160 -18.545 1.00 89.44 354 HIS A C 1
ATOM 2815 O O . HIS A 1 354 ? 27.512 -8.132 -18.647 1.00 89.44 354 HIS A O 1
ATOM 2821 N N . HIS A 1 355 ? 25.542 -7.070 -18.353 1.00 88.94 355 HIS A N 1
ATOM 2822 C CA . HIS A 1 355 ? 26.083 -5.745 -18.085 1.00 88.94 355 HIS A CA 1
ATOM 2823 C C . HIS A 1 355 ? 26.286 -5.551 -16.575 1.00 88.94 355 HIS A C 1
ATOM 2825 O O . HIS A 1 355 ? 25.542 -6.125 -15.776 1.00 88.94 355 HIS A O 1
ATOM 2831 N N . ASP A 1 356 ? 27.266 -4.738 -16.182 1.00 89.19 356 ASP A N 1
ATOM 2832 C CA . ASP A 1 356 ? 27.471 -4.327 -14.791 1.00 89.19 356 ASP A CA 1
ATOM 2833 C C . ASP A 1 356 ? 27.574 -2.794 -14.722 1.00 89.19 356 ASP A C 1
ATOM 2835 O O . ASP A 1 356 ? 28.521 -2.239 -15.277 1.00 89.19 356 ASP A O 1
ATOM 2839 N N . PRO A 1 357 ? 26.614 -2.094 -14.090 1.00 91.94 357 PRO A N 1
ATOM 2840 C CA . PRO A 1 357 ? 25.437 -2.632 -13.404 1.00 91.94 357 PRO A CA 1
ATOM 2841 C C . PRO A 1 357 ? 24.386 -3.179 -14.383 1.00 91.94 357 PRO A C 1
ATOM 2843 O O . PRO A 1 357 ? 24.146 -2.597 -15.438 1.00 91.94 357 PRO A O 1
ATOM 2846 N N . GLY A 1 358 ? 23.727 -4.287 -14.036 1.00 94.06 358 GLY A N 1
ATOM 2847 C CA . GLY A 1 358 ? 22.662 -4.862 -14.861 1.00 94.06 358 GLY A CA 1
ATOM 2848 C C . GLY A 1 358 ? 21.339 -4.108 -14.706 1.00 94.06 358 GLY A C 1
ATOM 2849 O O . GLY A 1 358 ? 20.998 -3.630 -13.619 1.00 94.06 358 GLY A O 1
ATOM 2850 N N . TYR A 1 359 ? 20.567 -4.003 -15.785 1.00 95.69 359 TYR A N 1
ATOM 2851 C CA . TYR A 1 359 ? 19.320 -3.234 -15.802 1.00 95.69 359 TYR A CA 1
ATOM 2852 C C . TYR A 1 359 ? 18.244 -3.861 -16.692 1.00 95.69 359 TYR A C 1
ATOM 2854 O O . TYR A 1 359 ? 18.539 -4.680 -17.563 1.00 95.69 359 TYR A O 1
ATOM 2862 N N . MET A 1 360 ? 16.987 -3.493 -16.438 1.00 94.94 360 MET A N 1
ATOM 2863 C CA . MET A 1 360 ? 15.854 -3.796 -17.316 1.00 94.94 360 MET A CA 1
ATOM 2864 C C . MET A 1 360 ? 15.394 -2.523 -18.006 1.00 94.94 360 MET A C 1
ATOM 2866 O O . MET A 1 360 ? 15.194 -1.499 -17.356 1.00 94.94 360 MET A O 1
ATOM 2870 N N . GLU A 1 361 ? 15.212 -2.612 -19.312 1.00 94.31 361 GLU A N 1
ATOM 2871 C CA . GLU A 1 361 ? 14.759 -1.529 -20.169 1.00 94.31 361 GLU A CA 1
ATOM 2872 C C . GLU A 1 361 ? 13.356 -1.836 -20.684 1.00 94.31 361 GLU A C 1
ATOM 2874 O O . GLU A 1 361 ? 13.124 -2.909 -21.236 1.00 94.31 361 GLU A O 1
ATOM 2879 N N . PHE A 1 362 ? 12.425 -0.900 -20.517 1.00 94.25 362 PHE A N 1
ATOM 2880 C CA . PHE A 1 362 ? 11.038 -1.029 -20.962 1.00 94.25 362 PHE A CA 1
ATOM 2881 C C . PHE A 1 362 ? 10.720 -0.010 -22.054 1.00 94.25 362 PHE A C 1
ATOM 2883 O O . PHE A 1 362 ? 11.133 1.148 -21.970 1.00 94.25 362 PHE A O 1
ATOM 2890 N N . VAL A 1 363 ? 9.940 -0.421 -23.053 1.00 91.75 363 VAL A N 1
ATOM 2891 C CA . VAL A 1 363 ? 9.304 0.503 -24.006 1.00 91.75 363 VAL A CA 1
ATOM 2892 C C . VAL A 1 363 ? 7.848 0.751 -23.633 1.00 91.75 363 VAL A C 1
ATOM 2894 O O . VAL A 1 363 ? 7.249 -0.005 -22.872 1.00 91.75 363 VAL A O 1
ATOM 2897 N N . ASP A 1 364 ? 7.255 1.799 -24.195 1.00 85.75 364 ASP A N 1
ATOM 2898 C CA . ASP A 1 364 ? 5.877 2.215 -23.923 1.00 85.75 364 ASP A CA 1
ATOM 2899 C C . ASP A 1 364 ? 4.844 1.091 -24.132 1.00 85.75 364 ASP A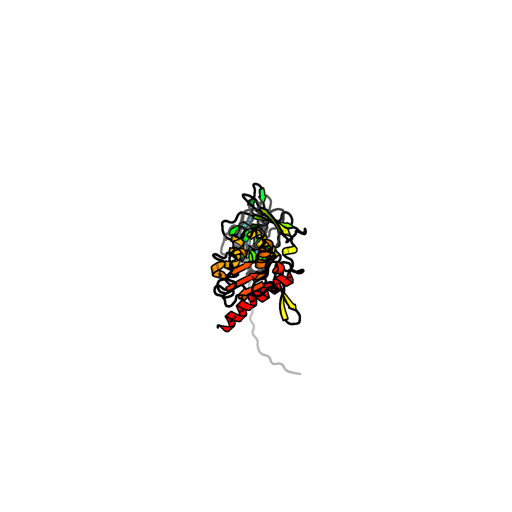 C 1
ATOM 2901 O O . ASP A 1 364 ? 3.885 0.970 -23.371 1.00 85.75 364 ASP A O 1
ATOM 2905 N N . VAL A 1 365 ? 5.050 0.220 -25.125 1.00 86.19 365 VAL A N 1
ATOM 2906 C CA . VAL A 1 365 ? 4.157 -0.921 -25.384 1.00 86.19 365 VAL A CA 1
ATOM 2907 C C . VAL A 1 365 ? 4.151 -1.968 -24.266 1.00 86.19 365 VAL A C 1
ATOM 2909 O O . VAL A 1 365 ? 3.182 -2.718 -24.171 1.00 86.19 365 VAL A O 1
ATOM 2912 N N . ALA A 1 366 ? 5.160 -1.996 -23.384 1.00 83.88 366 ALA A N 1
ATOM 2913 C CA . ALA A 1 366 ? 5.183 -2.884 -22.218 1.00 83.88 366 ALA A CA 1
ATOM 2914 C C . ALA A 1 366 ? 3.979 -2.666 -21.297 1.00 83.88 366 ALA A C 1
ATOM 2916 O O . ALA A 1 366 ? 3.495 -3.613 -20.681 1.00 83.88 366 ALA A O 1
ATOM 2917 N N . PHE A 1 367 ? 3.485 -1.429 -21.229 1.00 81.62 367 PHE A N 1
ATOM 2918 C CA . PHE A 1 367 ? 2.425 -1.000 -20.318 1.00 81.62 367 PHE A CA 1
ATOM 2919 C C . PHE A 1 367 ? 1.074 -0.791 -21.019 1.00 81.62 367 PHE A C 1
ATOM 2921 O O . PHE A 1 367 ? 0.082 -0.486 -20.364 1.00 81.62 367 PHE A O 1
ATOM 2928 N N . LYS A 1 368 ? 1.015 -0.972 -22.347 1.00 74.50 368 LYS A N 1
ATOM 2929 C CA . LYS A 1 368 ? -0.190 -0.765 -23.176 1.00 74.50 368 LYS A CA 1
ATOM 2930 C C . LYS A 1 368 ? -0.959 -2.052 -23.497 1.00 74.50 368 LYS A C 1
ATOM 2932 O O . LYS A 1 368 ? -1.856 -2.012 -24.333 1.00 74.50 368 LYS A O 1
ATOM 2937 N N . GLY A 1 369 ? -0.588 -3.189 -22.905 1.00 60.28 369 GLY A N 1
ATOM 2938 C CA . GLY A 1 369 ? -1.232 -4.474 -23.189 1.00 60.28 369 GLY A CA 1
ATOM 2939 C C . GLY A 1 369 ? -2.744 -4.442 -22.937 1.00 60.28 369 GLY A C 1
ATOM 2940 O O . GLY A 1 369 ? -3.201 -3.846 -21.965 1.00 60.28 369 GLY A O 1
ATOM 2941 N N . ASP A 1 370 ? -3.517 -5.125 -23.790 1.00 49.81 370 ASP A N 1
ATOM 2942 C CA . ASP A 1 370 ? -4.985 -5.217 -23.680 1.00 49.81 370 ASP A CA 1
ATOM 2943 C C . ASP A 1 370 ? -5.439 -5.880 -22.361 1.00 49.81 370 ASP A C 1
ATOM 2945 O O . ASP A 1 370 ? -6.592 -5.743 -21.945 1.00 49.81 370 ASP A O 1
ATOM 2949 N N . GLN A 1 371 ? -4.538 -6.615 -21.695 1.00 53.25 371 GLN A N 1
ATOM 2950 C CA . GLN A 1 371 ? -4.742 -7.198 -20.374 1.00 53.25 371 GLN A CA 1
ATOM 2951 C C . GLN A 1 371 ? -3.548 -6.916 -19.456 1.00 53.25 371 GLN A C 1
ATOM 2953 O O . GLN A 1 371 ? -2.397 -7.149 -19.820 1.00 53.25 371 GLN A O 1
ATOM 2958 N N . VAL A 1 372 ? -3.835 -6.535 -18.206 1.00 55.75 372 VAL A N 1
ATOM 2959 C CA . VAL A 1 372 ? -2.846 -6.352 -17.119 1.00 55.75 372 VAL A CA 1
ATOM 2960 C C . VAL A 1 372 ? -1.926 -7.579 -16.953 1.00 55.75 372 VAL A C 1
ATOM 2962 O O . VAL A 1 372 ? -0.762 -7.454 -16.569 1.00 55.75 372 VAL A O 1
ATOM 2965 N N . SER A 1 373 ? -2.414 -8.777 -17.305 1.00 59.81 373 SER A N 1
ATOM 2966 C CA . SER A 1 373 ? -1.638 -10.021 -17.264 1.00 59.81 373 SER A CA 1
ATOM 2967 C C . SER A 1 373 ? -0.428 -10.042 -18.195 1.00 59.81 373 SER A C 1
ATOM 2969 O O . SER A 1 373 ? 0.515 -10.787 -17.928 1.00 59.81 373 SER A O 1
ATOM 2971 N N . ASP A 1 374 ? -0.444 -9.276 -19.284 1.00 69.75 374 ASP A N 1
ATOM 2972 C CA . ASP A 1 374 ? 0.621 -9.311 -20.286 1.00 69.75 374 ASP A CA 1
ATOM 2973 C C . ASP A 1 374 ? 1.840 -8.522 -19.812 1.00 69.75 374 ASP A C 1
ATOM 2975 O O . ASP A 1 374 ? 2.960 -9.030 -19.875 1.00 69.75 374 ASP A O 1
ATOM 2979 N N . THR A 1 375 ? 1.620 -7.354 -19.203 1.00 71.94 375 THR A N 1
ATOM 2980 C CA . THR A 1 375 ? 2.675 -6.581 -18.533 1.00 71.94 375 THR A CA 1
ATOM 2981 C C . THR A 1 375 ? 3.249 -7.345 -17.337 1.00 71.94 375 THR A C 1
ATOM 2983 O O . THR A 1 375 ? 4.469 -7.416 -17.181 1.00 71.94 375 THR A O 1
ATOM 2986 N N . PHE A 1 376 ? 2.400 -8.011 -16.541 1.00 73.00 376 PHE A N 1
ATOM 2987 C CA . PHE A 1 376 ? 2.862 -8.856 -15.433 1.00 73.00 376 PHE A CA 1
ATOM 2988 C C . PHE A 1 376 ? 3.774 -9.992 -15.911 1.00 73.00 376 PHE A C 1
ATOM 2990 O O . PHE A 1 376 ? 4.870 -10.203 -15.384 1.00 73.00 376 PHE A O 1
ATOM 2997 N N . ARG A 1 377 ? 3.346 -10.724 -16.948 1.00 79.19 377 ARG A N 1
ATOM 2998 C CA . ARG A 1 377 ? 4.139 -11.811 -17.538 1.00 79.19 377 ARG A CA 1
ATOM 2999 C C . ARG A 1 377 ? 5.445 -11.303 -18.127 1.00 79.19 377 ARG A C 1
ATOM 3001 O O . ARG A 1 377 ? 6.452 -11.994 -17.988 1.00 79.19 377 ARG A O 1
ATOM 3008 N N . LEU A 1 378 ? 5.432 -10.126 -18.751 1.00 85.81 378 LEU A N 1
ATOM 3009 C CA . LEU A 1 378 ? 6.630 -9.491 -19.285 1.00 85.81 378 LEU A CA 1
ATOM 3010 C C . LEU A 1 378 ? 7.631 -9.189 -18.165 1.00 85.81 378 LEU A C 1
ATOM 3012 O O . LEU A 1 378 ? 8.772 -9.629 -18.246 1.00 85.81 378 LEU A O 1
ATOM 3016 N N . MET A 1 379 ? 7.211 -8.549 -17.070 1.00 85.25 379 MET A N 1
ATOM 3017 C CA . MET A 1 379 ? 8.120 -8.285 -15.946 1.00 85.25 379 MET A CA 1
ATOM 3018 C C . MET A 1 379 ? 8.675 -9.562 -15.321 1.00 85.25 379 MET A C 1
ATOM 3020 O O . MET A 1 379 ? 9.867 -9.640 -15.021 1.00 85.25 379 MET A O 1
ATOM 3024 N N . LEU A 1 380 ? 7.834 -10.585 -15.142 1.00 85.75 380 LEU A N 1
ATOM 3025 C CA . LEU A 1 380 ? 8.286 -11.876 -14.631 1.00 85.75 380 LEU A CA 1
ATOM 3026 C C . LEU A 1 380 ? 9.293 -12.540 -15.584 1.00 85.75 380 LEU A C 1
ATOM 3028 O O . LEU A 1 380 ? 10.287 -13.108 -15.123 1.00 85.75 380 LEU A O 1
ATOM 3032 N N . HIS A 1 381 ? 9.051 -12.466 -16.896 1.00 87.12 381 HIS A N 1
ATOM 3033 C CA . HIS A 1 381 ? 9.962 -12.961 -17.927 1.00 87.12 381 HIS A CA 1
ATOM 3034 C C . HIS A 1 381 ? 11.319 -12.259 -17.831 1.00 87.12 381 HIS A C 1
ATOM 3036 O O . HIS A 1 381 ? 12.341 -12.928 -17.664 1.00 87.12 381 HIS A O 1
ATOM 3042 N N . GLU A 1 382 ? 11.325 -10.926 -17.841 1.00 88.88 382 GLU A N 1
ATOM 3043 C CA . GLU A 1 382 ? 12.555 -10.137 -17.810 1.00 88.88 382 GLU A CA 1
ATOM 3044 C C . GLU A 1 382 ? 13.363 -10.381 -16.535 1.00 88.88 382 GLU A C 1
ATOM 3046 O O . GLU A 1 382 ? 14.568 -10.654 -16.581 1.00 88.88 382 GLU A O 1
ATOM 3051 N N . LYS A 1 383 ? 12.690 -10.397 -15.383 1.00 87.44 383 LYS A N 1
ATOM 3052 C CA . LYS A 1 383 ? 13.321 -10.643 -14.086 1.00 87.44 383 LYS A CA 1
ATOM 3053 C C . LYS A 1 383 ? 13.868 -12.075 -13.962 1.00 87.44 383 LYS A C 1
ATOM 3055 O O . LYS A 1 383 ? 14.872 -12.304 -13.279 1.00 87.44 383 LYS A O 1
ATOM 3060 N N . SER A 1 384 ? 13.277 -13.041 -14.670 1.00 86.94 384 SER A N 1
ATOM 3061 C CA . SER A 1 384 ? 13.761 -14.428 -14.709 1.00 86.94 384 SER A CA 1
ATOM 3062 C C . SER A 1 384 ? 15.113 -14.575 -15.413 1.00 86.94 384 SER A C 1
ATOM 3064 O O . SER A 1 384 ? 15.897 -15.442 -15.013 1.00 86.94 384 SER A O 1
ATOM 3066 N N . HIS A 1 385 ? 15.443 -13.722 -16.392 1.00 88.50 385 HIS A N 1
ATOM 3067 C CA . HIS A 1 385 ? 16.770 -13.738 -17.028 1.00 88.50 385 HIS A CA 1
ATOM 3068 C C . HIS A 1 385 ? 17.881 -13.509 -15.998 1.00 88.50 385 HIS A C 1
ATOM 3070 O O . HIS A 1 385 ? 18.853 -14.269 -15.955 1.00 88.50 385 HIS A O 1
ATOM 3076 N N . PHE A 1 386 ? 17.704 -12.535 -15.097 1.00 88.56 386 PHE A N 1
ATOM 3077 C CA . PHE A 1 386 ? 18.661 -12.261 -14.018 1.00 88.56 386 PHE A CA 1
ATOM 3078 C C . PHE A 1 386 ? 18.815 -13.456 -13.075 1.00 88.56 386 PHE A C 1
ATOM 3080 O O . PHE A 1 386 ? 19.937 -13.816 -12.708 1.00 88.56 386 PHE A O 1
ATOM 3087 N N . TYR A 1 387 ? 17.708 -14.116 -12.726 1.00 83.50 387 TYR A N 1
ATOM 3088 C CA . TYR A 1 387 ? 17.736 -15.300 -11.869 1.00 83.50 387 TYR A CA 1
ATOM 3089 C C . TYR A 1 387 ? 18.520 -16.463 -12.501 1.00 83.50 387 TYR A C 1
ATOM 3091 O O . TYR A 1 387 ? 19.345 -17.095 -11.836 1.00 83.50 387 TYR A O 1
ATOM 3099 N N . ILE A 1 388 ? 18.293 -16.746 -13.789 1.00 80.06 388 ILE A N 1
ATOM 3100 C CA . ILE A 1 388 ? 18.938 -17.863 -14.496 1.00 80.06 388 ILE A CA 1
ATOM 3101 C C . ILE A 1 388 ? 20.449 -17.648 -14.607 1.00 80.06 388 ILE A C 1
ATOM 3103 O O . ILE A 1 388 ? 21.215 -18.582 -14.355 1.00 80.06 388 ILE A O 1
ATOM 3107 N N . VAL A 1 389 ? 20.884 -16.437 -14.967 1.00 79.50 389 VAL A N 1
ATOM 3108 C CA . VAL A 1 389 ? 22.310 -16.122 -15.131 1.00 79.50 389 VAL A CA 1
ATOM 3109 C C . VAL A 1 389 ? 23.051 -16.244 -13.802 1.00 79.50 389 VAL A C 1
ATOM 3111 O O . VAL A 1 389 ? 24.065 -16.936 -13.735 1.00 79.50 389 VAL A O 1
ATOM 3114 N N . HIS A 1 390 ? 22.505 -15.682 -12.722 1.00 67.31 390 HIS A N 1
ATOM 3115 C CA . HIS A 1 390 ? 23.179 -15.649 -11.419 1.00 67.31 390 HIS A CA 1
ATOM 3116 C C . HIS A 1 390 ? 23.109 -16.971 -10.643 1.00 67.31 390 HIS A C 1
ATOM 3118 O O . HIS A 1 390 ? 23.867 -17.177 -9.694 1.00 67.31 390 HIS A O 1
ATOM 3124 N N . ARG A 1 391 ? 22.229 -17.899 -11.042 1.00 61.91 391 ARG A N 1
ATOM 3125 C CA . ARG A 1 391 ? 22.237 -19.275 -10.527 1.00 61.91 391 ARG A CA 1
ATOM 3126 C C . ARG A 1 391 ? 23.323 -20.137 -11.173 1.00 61.91 391 ARG A C 1
ATOM 3128 O O . ARG A 1 391 ? 23.771 -21.073 -10.531 1.00 61.91 391 ARG A O 1
ATOM 3135 N N . LYS A 1 392 ? 23.728 -19.854 -12.418 1.00 55.12 392 LYS A N 1
ATOM 3136 C CA . LYS A 1 392 ? 24.779 -20.614 -13.125 1.00 55.12 392 LYS A CA 1
ATOM 3137 C C . LYS A 1 392 ? 26.202 -20.216 -12.717 1.00 55.12 392 LYS A C 1
ATOM 3139 O O . LYS A 1 392 ? 27.131 -20.965 -12.993 1.00 55.12 392 LYS A O 1
ATOM 3144 N N . SER A 1 393 ? 26.369 -19.050 -12.097 1.00 50.44 393 SER A N 1
ATOM 3145 C CA . SER A 1 393 ? 27.645 -18.538 -11.577 1.00 50.44 393 SER A CA 1
ATOM 3146 C C . SER A 1 393 ? 27.903 -18.887 -10.101 1.00 50.44 393 SER A C 1
ATOM 3148 O O . SER A 1 393 ? 28.930 -18.484 -9.558 1.00 50.44 393 SER A O 1
ATOM 3150 N N . ARG A 1 394 ? 27.005 -19.655 -9.467 1.00 43.19 394 ARG A N 1
ATOM 3151 C CA . ARG A 1 394 ? 27.216 -20.358 -8.190 1.00 43.19 394 ARG A CA 1
ATOM 3152 C C . ARG A 1 394 ? 27.295 -21.854 -8.446 1.00 43.19 394 ARG A C 1
ATOM 3154 O O . ARG A 1 394 ? 28.065 -22.513 -7.716 1.00 43.19 394 ARG A O 1
#